Protein AF-A0A0N5ACR6-F1 (afdb_monomer)

Foldseek 3Di:
DQLVVLVVVLVVVVVVCVVVLLAPPPFQSLLCCADLQQVRLNDPRSSLVSLLVLLLVLLCCQQPPVNLVVVVVVVVCVVVVHDDSNVSNQVSVVVLQWDWDRDRQWIWIQHNVRDTDIDNDSVVSSVVSSVSSSVSSNVVSSVSQCPDPQSVVLVPPVQWNSNLLSLLSVLPLDDSNLVNVLSCLSRQVPQQLQRPPNPHPDQAGPFQRPDGGTSQCVLANPPRCVVPVQVVVFVVLLLLLVQVVCVVVVWDHDDPPDDDDQWTDDPFKIKGAQDFDDFPDDFQQRGARIWMQGNPQQEIEGEHEHEHAPVCQVVQQQLQCQCAPAGRDDDPDSNDPPDHGDDHNQVRVCVVSVGHYHYHYHYAYSSRIDGNDPPPDPDDDDDDDDDDDDPPDPPDPDVVSSSVSSVCVSVDDDDDD

Mean predicted aligned error: 9.69 Å

Structure (mmCIF, N/CA/C/O backbone):
data_AF-A0A0N5ACR6-F1
#
_entry.id   AF-A0A0N5ACR6-F1
#
loop_
_atom_site.group_PDB
_atom_site.id
_atom_site.type_symbol
_atom_site.label_atom_id
_atom_site.label_alt_id
_atom_site.label_comp_id
_atom_site.label_asym_id
_atom_site.label_entity_id
_atom_site.label_seq_id
_atom_site.pdbx_PDB_ins_code
_atom_site.Cartn_x
_atom_site.Cartn_y
_atom_site.Cartn_z
_atom_site.occupancy
_atom_site.B_iso_or_equiv
_atom_site.auth_seq_id
_atom_site.auth_comp_id
_atom_site.auth_asym_id
_atom_site.auth_atom_id
_atom_site.pdbx_PDB_model_num
ATOM 1 N N . MET A 1 1 ? 15.125 0.139 -34.726 1.00 64.25 1 MET A N 1
ATOM 2 C CA . MET A 1 1 ? 14.893 -1.314 -34.896 1.00 64.25 1 MET A CA 1
ATOM 3 C C . MET A 1 1 ? 14.795 -2.032 -33.551 1.00 64.25 1 MET A C 1
ATOM 5 O O . MET A 1 1 ? 13.696 -2.422 -33.202 1.00 64.25 1 MET A O 1
ATOM 9 N N . MET A 1 2 ? 15.864 -2.113 -32.744 1.00 79.88 2 MET A N 1
ATOM 10 C CA . MET A 1 2 ? 15.833 -2.797 -31.432 1.00 79.88 2 MET A CA 1
ATOM 11 C C . MET A 1 2 ? 14.773 -2.248 -30.455 1.00 79.88 2 MET A C 1
ATOM 13 O O . MET A 1 2 ? 13.998 -3.025 -29.914 1.00 79.88 2 MET A O 1
ATOM 17 N N . MET A 1 3 ? 14.671 -0.921 -30.287 1.00 85.81 3 MET A N 1
ATOM 18 C CA . MET A 1 3 ? 13.656 -0.322 -29.397 1.00 85.81 3 MET A CA 1
ATOM 19 C C . MET A 1 3 ? 12.215 -0.540 -29.883 1.00 85.81 3 MET A C 1
ATOM 21 O O . MET A 1 3 ? 11.311 -0.693 -29.071 1.00 85.81 3 MET A O 1
ATOM 25 N N . HIS A 1 4 ? 12.008 -0.588 -31.203 1.00 88.50 4 HIS A N 1
ATOM 26 C CA . HIS A 1 4 ? 10.696 -0.852 -31.798 1.00 88.50 4 HIS A CA 1
ATOM 27 C C . HIS A 1 4 ? 10.251 -2.287 -31.513 1.00 88.50 4 HIS A C 1
ATOM 29 O O . HIS A 1 4 ? 9.166 -2.507 -30.991 1.00 88.50 4 HIS A O 1
ATOM 35 N N . PHE A 1 5 ? 11.135 -3.253 -31.766 1.00 92.19 5 PHE A N 1
ATOM 36 C CA . PHE A 1 5 ? 10.878 -4.658 -31.464 1.00 92.19 5 PHE A CA 1
ATOM 37 C C . PHE A 1 5 ? 10.637 -4.895 -29.964 1.00 92.19 5 PHE A C 1
ATOM 39 O O . PHE A 1 5 ? 9.724 -5.618 -29.577 1.00 92.19 5 PHE A O 1
ATOM 46 N N . ALA A 1 6 ? 11.399 -4.223 -29.094 1.00 93.44 6 ALA A N 1
ATOM 47 C CA . ALA A 1 6 ? 11.169 -4.274 -27.652 1.00 93.44 6 ALA A CA 1
ATOM 48 C C . ALA A 1 6 ? 9.770 -3.755 -27.258 1.00 93.44 6 ALA A C 1
ATOM 50 O O . ALA A 1 6 ? 9.123 -4.342 -26.391 1.00 93.44 6 ALA A O 1
ATOM 51 N N . ALA A 1 7 ? 9.282 -2.696 -27.914 1.00 94.19 7 ALA A N 1
ATOM 52 C CA . ALA A 1 7 ? 7.940 -2.164 -27.684 1.00 94.19 7 ALA A CA 1
ATOM 53 C C . ALA A 1 7 ? 6.840 -3.138 -28.144 1.00 94.19 7 ALA A C 1
ATOM 55 O O . ALA A 1 7 ? 5.856 -3.321 -27.426 1.00 94.19 7 ALA A O 1
ATOM 56 N N . GLU A 1 8 ? 7.034 -3.815 -29.281 1.00 96.38 8 GLU A N 1
ATOM 57 C CA . GLU A 1 8 ? 6.122 -4.858 -29.775 1.00 96.38 8 GLU A CA 1
ATOM 58 C C . GLU A 1 8 ? 6.018 -6.038 -28.801 1.00 96.38 8 GLU A C 1
ATOM 60 O O . GLU A 1 8 ? 4.918 -6.531 -28.537 1.00 96.38 8 GLU A O 1
ATOM 65 N N . ILE A 1 9 ? 7.142 -6.464 -28.212 1.00 95.69 9 ILE A N 1
ATOM 66 C CA . ILE A 1 9 ? 7.141 -7.506 -27.174 1.00 95.69 9 ILE A CA 1
ATOM 67 C C . ILE A 1 9 ? 6.382 -7.020 -25.939 1.00 95.69 9 ILE A C 1
ATOM 69 O O . ILE A 1 9 ? 5.543 -7.748 -25.409 1.00 95.69 9 ILE A O 1
ATOM 73 N N . ASP A 1 10 ? 6.644 -5.794 -25.484 1.00 96.12 10 ASP A N 1
ATOM 74 C CA . ASP A 1 10 ? 5.924 -5.195 -24.360 1.00 96.12 10 ASP A CA 1
ATOM 75 C C . ASP A 1 10 ? 4.399 -5.173 -24.624 1.00 96.12 10 ASP A C 1
ATOM 77 O O . ASP A 1 10 ? 3.610 -5.503 -23.735 1.00 96.12 10 ASP A O 1
ATOM 81 N N . ASP A 1 11 ? 3.958 -4.863 -25.846 1.00 95.81 11 ASP A N 1
ATOM 82 C CA . ASP A 1 11 ? 2.548 -4.942 -26.252 1.00 95.81 11 ASP A CA 1
ATOM 83 C C . ASP A 1 11 ? 1.987 -6.367 -26.238 1.00 95.81 11 ASP A C 1
ATOM 85 O O . ASP A 1 11 ? 0.893 -6.597 -25.706 1.00 95.81 11 ASP A O 1
ATOM 89 N N . ALA A 1 12 ? 2.722 -7.329 -26.795 1.00 96.50 12 ALA A N 1
ATOM 90 C CA . ALA A 1 12 ? 2.324 -8.733 -26.811 1.00 96.50 12 ALA A CA 1
ATOM 91 C C . ALA A 1 12 ? 2.191 -9.298 -25.386 1.00 96.50 12 ALA A C 1
ATOM 93 O O . ALA A 1 12 ? 1.183 -9.928 -25.059 1.00 96.50 12 ALA A O 1
ATOM 94 N N . LEU A 1 13 ? 3.148 -8.992 -24.504 1.00 95.62 13 LEU A N 1
ATOM 95 C CA . LEU A 1 13 ? 3.114 -9.387 -23.095 1.00 95.62 13 LEU A CA 1
ATOM 96 C C . LEU A 1 13 ? 1.887 -8.813 -22.385 1.00 95.62 13 LEU A C 1
ATOM 98 O O . LEU A 1 13 ? 1.190 -9.533 -21.668 1.00 95.62 13 LEU A O 1
ATOM 102 N N . ARG A 1 14 ? 1.564 -7.534 -22.608 1.00 95.75 14 ARG A N 1
ATOM 103 C CA . ARG A 1 14 ? 0.371 -6.914 -22.011 1.00 95.75 14 ARG A CA 1
ATOM 104 C C . ARG A 1 14 ? -0.925 -7.574 -22.484 1.00 95.75 14 ARG A C 1
ATOM 106 O O . ARG A 1 14 ? -1.822 -7.753 -21.659 1.00 95.75 14 ARG A O 1
ATOM 113 N N . LYS A 1 15 ? -1.030 -7.951 -23.763 1.00 96.19 15 LYS A N 1
ATOM 114 C CA . LYS A 1 15 ? -2.188 -8.698 -24.293 1.00 96.19 15 LYS A CA 1
ATOM 115 C C . LYS A 1 15 ? -2.319 -10.062 -23.612 1.00 96.19 15 LYS A C 1
ATOM 117 O O . LYS A 1 15 ? -3.379 -10.357 -23.059 1.00 96.19 15 LYS A O 1
ATOM 122 N N . LEU A 1 16 ? -1.218 -10.806 -23.510 1.00 95.94 16 LEU A N 1
ATOM 123 C CA . LEU A 1 16 ? -1.180 -12.096 -22.818 1.00 95.94 16 LEU A CA 1
ATOM 124 C C . LEU A 1 16 ? -1.587 -11.977 -21.339 1.00 95.94 16 LEU A C 1
ATOM 126 O O . LEU A 1 16 ? -2.333 -12.803 -20.819 1.00 95.94 16 LEU A O 1
ATOM 130 N N . MET A 1 17 ? -1.163 -10.917 -20.642 1.00 93.81 17 MET A N 1
ATOM 131 C CA . MET A 1 17 ? -1.575 -10.662 -19.253 1.00 93.81 17 MET A CA 1
ATOM 132 C C . MET A 1 17 ? -3.092 -10.454 -19.103 1.00 93.81 17 MET A C 1
ATOM 134 O O . MET A 1 17 ? -3.672 -10.811 -18.069 1.00 93.81 17 MET A O 1
ATOM 138 N N . VAL A 1 18 ? -3.743 -9.868 -20.111 1.00 93.06 18 VAL A N 1
ATOM 139 C CA . VAL A 1 18 ? -5.202 -9.704 -20.136 1.00 93.06 18 VAL A CA 1
ATOM 140 C C . VAL A 1 18 ? -5.887 -11.051 -20.372 1.00 93.06 18 VAL A C 1
ATOM 142 O O . VAL A 1 18 ? -6.800 -11.400 -19.621 1.00 93.06 18 VAL A O 1
ATOM 145 N N . GLU A 1 19 ? -5.407 -11.839 -21.334 1.00 94.69 19 GLU A N 1
ATOM 146 C CA . GLU A 1 19 ? -5.917 -13.185 -21.647 1.00 94.69 19 GLU A CA 1
ATOM 147 C C . GLU A 1 19 ? -5.799 -14.137 -20.449 1.00 94.69 19 GLU A C 1
ATOM 149 O O . GLU A 1 19 ? -6.770 -14.785 -20.051 1.00 94.69 19 GLU A O 1
ATOM 154 N N . CYS A 1 20 ? -4.647 -14.122 -19.776 1.00 93.25 20 CYS A N 1
ATOM 155 C CA . CYS A 1 20 ? -4.378 -14.885 -18.556 1.00 93.25 20 CYS A CA 1
ATOM 156 C C . CYS A 1 20 ? -5.116 -14.352 -17.318 1.00 93.25 20 CYS A C 1
ATOM 158 O O . CYS A 1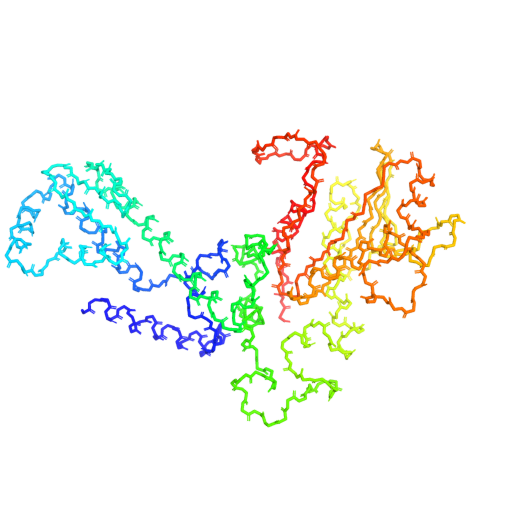 20 ? -4.944 -14.880 -16.215 1.00 93.25 20 CYS A O 1
ATOM 160 N N . LYS A 1 21 ? -5.945 -13.309 -17.461 1.00 90.56 21 LYS A N 1
ATOM 161 C CA . LYS A 1 21 ? -6.746 -12.730 -16.376 1.00 90.56 21 LYS A CA 1
ATOM 162 C C . LYS A 1 21 ? -5.887 -12.252 -15.198 1.00 90.56 21 LYS A C 1
ATOM 164 O O . LYS A 1 21 ? -6.369 -12.280 -14.067 1.00 90.56 21 LYS A O 1
ATOM 169 N N . VAL A 1 22 ? -4.666 -11.772 -15.439 1.00 90.75 22 VAL A N 1
ATOM 170 C CA . VAL A 1 22 ? -3.788 -11.165 -14.414 1.00 90.75 22 VAL A CA 1
ATOM 171 C C . VAL A 1 22 ? -3.757 -9.637 -14.489 1.00 90.75 22 VAL A C 1
ATOM 173 O O . VAL A 1 22 ? -3.297 -8.986 -13.557 1.00 90.75 22 VAL A O 1
ATOM 176 N N . ARG A 1 23 ? -4.322 -9.049 -15.550 1.00 91.38 23 ARG A N 1
ATOM 177 C CA . ARG A 1 23 ? -4.469 -7.600 -15.734 1.00 91.38 23 ARG A CA 1
ATOM 178 C C . ARG A 1 23 ? -5.789 -7.272 -16.442 1.00 91.38 23 ARG A C 1
ATOM 180 O O . ARG A 1 23 ? -6.259 -8.056 -17.256 1.00 91.38 23 ARG A O 1
ATOM 187 N N . TYR A 1 24 ? -6.384 -6.114 -16.151 1.00 90.38 24 TYR A N 1
ATOM 188 C CA . TYR A 1 24 ? -7.492 -5.580 -16.954 1.00 90.38 24 TYR A CA 1
ATOM 189 C C . TYR A 1 24 ? -6.965 -4.706 -18.092 1.00 90.38 24 TYR A C 1
ATOM 191 O O . TYR A 1 24 ? -6.012 -3.952 -17.903 1.00 90.38 24 TYR A O 1
ATOM 199 N N . LYS A 1 25 ? -7.625 -4.750 -19.256 1.00 89.50 25 LYS A N 1
ATOM 200 C CA . LYS A 1 25 ? -7.247 -3.952 -20.436 1.00 89.50 25 LYS A CA 1
ATOM 201 C C . LYS A 1 25 ? -7.194 -2.446 -20.145 1.00 89.50 25 LYS A C 1
ATOM 203 O O . LYS A 1 25 ? -6.304 -1.769 -20.637 1.00 89.50 25 LYS A O 1
ATOM 208 N N . ALA A 1 26 ? -8.120 -1.949 -19.325 1.00 88.00 26 ALA A N 1
ATOM 209 C CA . ALA A 1 26 ? -8.216 -0.536 -18.957 1.00 88.00 26 ALA A CA 1
ATOM 210 C C . ALA A 1 26 ? -7.224 -0.094 -17.861 1.00 88.00 26 ALA A C 1
ATOM 212 O O . ALA A 1 26 ? -7.177 1.090 -17.547 1.00 88.00 26 ALA A O 1
ATOM 213 N N . ALA A 1 27 ? -6.462 -1.022 -17.267 1.00 91.00 27 ALA A N 1
ATOM 214 C CA . ALA A 1 27 ? -5.524 -0.702 -16.193 1.00 91.00 27 ALA A CA 1
ATOM 215 C C . ALA A 1 27 ? -4.340 0.133 -16.700 1.00 91.00 27 ALA A C 1
ATOM 217 O O . ALA A 1 27 ? -3.857 -0.082 -17.821 1.00 91.00 27 ALA A O 1
ATOM 218 N N . ALA A 1 28 ? -3.826 1.021 -15.853 1.00 93.50 28 ALA A N 1
ATOM 219 C CA . ALA A 1 28 ? -2.742 1.940 -16.174 1.00 93.50 28 ALA A CA 1
ATOM 220 C C . ALA A 1 28 ? -1.482 1.186 -16.635 1.00 93.50 28 ALA A C 1
ATOM 222 O O . ALA A 1 28 ? -0.925 0.350 -15.922 1.00 93.50 28 ALA A O 1
ATOM 223 N N . VAL A 1 29 ? -1.006 1.486 -17.850 1.00 94.38 29 VAL A N 1
ATOM 224 C CA . VAL A 1 29 ? 0.188 0.834 -18.417 1.00 94.38 29 VAL A CA 1
ATOM 225 C C . VAL A 1 29 ? 1.436 1.185 -17.618 1.00 94.38 29 VAL A C 1
ATOM 227 O O . VAL A 1 29 ? 2.202 0.288 -17.287 1.00 94.38 29 VAL A O 1
ATOM 230 N N . LYS A 1 30 ? 1.631 2.458 -17.268 1.00 94.62 30 LYS A N 1
ATOM 231 C CA . LYS A 1 30 ? 2.850 2.905 -16.581 1.00 94.62 30 LYS A CA 1
ATOM 232 C C . LYS A 1 30 ? 2.979 2.352 -15.168 1.00 94.62 30 LYS A C 1
ATOM 234 O O . LYS A 1 30 ? 4.071 1.972 -14.762 1.00 94.62 30 LYS A O 1
ATOM 239 N N . ARG A 1 31 ? 1.859 2.149 -14.470 1.00 94.06 31 ARG A N 1
ATOM 240 C CA . ARG A 1 31 ? 1.855 1.517 -13.147 1.00 94.06 31 ARG A CA 1
ATOM 241 C C . ARG A 1 31 ? 2.353 0.065 -13.162 1.00 94.06 31 ARG A C 1
ATOM 243 O O . ARG A 1 31 ? 2.941 -0.387 -12.181 1.00 94.06 31 ARG A O 1
ATOM 250 N N . LEU A 1 32 ? 2.159 -0.668 -14.264 1.00 95.12 32 LEU A N 1
ATOM 251 C CA . LEU A 1 32 ? 2.711 -2.021 -14.412 1.00 95.12 32 LEU A CA 1
ATOM 252 C C . LEU A 1 32 ? 4.242 -2.014 -14.263 1.00 95.12 32 LEU A C 1
ATOM 254 O O . LEU A 1 32 ? 4.796 -2.891 -13.602 1.00 95.12 32 LEU A O 1
ATOM 258 N N . TYR A 1 33 ? 4.893 -1.014 -14.855 1.00 95.81 33 TYR A N 1
ATOM 259 C CA . TYR A 1 33 ? 6.349 -0.900 -14.920 1.00 95.81 33 TYR A CA 1
ATOM 260 C C . TYR A 1 33 ? 6.963 -0.118 -13.756 1.00 95.81 33 TYR A C 1
ATOM 262 O O . TYR A 1 33 ? 8.125 -0.326 -13.421 1.00 95.81 33 TYR A O 1
ATOM 270 N N . LEU A 1 34 ? 6.178 0.758 -13.129 1.00 94.94 34 LEU A N 1
ATOM 271 C CA . LEU A 1 34 ? 6.581 1.544 -11.967 1.00 94.94 34 LEU A CA 1
ATOM 272 C C . LEU A 1 34 ? 7.054 0.646 -10.810 1.00 94.94 34 LEU A C 1
ATOM 274 O O . LEU A 1 34 ? 6.508 -0.437 -10.577 1.00 94.94 34 LEU A O 1
ATOM 278 N N . ASP A 1 35 ? 8.053 1.112 -10.062 1.00 92.12 35 ASP A N 1
ATOM 279 C CA . ASP A 1 35 ? 8.584 0.397 -8.899 1.00 92.12 35 ASP A CA 1
ATOM 280 C C . ASP A 1 35 ? 7.524 0.201 -7.797 1.00 92.12 35 ASP A C 1
ATOM 282 O O . ASP A 1 35 ? 6.636 1.031 -7.576 1.00 92.12 35 ASP A O 1
ATOM 286 N N . ARG A 1 36 ? 7.634 -0.910 -7.062 1.00 89.50 36 ARG A N 1
ATOM 287 C CA . ARG A 1 36 ? 6.702 -1.264 -5.983 1.00 89.50 36 ARG A CA 1
ATOM 288 C C . ARG A 1 36 ? 6.791 -0.317 -4.788 1.00 89.50 36 ARG A C 1
ATOM 290 O O . ARG A 1 36 ? 5.827 -0.235 -4.032 1.00 89.50 36 ARG A O 1
ATOM 297 N N . SER A 1 37 ? 7.909 0.385 -4.585 1.00 82.69 37 SER A N 1
ATOM 298 C CA . SER A 1 37 ? 7.994 1.454 -3.572 1.00 82.69 37 SER A CA 1
ATOM 299 C C . SER A 1 37 ? 7.131 2.667 -3.901 1.00 82.69 37 SER A C 1
ATOM 301 O O . SER A 1 37 ? 6.687 3.358 -2.994 1.00 82.69 37 SER A O 1
ATOM 303 N N . MET A 1 38 ? 6.831 2.883 -5.181 1.00 88.31 38 MET A N 1
ATOM 304 C CA . MET A 1 38 ? 6.035 4.013 -5.665 1.00 88.31 38 MET A CA 1
ATOM 305 C C . MET A 1 38 ? 4.596 3.596 -6.010 1.00 88.31 38 MET A C 1
ATOM 307 O O . MET A 1 38 ? 3.882 4.314 -6.703 1.00 88.31 38 MET A O 1
ATOM 311 N N . GLY A 1 39 ? 4.154 2.421 -5.547 1.00 87.94 39 GLY A N 1
ATOM 312 C CA . GLY A 1 39 ? 2.808 1.895 -5.799 1.00 87.94 39 GLY A CA 1
ATOM 313 C C . GLY A 1 39 ? 2.599 1.218 -7.146 1.00 87.94 39 GLY A C 1
ATOM 314 O O . GLY A 1 39 ? 1.457 0.880 -7.481 1.00 87.94 39 GLY A O 1
ATOM 315 N N . GLY A 1 40 ? 3.679 0.977 -7.888 1.00 92.31 40 GLY A N 1
ATOM 316 C CA . GLY A 1 40 ? 3.679 0.171 -9.099 1.00 92.31 40 GLY A CA 1
ATOM 317 C C . GLY A 1 40 ? 3.754 -1.338 -8.855 1.00 92.31 40 GLY A C 1
ATOM 318 O O . GLY A 1 40 ? 3.788 -1.814 -7.718 1.00 92.31 40 GLY A O 1
ATOM 319 N N . LEU A 1 41 ? 3.772 -2.118 -9.938 1.00 92.12 41 LEU A N 1
ATOM 320 C CA . LEU A 1 41 ? 3.870 -3.586 -9.881 1.00 92.12 41 LEU A CA 1
ATOM 321 C C . LEU A 1 41 ? 5.309 -4.101 -10.047 1.00 92.12 41 LEU A C 1
ATOM 323 O O . LEU A 1 41 ? 5.600 -5.251 -9.694 1.00 92.12 41 LEU A O 1
ATOM 327 N N . GLY A 1 42 ? 6.219 -3.247 -10.520 1.00 91.75 42 GLY A N 1
ATOM 328 C CA . GLY A 1 42 ? 7.633 -3.553 -10.722 1.00 91.75 42 GLY A CA 1
ATOM 329 C C . GLY A 1 42 ? 7.883 -4.601 -11.803 1.00 91.75 42 GLY A C 1
ATOM 330 O O . GLY A 1 42 ? 8.840 -5.365 -11.692 1.00 91.75 42 GLY A O 1
ATOM 331 N N . PHE A 1 43 ? 7.005 -4.705 -12.803 1.00 92.38 43 PHE A N 1
ATOM 332 C CA . PHE A 1 43 ? 7.257 -5.568 -13.953 1.00 92.38 43 PHE A CA 1
ATOM 333 C C . PHE A 1 43 ? 8.338 -4.918 -14.831 1.00 92.38 43 PHE A C 1
ATOM 335 O O . PHE A 1 43 ? 8.251 -3.719 -15.085 1.00 92.38 43 PHE A O 1
ATOM 342 N N . PRO A 1 44 ? 9.363 -5.645 -15.297 1.00 91.06 44 PRO A N 1
ATOM 343 C CA . PRO A 1 44 ? 10.381 -5.055 -16.157 1.00 91.06 44 PRO A CA 1
ATOM 344 C C . PRO A 1 44 ? 9.807 -4.793 -17.556 1.00 91.06 44 PRO A C 1
ATOM 346 O O . PRO A 1 44 ? 9.259 -5.695 -18.186 1.00 91.06 44 PRO A O 1
ATOM 349 N N . SER A 1 45 ? 9.935 -3.561 -18.052 1.00 94.94 45 SER A N 1
ATOM 350 C CA . SER A 1 45 ? 9.658 -3.257 -19.462 1.00 94.94 45 SER A CA 1
ATOM 351 C C . SER A 1 45 ? 10.813 -3.749 -20.323 1.00 94.94 45 SER A C 1
ATOM 353 O O . SER A 1 45 ? 11.976 -3.469 -20.025 1.00 94.94 45 SER A O 1
ATOM 355 N N . VAL A 1 46 ? 10.493 -4.430 -21.421 1.00 95.50 46 VAL A N 1
ATOM 356 C CA . VAL A 1 46 ? 11.501 -4.912 -22.376 1.00 95.50 46 VAL A CA 1
ATOM 357 C C . VAL A 1 46 ? 12.234 -3.737 -23.022 1.00 95.50 46 VAL A C 1
ATOM 359 O O . VAL A 1 46 ? 13.450 -3.796 -23.194 1.00 95.50 46 VAL A O 1
ATOM 362 N N . VAL A 1 47 ? 11.532 -2.631 -23.295 1.00 94.44 47 VAL A N 1
ATOM 363 C CA . VAL A 1 47 ? 12.154 -1.382 -23.769 1.00 94.44 47 VAL A CA 1
ATOM 364 C C . VAL A 1 47 ? 13.161 -0.848 -22.752 1.00 94.44 47 VAL A C 1
ATOM 366 O O . VAL A 1 47 ? 14.277 -0.490 -23.120 1.00 94.44 47 VAL A O 1
ATOM 369 N N . SER A 1 48 ? 12.792 -0.830 -21.469 1.00 92.88 48 SER A N 1
ATOM 370 C CA . SER A 1 48 ? 13.677 -0.346 -20.401 1.00 92.88 48 SER A CA 1
ATOM 371 C C . SER A 1 48 ? 14.938 -1.199 -20.280 1.00 92.88 48 SER A C 1
ATOM 373 O O . SER A 1 48 ? 16.038 -0.654 -20.219 1.00 92.88 48 SER A O 1
ATOM 375 N N . VAL A 1 49 ? 14.786 -2.525 -20.320 1.00 93.94 49 VAL A N 1
ATOM 376 C CA . VAL A 1 49 ? 15.912 -3.469 -20.286 1.00 93.94 49 VAL A CA 1
ATOM 377 C C . VAL A 1 49 ? 16.811 -3.284 -21.510 1.00 93.94 49 VAL A C 1
ATOM 379 O O . VAL A 1 49 ? 18.025 -3.210 -21.363 1.00 93.94 49 VAL A O 1
ATOM 382 N N . ALA A 1 50 ? 16.241 -3.121 -22.708 1.00 94.56 50 ALA A N 1
ATOM 383 C CA . ALA A 1 50 ? 17.019 -2.884 -23.924 1.00 94.56 50 ALA A CA 1
ATOM 384 C C . ALA A 1 50 ? 17.828 -1.576 -23.858 1.00 94.56 50 ALA A C 1
ATOM 386 O O . ALA A 1 50 ? 18.986 -1.546 -24.274 1.00 94.56 50 ALA A O 1
ATOM 387 N N . GLN A 1 51 ? 17.249 -0.497 -23.317 1.00 93.94 51 GLN A N 1
ATOM 388 C CA . GLN A 1 51 ? 17.962 0.766 -23.089 1.00 93.94 51 GLN A CA 1
ATOM 389 C C . GLN A 1 51 ? 19.132 0.586 -22.117 1.00 93.94 51 GLN A C 1
ATOM 391 O O . GLN A 1 51 ? 20.230 1.074 -22.380 1.00 93.94 51 GLN A O 1
ATOM 396 N N . GLU A 1 52 ? 18.912 -0.135 -21.017 1.00 93.50 52 GLU A N 1
ATOM 397 C CA . GLU A 1 52 ? 19.950 -0.420 -20.023 1.00 93.50 52 GLU A CA 1
ATOM 398 C C . GLU A 1 52 ? 21.083 -1.265 -20.620 1.00 93.50 52 GLU A C 1
ATOM 400 O O . GLU A 1 52 ? 22.250 -0.942 -20.407 1.00 93.50 52 GLU A O 1
ATOM 405 N N . SER A 1 53 ? 20.768 -2.263 -21.453 1.00 94.00 53 SER A N 1
ATOM 406 C CA . SER A 1 53 ? 21.775 -3.065 -22.161 1.00 94.00 53 SER A CA 1
ATOM 407 C C . SER A 1 53 ? 22.610 -2.246 -23.153 1.00 94.00 53 SER A C 1
ATOM 409 O O . SER A 1 53 ? 23.816 -2.466 -23.259 1.00 94.00 53 SER A O 1
ATOM 411 N N . VAL A 1 54 ? 22.009 -1.281 -23.862 1.00 93.56 54 VAL A N 1
ATOM 412 C CA . VAL A 1 54 ? 22.753 -0.364 -24.752 1.00 93.56 54 VAL A CA 1
ATOM 413 C C . VAL A 1 54 ? 23.750 0.470 -23.951 1.00 93.56 54 VAL A C 1
ATOM 415 O O . VAL A 1 54 ? 24.911 0.592 -24.343 1.00 93.56 54 VAL A O 1
ATOM 418 N N . VAL A 1 55 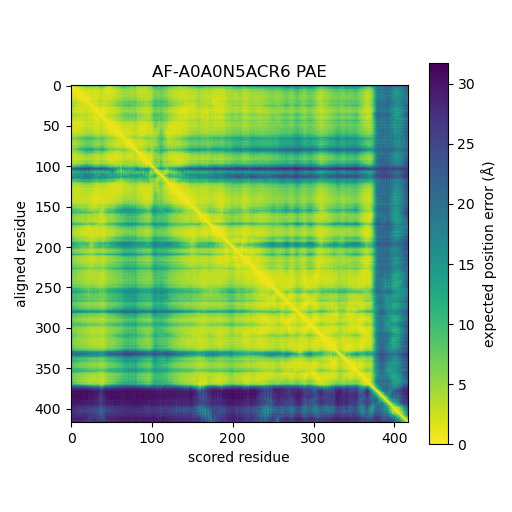? 23.312 1.014 -22.816 1.00 92.69 55 VAL A N 1
ATOM 419 C CA . VAL A 1 55 ? 24.152 1.837 -21.940 1.00 92.69 55 VAL A CA 1
ATOM 420 C C . VAL A 1 55 ? 25.273 1.015 -21.303 1.00 92.69 55 VAL A C 1
ATOM 422 O O . VAL A 1 55 ? 26.413 1.471 -21.252 1.00 92.69 55 VAL A O 1
ATOM 425 N N . GLU A 1 56 ? 24.987 -0.211 -20.865 1.00 92.88 56 GLU A N 1
ATOM 426 C CA . GLU A 1 56 ? 25.992 -1.147 -20.349 1.00 92.88 56 GLU A CA 1
ATOM 427 C C . GLU A 1 56 ? 27.065 -1.473 -21.390 1.00 92.88 56 GLU A C 1
ATOM 429 O O . GLU A 1 56 ? 28.259 -1.366 -21.099 1.00 92.88 56 GLU A O 1
ATOM 434 N N . ALA A 1 57 ? 26.651 -1.818 -22.611 1.00 93.12 57 ALA A N 1
ATOM 435 C CA . ALA A 1 57 ? 27.570 -2.115 -23.704 1.00 93.12 57 ALA A CA 1
ATOM 436 C C . ALA A 1 57 ? 28.424 -0.893 -24.077 1.00 93.12 57 ALA A C 1
ATOM 438 O O . ALA A 1 57 ? 29.633 -1.019 -24.271 1.00 93.12 57 ALA A O 1
ATOM 439 N N . ALA A 1 58 ? 27.825 0.300 -24.124 1.00 91.44 58 ALA A N 1
ATOM 440 C CA . ALA A 1 58 ? 28.551 1.535 -24.397 1.00 91.44 58 ALA A CA 1
ATOM 441 C C . ALA A 1 58 ? 29.557 1.874 -23.287 1.00 91.44 58 ALA A C 1
ATOM 443 O O . ALA A 1 58 ? 30.708 2.176 -23.591 1.00 91.44 58 ALA A O 1
ATOM 444 N N . ALA A 1 59 ? 29.170 1.770 -22.011 1.00 91.25 59 ALA A N 1
ATOM 445 C CA . ALA A 1 59 ? 30.073 1.993 -20.879 1.00 91.25 59 ALA A CA 1
ATOM 446 C C . ALA A 1 59 ? 31.268 1.026 -20.901 1.00 91.25 59 ALA A C 1
ATOM 448 O O . ALA A 1 59 ? 32.401 1.429 -20.633 1.00 91.25 59 ALA A O 1
ATOM 449 N N . TYR A 1 60 ? 31.027 -0.235 -21.272 1.00 92.44 60 TYR A N 1
ATOM 450 C CA . TYR A 1 60 ? 32.079 -1.232 -21.442 1.00 92.44 60 TYR A CA 1
ATOM 451 C C . TYR A 1 60 ? 33.040 -0.860 -22.580 1.00 92.44 60 TYR A C 1
ATOM 453 O O . TYR A 1 60 ? 34.249 -0.829 -22.370 1.00 92.44 60 TYR A O 1
ATOM 461 N N . VAL A 1 61 ? 32.527 -0.495 -23.760 1.00 90.75 61 VAL A N 1
ATOM 462 C CA . VAL A 1 61 ? 33.363 -0.044 -24.890 1.00 90.75 61 VAL A CA 1
ATOM 463 C C . VAL A 1 61 ? 34.161 1.219 -24.547 1.00 90.75 61 VAL A C 1
ATOM 465 O O . VAL A 1 61 ? 35.308 1.346 -24.967 1.00 90.75 61 VAL A O 1
ATOM 468 N N . LEU A 1 62 ? 33.584 2.150 -23.784 1.00 87.38 62 LEU A N 1
ATOM 469 C CA . LEU A 1 62 ? 34.219 3.428 -23.454 1.00 87.38 62 LEU A CA 1
ATOM 470 C C . LEU A 1 62 ? 35.347 3.312 -22.421 1.00 87.38 62 LEU A C 1
ATOM 472 O O . LEU A 1 62 ? 36.333 4.039 -22.533 1.00 87.38 62 LEU A O 1
ATOM 476 N N . LEU A 1 63 ? 35.222 2.436 -21.422 1.00 87.38 63 LEU A N 1
ATOM 477 C CA . LEU A 1 63 ? 36.130 2.421 -20.265 1.00 87.38 63 LEU A CA 1
ATOM 478 C C . LEU A 1 63 ? 36.899 1.107 -20.071 1.00 87.38 63 LEU A C 1
ATOM 480 O O . LEU A 1 63 ? 37.835 1.073 -19.276 1.00 87.38 63 LEU A O 1
ATOM 484 N N . HIS A 1 64 ? 36.559 0.019 -20.771 1.00 88.81 64 HIS A N 1
ATOM 485 C CA . HIS A 1 64 ? 37.288 -1.237 -20.598 1.00 88.81 64 HIS A CA 1
ATOM 486 C C . HIS A 1 64 ? 38.692 -1.165 -21.237 1.00 88.81 64 HIS A C 1
ATOM 488 O O . HIS A 1 64 ? 38.789 -0.875 -22.433 1.00 88.81 64 HIS A O 1
ATOM 494 N N . PRO A 1 65 ? 39.781 -1.509 -20.514 1.00 85.38 65 PRO A N 1
ATOM 495 C CA . PRO A 1 65 ? 41.152 -1.341 -21.013 1.00 85.38 65 PRO A CA 1
ATOM 496 C C . PRO A 1 65 ? 41.433 -2.064 -22.337 1.00 85.38 65 PRO A C 1
ATOM 498 O O . PRO A 1 65 ? 42.093 -1.530 -23.221 1.00 85.38 65 PRO A O 1
ATOM 501 N N . GLN A 1 66 ? 40.877 -3.266 -22.515 1.00 89.19 66 GLN A N 1
ATOM 502 C CA . GLN A 1 66 ? 41.073 -4.067 -23.734 1.00 89.19 66 GLN A CA 1
ATOM 503 C C . GLN A 1 66 ? 40.269 -3.562 -24.946 1.00 89.19 66 GLN A C 1
ATOM 505 O O . GLN A 1 66 ? 40.447 -4.066 -26.051 1.00 89.19 66 GLN A O 1
ATOM 510 N N . MET A 1 67 ? 39.374 -2.587 -24.759 1.00 89.06 67 MET A N 1
ATOM 511 C CA . MET A 1 67 ? 38.493 -2.074 -25.813 1.00 89.06 67 MET A CA 1
ATOM 512 C C . MET A 1 67 ? 39.011 -0.780 -26.452 1.00 89.06 67 MET A C 1
ATOM 514 O O . MET A 1 67 ? 38.287 -0.154 -27.219 1.00 89.06 67 MET A O 1
ATOM 518 N N . GLU A 1 68 ? 40.262 -0.377 -26.210 1.00 86.06 68 GLU A N 1
ATOM 519 C CA . GLU A 1 68 ? 40.813 0.891 -26.711 1.00 86.06 68 GLU A CA 1
ATOM 520 C C . GLU A 1 68 ? 40.695 1.052 -28.240 1.00 86.06 68 GLU A C 1
ATOM 522 O O . GLU A 1 68 ? 40.249 2.096 -28.725 1.00 86.06 68 GLU A O 1
ATOM 527 N N . ALA A 1 69 ? 41.052 0.019 -29.010 1.00 87.69 69 ALA A N 1
ATOM 528 C CA . ALA A 1 69 ? 40.948 0.051 -30.471 1.00 87.69 69 ALA A CA 1
ATOM 529 C C . ALA A 1 69 ? 39.486 0.193 -30.934 1.00 87.69 69 ALA A C 1
ATOM 531 O O . ALA A 1 69 ? 39.175 1.001 -31.812 1.00 87.69 69 ALA A O 1
ATOM 532 N N . VAL A 1 70 ? 38.579 -0.544 -30.286 1.00 89.69 70 VAL A N 1
ATOM 533 C CA . VAL A 1 70 ? 37.133 -0.526 -30.553 1.00 89.69 70 VAL A CA 1
ATOM 534 C C . VAL A 1 70 ? 36.535 0.841 -30.199 1.00 89.69 70 VAL A C 1
ATOM 536 O O . VAL A 1 70 ? 35.758 1.403 -30.970 1.00 89.69 70 VAL A O 1
ATOM 539 N N . ARG A 1 71 ? 36.965 1.439 -29.084 1.00 87.75 71 ARG A N 1
ATOM 540 C CA . ARG A 1 71 ? 36.601 2.794 -28.658 1.00 87.75 71 ARG A CA 1
ATOM 541 C C . ARG A 1 71 ? 37.036 3.849 -29.668 1.00 87.75 71 ARG A C 1
ATOM 543 O O . ARG A 1 71 ? 36.216 4.671 -30.074 1.00 87.75 71 ARG A O 1
ATOM 550 N N . LYS A 1 72 ? 38.302 3.818 -30.105 1.00 86.69 72 LYS A N 1
ATOM 551 C CA . LYS A 1 72 ? 38.840 4.735 -31.128 1.00 86.69 72 LYS A CA 1
ATOM 552 C C . LYS A 1 72 ? 38.047 4.629 -32.432 1.00 86.69 72 LYS A C 1
ATOM 554 O O . LYS A 1 72 ? 37.652 5.657 -32.985 1.00 86.69 72 LYS A O 1
ATOM 559 N N . PHE A 1 73 ? 37.739 3.406 -32.870 1.00 89.50 73 PHE A N 1
ATOM 560 C CA . PHE A 1 73 ? 36.889 3.159 -34.034 1.00 89.50 73 PHE A CA 1
ATOM 561 C C . PHE A 1 73 ? 35.493 3.773 -33.865 1.00 89.50 73 PHE A C 1
ATOM 563 O O . PHE A 1 73 ? 35.075 4.581 -34.694 1.00 89.50 73 PHE A O 1
ATOM 570 N N . HIS A 1 74 ? 34.781 3.467 -32.777 1.00 87.88 74 HIS A N 1
ATOM 571 C CA . HIS A 1 74 ? 33.434 4.000 -32.559 1.00 87.88 74 HIS A CA 1
ATOM 572 C C . HIS A 1 74 ? 33.406 5.527 -32.406 1.00 87.88 74 HIS A C 1
ATOM 574 O O . HIS A 1 74 ? 32.486 6.160 -32.922 1.00 87.88 74 HIS A O 1
ATOM 580 N N . ASN A 1 75 ? 34.424 6.138 -31.794 1.00 84.88 75 ASN A N 1
ATOM 581 C CA . ASN A 1 75 ? 34.559 7.596 -31.726 1.00 84.88 75 ASN A CA 1
ATOM 582 C C . ASN A 1 75 ? 34.779 8.228 -33.111 1.00 84.88 75 ASN A C 1
ATOM 584 O O . ASN A 1 75 ? 34.190 9.267 -33.411 1.00 84.88 75 ASN A O 1
ATOM 588 N N . ALA A 1 76 ? 35.572 7.600 -33.985 1.00 85.88 76 ALA A N 1
ATOM 589 C CA . ALA A 1 76 ? 35.739 8.059 -35.365 1.00 85.88 76 ALA A CA 1
ATOM 590 C C . ALA A 1 76 ? 34.429 7.936 -36.167 1.00 85.88 76 ALA A C 1
ATOM 592 O O . ALA A 1 76 ? 34.023 8.877 -36.853 1.00 85.88 76 ALA A O 1
ATOM 593 N N . VAL A 1 77 ? 33.714 6.816 -36.018 1.00 87.56 77 VAL A N 1
ATOM 594 C CA . VAL A 1 77 ? 32.404 6.601 -36.654 1.00 87.56 77 VAL A CA 1
ATOM 595 C C . VAL A 1 77 ? 31.372 7.619 -36.147 1.00 87.56 77 VAL A C 1
ATOM 597 O O . VAL A 1 77 ? 30.625 8.175 -36.955 1.00 87.56 77 VAL A O 1
ATOM 600 N N . ARG A 1 78 ? 31.379 7.944 -34.847 1.00 83.69 78 ARG A N 1
ATOM 601 C CA . ARG A 1 78 ? 30.528 8.982 -34.234 1.00 83.69 78 ARG A CA 1
ATOM 602 C C . ARG A 1 78 ? 30.767 10.356 -34.866 1.00 83.69 78 ARG A C 1
ATOM 604 O O . ARG A 1 78 ? 29.799 11.011 -35.236 1.00 83.69 78 ARG A O 1
ATOM 611 N N . LYS A 1 79 ? 32.029 10.755 -35.082 1.00 83.75 79 LYS A N 1
ATOM 612 C CA . LYS A 1 79 ? 32.382 12.014 -35.778 1.00 83.75 79 LYS A CA 1
ATOM 613 C C . LYS A 1 79 ? 31.893 12.051 -37.228 1.00 83.75 79 LYS A C 1
ATOM 615 O O . LYS A 1 79 ? 31.543 13.114 -37.723 1.00 83.75 79 LYS A O 1
ATOM 620 N N . SER A 1 80 ? 31.826 10.897 -37.893 1.00 85.00 80 SER A N 1
ATOM 621 C CA . SER A 1 80 ? 31.295 10.784 -39.260 1.00 85.00 80 SER A CA 1
ATOM 622 C C . SER A 1 80 ? 29.758 10.804 -39.348 1.00 85.00 80 SER A C 1
ATOM 624 O O . SER A 1 80 ? 29.212 10.657 -40.439 1.00 85.00 80 SER A O 1
ATOM 626 N N . GLY A 1 81 ? 29.049 10.929 -38.217 1.00 82.50 81 GLY A N 1
ATOM 627 C CA . GLY A 1 81 ? 27.581 10.952 -38.160 1.00 82.50 81 GLY A CA 1
ATOM 628 C C . GLY A 1 81 ? 26.909 9.597 -38.411 1.00 82.50 81 GLY A C 1
ATOM 629 O O . GLY A 1 81 ? 25.688 9.520 -38.530 1.00 82.50 81 GLY A O 1
ATOM 630 N N . LYS A 1 82 ? 27.685 8.509 -38.494 1.00 86.69 82 LYS A N 1
ATOM 631 C CA . LYS A 1 82 ? 27.169 7.155 -38.720 1.00 86.69 82 LYS A CA 1
ATOM 632 C C . LYS A 1 82 ? 26.761 6.489 -37.408 1.00 86.69 82 LYS A C 1
ATOM 634 O O . LYS A 1 82 ? 27.438 6.605 -36.383 1.00 86.69 82 LYS A O 1
ATOM 639 N N . ARG A 1 83 ? 25.672 5.723 -37.474 1.00 87.19 83 ARG A N 1
ATOM 640 C CA . ARG A 1 83 ? 25.109 4.996 -36.334 1.00 87.19 83 ARG A CA 1
ATOM 641 C C . ARG A 1 83 ? 26.081 3.940 -35.798 1.00 87.19 83 ARG A C 1
ATOM 643 O O . ARG A 1 83 ? 26.616 3.136 -36.555 1.00 87.19 83 ARG A O 1
ATOM 650 N N . ASN A 1 84 ? 26.274 3.933 -34.486 1.00 89.56 84 ASN A N 1
ATOM 651 C CA . ASN A 1 84 ? 27.106 3.000 -33.738 1.00 89.56 84 ASN A CA 1
ATOM 652 C C . ASN A 1 84 ? 26.630 2.884 -32.272 1.00 89.56 84 ASN A C 1
ATOM 654 O O . ASN A 1 84 ? 25.661 3.530 -31.879 1.00 89.56 84 ASN A O 1
ATOM 658 N N . ILE A 1 85 ? 27.313 2.077 -31.452 1.00 88.62 85 ILE A N 1
ATOM 659 C CA . ILE A 1 85 ? 26.918 1.835 -30.053 1.00 88.62 85 ILE A CA 1
ATOM 660 C C . ILE A 1 85 ? 26.959 3.094 -29.170 1.00 88.62 85 ILE A C 1
ATOM 662 O O . ILE A 1 85 ? 26.083 3.276 -28.329 1.00 88.62 85 ILE A O 1
ATOM 666 N N . ILE A 1 86 ? 27.928 3.991 -29.383 1.00 87.75 86 ILE A N 1
ATOM 667 C CA . ILE A 1 86 ? 28.055 5.241 -28.619 1.00 87.75 86 ILE A CA 1
ATOM 668 C C . ILE A 1 86 ? 26.954 6.216 -29.041 1.00 87.75 86 ILE A C 1
ATOM 670 O O . ILE A 1 86 ? 26.301 6.792 -28.181 1.00 87.75 86 ILE A O 1
ATOM 674 N N . SER A 1 87 ? 26.674 6.347 -30.343 1.00 88.62 87 SER A N 1
ATOM 675 C CA . SER A 1 87 ? 25.575 7.207 -30.808 1.00 88.62 87 SER A CA 1
ATOM 676 C C . SER A 1 87 ? 24.198 6.688 -30.379 1.00 88.62 87 SER A C 1
ATOM 678 O O . SER A 1 87 ? 23.302 7.479 -30.101 1.00 88.62 87 SER A O 1
ATOM 680 N N . ASP A 1 88 ? 24.018 5.362 -30.326 1.00 89.88 88 ASP A N 1
ATOM 681 C CA . ASP A 1 88 ? 22.791 4.750 -29.805 1.00 89.88 88 ASP A CA 1
ATOM 682 C C . ASP A 1 88 ? 22.650 5.026 -28.295 1.00 89.88 88 ASP A C 1
ATOM 684 O O . ASP A 1 88 ? 21.554 5.344 -27.834 1.00 89.88 88 ASP A O 1
ATOM 688 N N . CYS A 1 89 ? 23.751 4.977 -27.535 1.00 91.06 89 CYS A N 1
ATOM 689 C CA . CYS A 1 89 ? 23.786 5.368 -26.124 1.00 91.06 89 CYS A CA 1
ATOM 690 C C . CYS A 1 89 ? 23.450 6.853 -25.929 1.00 91.06 89 CYS A C 1
ATOM 692 O O . CYS A 1 89 ? 22.578 7.172 -25.124 1.00 91.06 89 CYS A O 1
ATOM 694 N N . ASP A 1 90 ? 24.056 7.751 -26.711 1.00 88.75 90 ASP A N 1
ATOM 695 C CA . ASP A 1 90 ? 23.762 9.190 -26.679 1.00 88.75 90 ASP A CA 1
ATOM 696 C C . ASP A 1 90 ? 22.274 9.461 -26.939 1.00 88.75 90 ASP A C 1
ATOM 698 O O . ASP A 1 90 ? 21.647 10.256 -26.241 1.00 88.75 90 ASP A O 1
ATOM 702 N N . ALA A 1 91 ? 21.683 8.774 -27.923 1.00 90.06 91 ALA A N 1
ATOM 703 C CA . ALA A 1 91 ? 20.265 8.908 -28.241 1.00 90.06 91 ALA A CA 1
ATOM 704 C C . ALA A 1 91 ? 19.361 8.444 -27.087 1.00 90.06 91 ALA A C 1
ATOM 706 O O . ALA A 1 91 ? 18.342 9.083 -26.820 1.00 90.06 91 ALA A O 1
ATOM 707 N N . VAL A 1 92 ? 19.731 7.361 -26.392 1.00 91.25 92 VAL A N 1
ATOM 708 C CA . VAL A 1 92 ? 19.020 6.892 -25.192 1.00 91.25 92 VAL A CA 1
ATOM 709 C C . VAL A 1 92 ? 19.155 7.910 -24.060 1.00 91.25 92 VAL A C 1
ATOM 711 O O . VAL A 1 92 ? 18.142 8.336 -23.511 1.00 91.25 92 VAL A O 1
ATOM 714 N N . LEU A 1 93 ? 20.378 8.327 -23.729 1.00 90.62 93 LEU A N 1
ATOM 715 C CA . LEU A 1 93 ? 20.673 9.209 -22.596 1.00 90.62 93 LEU A CA 1
ATOM 716 C C . LEU A 1 93 ? 20.121 10.625 -22.773 1.00 90.62 93 LEU A C 1
ATOM 718 O O . LEU A 1 93 ? 19.661 11.218 -21.797 1.00 90.62 93 LEU A O 1
ATOM 722 N N . LYS A 1 94 ? 20.041 11.119 -24.014 1.00 89.00 94 LYS A N 1
ATOM 723 C CA . LYS A 1 94 ? 19.369 12.382 -24.340 1.00 89.00 94 LYS A CA 1
ATOM 724 C C . LYS A 1 94 ? 17.912 12.400 -23.869 1.00 89.00 94 LYS A C 1
ATOM 726 O O . LYS A 1 94 ? 17.446 13.435 -23.407 1.00 89.00 94 LYS A O 1
ATOM 731 N N . GLY A 1 95 ? 17.212 11.264 -23.943 1.00 85.38 95 GLY A N 1
ATOM 732 C CA . GLY A 1 95 ? 15.842 11.127 -23.435 1.00 85.38 95 GLY A CA 1
ATOM 733 C C . GLY A 1 95 ? 15.728 11.272 -21.915 1.00 85.38 95 GLY A C 1
ATOM 734 O O . GLY A 1 95 ? 14.663 11.614 -21.423 1.00 85.38 95 GLY A O 1
ATOM 735 N N . PHE A 1 96 ? 16.826 11.071 -21.185 1.00 87.25 96 PHE A N 1
ATOM 736 C CA . PHE A 1 96 ? 16.903 11.217 -19.730 1.00 87.25 96 PHE A CA 1
ATOM 737 C C . PHE A 1 96 ? 17.608 12.512 -19.297 1.00 87.25 96 PHE A C 1
ATOM 739 O O . PHE A 1 96 ? 17.876 12.682 -18.112 1.00 87.25 96 PHE A O 1
ATOM 746 N N . GLY A 1 97 ? 17.942 13.408 -20.237 1.00 83.88 97 GLY A N 1
ATOM 747 C CA . GLY A 1 97 ? 18.676 14.644 -19.945 1.00 83.88 97 GLY A CA 1
ATOM 748 C C . GLY A 1 97 ? 20.141 14.433 -19.543 1.00 83.88 97 GLY A C 1
ATOM 749 O O . GLY A 1 97 ? 20.719 15.301 -18.898 1.00 83.88 97 GLY A O 1
ATOM 750 N N . ILE A 1 98 ? 20.740 13.292 -19.904 1.00 85.44 98 ILE A N 1
ATOM 751 C CA . ILE A 1 98 ? 22.120 12.933 -19.553 1.00 85.44 98 ILE A CA 1
ATOM 752 C C . ILE A 1 98 ? 23.011 13.061 -20.791 1.00 85.44 98 ILE A C 1
ATOM 754 O O . ILE A 1 98 ? 22.662 12.564 -21.866 1.00 85.4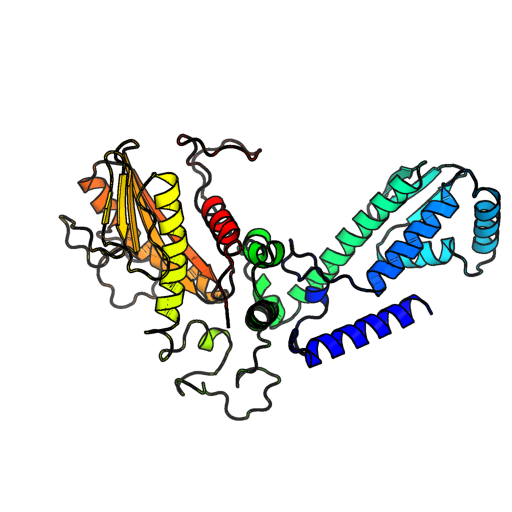4 98 ILE A O 1
ATOM 758 N N . GLN A 1 99 ? 24.191 13.664 -20.634 1.00 84.12 99 GLN A N 1
ATOM 759 C CA . GLN A 1 99 ? 25.198 13.749 -21.694 1.00 84.12 99 GLN A CA 1
ATOM 760 C C . GLN A 1 99 ? 26.509 13.072 -21.280 1.00 84.12 99 GLN A C 1
ATOM 762 O O . GLN A 1 99 ? 26.997 13.259 -20.163 1.00 84.12 99 GLN A O 1
ATOM 767 N N . LEU A 1 100 ? 27.084 12.297 -22.207 1.00 80.69 100 LEU A N 1
ATOM 768 C CA . LEU A 1 100 ? 28.414 11.709 -22.071 1.00 80.69 100 LEU A CA 1
ATOM 769 C C . LEU A 1 100 ? 29.437 12.523 -22.859 1.00 80.69 100 LEU A C 1
ATOM 771 O O . LEU A 1 100 ? 29.300 12.698 -24.075 1.00 80.69 100 LEU A O 1
ATOM 775 N N . ASP A 1 101 ? 30.494 12.935 -22.170 1.00 77.56 101 ASP A N 1
ATOM 776 C CA . ASP A 1 101 ? 31.685 13.519 -22.773 1.00 77.56 101 ASP A CA 1
ATOM 777 C C . ASP A 1 101 ? 32.899 12.614 -22.493 1.00 77.56 101 ASP A C 1
ATOM 779 O O . ASP A 1 101 ? 33.500 12.676 -21.412 1.00 77.56 101 ASP A O 1
ATOM 783 N N . PRO A 1 102 ? 33.188 11.660 -23.399 1.00 67.94 102 PRO A N 1
ATOM 784 C CA . PRO A 1 102 ? 34.295 10.733 -23.228 1.00 67.94 102 PRO A CA 1
ATOM 785 C C . PRO A 1 102 ? 35.637 11.418 -23.530 1.00 67.94 102 PRO A C 1
ATOM 787 O O . PRO A 1 102 ? 35.940 11.717 -24.685 1.00 67.94 102 PRO A O 1
ATOM 790 N N . GLU A 1 103 ? 36.463 11.580 -22.499 1.00 64.12 103 GLU A N 1
ATOM 791 C CA . GLU A 1 103 ? 37.898 11.875 -22.588 1.00 64.12 103 GLU A CA 1
ATOM 792 C C . GLU A 1 103 ? 38.684 10.552 -22.444 1.00 64.12 103 GLU A C 1
ATOM 794 O O . GLU A 1 103 ? 38.180 9.587 -21.875 1.00 64.12 103 GLU A O 1
ATOM 799 N N . ASP A 1 104 ? 39.903 10.458 -22.987 1.00 59.19 104 ASP A N 1
ATOM 800 C CA . ASP A 1 104 ? 40.619 9.195 -23.276 1.00 59.19 104 ASP A CA 1
ATOM 801 C C . ASP A 1 104 ? 40.414 8.016 -22.300 1.00 59.19 104 ASP A C 1
ATOM 803 O O . ASP A 1 104 ? 40.131 6.903 -22.743 1.00 59.19 104 ASP A O 1
ATOM 807 N N . VAL A 1 105 ? 40.551 8.220 -20.986 1.00 57.34 105 VAL A N 1
ATOM 808 C CA . VAL A 1 105 ? 40.388 7.172 -19.948 1.00 57.34 105 VAL A CA 1
ATOM 809 C C . VAL A 1 105 ? 39.300 7.543 -18.927 1.00 57.34 105 VAL A C 1
ATOM 811 O O . VAL A 1 105 ? 39.124 6.868 -17.916 1.00 57.34 105 VAL A O 1
ATOM 814 N N . ILE A 1 106 ? 38.575 8.636 -19.168 1.00 60.03 106 ILE A N 1
ATOM 815 C CA . ILE A 1 106 ? 37.609 9.206 -18.233 1.00 60.03 106 ILE A CA 1
ATOM 816 C C . ILE A 1 106 ? 36.347 9.593 -18.994 1.00 60.03 106 ILE A C 1
ATOM 818 O O . ILE A 1 106 ? 36.367 10.433 -19.887 1.00 60.03 106 ILE A O 1
ATOM 822 N N . VAL A 1 107 ? 35.210 9.035 -18.598 1.00 68.19 107 VAL A N 1
ATOM 823 C CA . VAL A 1 107 ? 33.915 9.500 -19.099 1.00 68.19 107 VAL A CA 1
ATOM 824 C C . VAL A 1 107 ? 33.367 10.531 -18.131 1.00 68.19 107 VAL A C 1
ATOM 826 O O . VAL A 1 107 ? 33.095 10.220 -16.970 1.00 68.19 107 VAL A O 1
ATOM 829 N N . ASN A 1 108 ? 33.193 11.757 -18.617 1.00 73.62 108 ASN A N 1
ATOM 830 C CA . ASN A 1 108 ? 32.507 12.806 -17.884 1.00 73.62 108 ASN A CA 1
ATOM 831 C C . ASN A 1 108 ? 31.009 12.703 -18.155 1.00 73.62 108 ASN A C 1
ATOM 833 O O . ASN A 1 108 ? 30.566 12.712 -19.304 1.00 73.62 108 ASN A O 1
ATOM 837 N N . VAL A 1 109 ? 30.232 12.603 -17.087 1.00 69.94 109 VAL A N 1
ATOM 838 C CA . VAL A 1 109 ? 28.776 12.647 -17.143 1.00 69.94 109 VAL A CA 1
ATOM 839 C C . VAL A 1 109 ? 28.339 14.015 -16.665 1.00 69.94 109 VAL A C 1
ATOM 841 O O . VAL A 1 109 ? 28.682 14.416 -15.550 1.00 69.94 109 VAL A O 1
ATOM 844 N N . VAL A 1 110 ? 27.593 14.714 -17.514 1.00 73.31 110 VAL A N 1
ATOM 845 C CA . VAL A 1 110 ? 26.961 15.989 -17.178 1.00 73.31 110 VAL A CA 1
ATOM 846 C C . VAL A 1 110 ? 25.473 15.731 -16.981 1.00 73.31 110 VAL A C 1
ATOM 848 O O . VAL A 1 110 ? 24.799 15.235 -17.888 1.00 73.31 110 VAL A O 1
ATOM 851 N N . ASP A 1 111 ? 24.985 16.012 -15.775 1.00 68.44 111 ASP A N 1
ATOM 852 C CA . ASP A 1 111 ? 23.555 15.987 -15.459 1.00 68.44 111 ASP A CA 1
ATOM 853 C C . ASP A 1 111 ? 22.868 17.266 -15.973 1.00 68.44 111 ASP A C 1
ATOM 855 O O . ASP A 1 111 ? 23.519 18.297 -16.160 1.00 68.44 111 ASP A O 1
ATOM 859 N N . GLY A 1 112 ? 21.544 17.241 -16.134 1.00 62.06 112 GLY A N 1
ATOM 860 C CA . GLY A 1 112 ? 20.741 18.381 -16.594 1.00 62.06 112 GLY A CA 1
ATOM 861 C C . GLY A 1 112 ? 20.854 19.636 -15.714 1.00 62.06 112 GLY A C 1
ATOM 862 O O . GLY A 1 112 ? 20.567 20.735 -16.176 1.00 62.06 112 GLY A O 1
ATOM 863 N N . ASN A 1 113 ? 21.337 19.490 -14.474 1.00 64.50 113 ASN A N 1
ATOM 864 C CA . ASN A 1 113 ? 21.615 20.584 -13.535 1.00 64.50 113 ASN A CA 1
ATOM 865 C C . ASN A 1 113 ? 23.058 21.132 -13.618 1.00 64.50 113 ASN A C 1
ATOM 867 O O . ASN A 1 113 ? 23.455 21.941 -12.780 1.00 64.50 113 ASN A O 1
ATOM 871 N N . GLY A 1 114 ? 23.872 20.673 -14.575 1.00 65.69 114 GLY A N 1
ATOM 872 C CA . GLY A 1 114 ? 25.257 21.124 -14.773 1.00 65.69 114 GLY A CA 1
ATOM 873 C C . GLY A 1 114 ? 26.303 20.463 -13.863 1.00 65.69 114 GLY A C 1
ATOM 874 O O . GLY A 1 114 ? 27.473 20.838 -13.903 1.00 65.69 114 GLY A O 1
ATOM 875 N N . GLY A 1 115 ? 25.920 19.471 -13.052 1.00 71.94 115 GLY A N 1
ATOM 876 C CA . GLY A 1 115 ? 26.860 18.686 -12.248 1.00 71.94 115 GLY A CA 1
ATOM 877 C C . GLY A 1 115 ? 27.706 17.758 -13.124 1.00 71.94 115 GLY A C 1
ATOM 878 O O . GLY A 1 115 ? 27.151 16.989 -13.907 1.00 71.94 115 GLY A O 1
ATOM 879 N N . ARG A 1 116 ? 29.039 17.813 -12.983 1.00 77.81 116 ARG A N 1
ATOM 880 C CA . ARG A 1 116 ? 29.998 16.974 -13.724 1.00 77.81 116 ARG A CA 1
ATOM 881 C C . ARG A 1 116 ? 30.592 15.910 -12.803 1.00 77.81 116 ARG A C 1
ATOM 883 O O . ARG A 1 116 ? 31.170 16.246 -11.772 1.00 77.81 116 ARG A O 1
ATOM 890 N N . VAL A 1 117 ? 30.468 14.639 -13.181 1.00 81.69 117 VAL A N 1
ATOM 891 C CA . VAL A 1 117 ? 31.087 13.506 -12.471 1.00 81.69 117 VAL A CA 1
ATOM 892 C C . VAL A 1 117 ? 31.912 12.680 -13.450 1.00 81.69 117 VAL A C 1
ATOM 894 O O . VAL A 1 117 ? 31.442 12.343 -14.535 1.00 81.69 117 VAL A O 1
ATOM 897 N N . SER A 1 118 ? 33.141 12.360 -13.061 1.00 84.12 118 SER A N 1
ATOM 898 C CA . SER A 1 118 ? 34.117 11.650 -13.887 1.00 84.12 118 SER A CA 1
ATOM 899 C C . SER A 1 118 ? 34.216 10.183 -13.473 1.00 84.12 118 SER A C 1
ATOM 901 O O . SER A 1 118 ? 34.300 9.883 -12.283 1.00 84.12 118 SER A O 1
ATOM 903 N N . PHE A 1 119 ? 34.238 9.274 -14.447 1.00 83.88 119 PHE A N 1
ATOM 904 C CA . PHE A 1 119 ? 34.334 7.831 -14.211 1.00 83.88 119 PHE A CA 1
ATOM 905 C C . PHE A 1 119 ? 35.491 7.223 -14.996 1.00 83.88 119 PHE A C 1
ATOM 907 O O . PHE A 1 119 ? 35.605 7.458 -16.197 1.00 83.88 119 PHE A O 1
ATOM 914 N N . SER A 1 120 ? 36.296 6.396 -14.330 1.00 81.25 120 SER A N 1
ATOM 915 C CA . SER A 1 120 ? 37.359 5.585 -14.940 1.00 81.25 120 SER A CA 1
ATOM 916 C C . SER A 1 120 ? 37.022 4.088 -14.985 1.00 81.25 120 SER A C 1
ATOM 918 O O . SER A 1 120 ? 37.637 3.347 -15.746 1.00 81.25 120 SER A O 1
ATOM 920 N N . ASP A 1 121 ? 36.017 3.638 -14.221 1.00 87.50 121 ASP A N 1
ATOM 921 C CA . ASP A 1 121 ? 35.547 2.251 -14.212 1.00 87.50 121 ASP A CA 1
ATOM 922 C C . ASP A 1 121 ? 34.210 2.082 -14.958 1.00 87.50 121 ASP A C 1
ATOM 924 O O . ASP A 1 121 ? 33.219 2.781 -14.715 1.00 87.50 121 ASP A O 1
ATOM 928 N N . CYS A 1 122 ? 34.166 1.103 -15.867 1.00 86.88 122 CYS A N 1
ATOM 929 C CA . CYS A 1 122 ? 32.985 0.825 -16.687 1.00 86.88 122 CYS A CA 1
ATOM 930 C C . CYS A 1 122 ? 31.766 0.354 -15.872 1.00 86.88 122 CYS A C 1
ATOM 932 O O . CYS A 1 122 ? 30.624 0.649 -16.245 1.00 86.88 122 CYS A O 1
ATOM 934 N N . ARG A 1 123 ? 31.974 -0.362 -14.756 1.00 89.88 123 ARG A N 1
ATOM 935 C CA . ARG A 1 123 ? 30.890 -0.886 -13.911 1.00 89.88 123 ARG A CA 1
ATOM 936 C C . ARG A 1 123 ? 30.285 0.231 -13.077 1.00 89.88 123 ARG A C 1
ATOM 938 O O . ARG A 1 123 ? 29.062 0.276 -12.938 1.00 89.88 123 ARG A O 1
ATOM 945 N N . GLU A 1 124 ? 31.111 1.130 -12.553 1.00 89.31 124 GLU A N 1
ATOM 946 C CA . GLU A 1 124 ? 30.664 2.318 -11.825 1.00 89.31 124 GLU A CA 1
ATOM 947 C C . GLU A 1 124 ? 29.842 3.248 -12.719 1.00 89.31 124 GLU A C 1
ATOM 949 O O . GLU A 1 124 ? 28.722 3.610 -12.341 1.00 89.31 124 GLU A O 1
ATOM 954 N N . LEU A 1 125 ? 30.329 3.534 -13.933 1.00 88.38 125 LEU A N 1
ATOM 955 C CA . LEU A 1 125 ? 29.594 4.320 -14.926 1.00 88.38 125 LEU A CA 1
ATOM 956 C C . LEU A 1 125 ? 28.236 3.677 -15.248 1.00 88.38 125 LEU A C 1
ATOM 958 O O . LEU A 1 125 ? 27.194 4.320 -15.119 1.00 88.38 125 LEU A O 1
ATOM 962 N N . SER A 1 126 ? 28.227 2.388 -15.603 1.00 91.44 126 SER A N 1
ATOM 963 C CA . SER A 1 126 ? 26.995 1.644 -15.902 1.00 91.44 126 SER A CA 1
ATOM 964 C C . SER A 1 126 ? 26.008 1.655 -14.730 1.00 91.44 126 SER A C 1
ATOM 966 O O . SER A 1 126 ? 24.806 1.865 -14.914 1.00 91.44 126 SER A O 1
ATOM 968 N N . LYS A 1 127 ? 26.487 1.421 -13.502 1.00 92.25 127 LYS A N 1
ATOM 969 C CA . LYS A 1 127 ? 25.645 1.406 -12.299 1.00 92.25 127 LYS A CA 1
ATOM 970 C C . LYS A 1 127 ? 25.011 2.772 -12.051 1.00 92.25 127 LYS A C 1
ATOM 972 O O . LYS A 1 127 ? 23.829 2.833 -11.710 1.00 92.25 127 LYS A O 1
ATOM 977 N N . MET A 1 128 ? 25.775 3.848 -12.213 1.00 90.94 128 MET A N 1
ATOM 978 C CA . MET A 1 128 ? 25.275 5.207 -12.041 1.00 90.94 128 MET A CA 1
ATOM 979 C C . MET A 1 128 ? 24.242 5.555 -13.121 1.00 90.94 128 MET A C 1
ATOM 981 O O . MET A 1 128 ? 23.131 5.951 -12.765 1.00 90.94 128 MET A O 1
ATOM 985 N N . LEU A 1 129 ? 24.547 5.322 -14.404 1.00 90.62 129 LEU A N 1
ATOM 986 C CA . LEU A 1 129 ? 23.632 5.635 -15.509 1.00 90.62 129 LEU A CA 1
ATOM 987 C C . LEU A 1 129 ? 22.303 4.883 -15.374 1.00 90.62 129 LEU A C 1
ATOM 989 O O . LEU A 1 129 ? 21.242 5.502 -15.416 1.00 90.62 129 LEU A O 1
ATOM 993 N N . ARG A 1 130 ? 22.339 3.571 -15.098 1.00 92.88 130 ARG A N 1
ATOM 994 C CA . ARG A 1 130 ? 21.120 2.777 -14.860 1.00 92.88 130 ARG A CA 1
ATOM 995 C C . ARG A 1 130 ? 20.310 3.297 -13.678 1.00 92.88 130 ARG A C 1
ATOM 997 O O . ARG A 1 130 ? 19.084 3.358 -13.749 1.00 92.88 130 ARG A O 1
ATOM 1004 N N . LYS A 1 131 ? 20.980 3.693 -12.590 1.00 91.62 131 LYS A N 1
ATOM 1005 C CA . LYS A 1 131 ? 20.311 4.274 -11.420 1.00 91.62 131 LYS A CA 1
ATOM 1006 C C . LYS A 1 131 ? 19.598 5.577 -11.784 1.00 91.62 131 LYS A C 1
ATOM 1008 O O . LYS A 1 131 ? 18.441 5.730 -11.403 1.00 91.62 131 LYS A O 1
ATOM 1013 N N . GLN A 1 132 ? 20.249 6.477 -12.521 1.00 89.12 132 GLN A N 1
ATOM 1014 C CA . GLN A 1 132 ? 19.642 7.747 -12.931 1.00 89.12 132 GLN A CA 1
ATOM 1015 C C . GLN A 1 132 ? 18.479 7.541 -13.901 1.00 89.12 132 GLN A C 1
ATOM 1017 O O . GLN A 1 132 ? 17.382 8.038 -13.651 1.00 89.12 132 GLN A O 1
ATOM 1022 N N . MET A 1 133 ? 18.666 6.711 -14.931 1.00 92.62 133 MET A N 1
ATOM 1023 C CA . MET A 1 133 ? 17.593 6.344 -15.861 1.00 92.62 133 MET A CA 1
ATOM 1024 C C . MET A 1 133 ? 16.386 5.763 -15.119 1.00 92.62 133 MET A C 1
ATOM 1026 O O . MET A 1 133 ? 15.249 6.130 -15.404 1.00 92.62 133 MET A O 1
ATOM 1030 N N . LYS A 1 134 ? 16.616 4.891 -14.127 1.00 92.88 134 LYS A N 1
ATOM 1031 C CA . LYS A 1 134 ? 15.544 4.325 -13.300 1.00 92.88 134 LYS A CA 1
ATOM 1032 C C . LYS A 1 134 ? 14.799 5.399 -12.500 1.00 92.88 134 LYS A C 1
ATOM 1034 O O . LYS A 1 134 ? 13.579 5.308 -12.396 1.00 92.88 134 LYS A O 1
ATOM 1039 N N . ILE A 1 135 ? 15.500 6.380 -11.927 1.00 91.56 135 ILE A N 1
ATOM 1040 C CA . ILE A 1 135 ? 14.885 7.474 -11.156 1.00 91.56 135 ILE A CA 1
ATOM 1041 C C . ILE A 1 135 ? 13.982 8.317 -12.059 1.00 91.56 135 ILE A C 1
ATOM 1043 O O . ILE A 1 135 ? 12.793 8.436 -11.768 1.00 91.56 135 ILE A O 1
ATOM 1047 N N . VAL A 1 136 ? 14.523 8.829 -13.169 1.00 92.00 136 VAL A N 1
ATOM 1048 C CA . VAL A 1 136 ? 13.785 9.682 -14.115 1.00 92.00 136 VAL A CA 1
ATOM 1049 C C . VAL A 1 136 ? 12.564 8.942 -14.663 1.00 92.00 136 VAL A C 1
ATOM 1051 O O . VAL A 1 136 ? 11.443 9.432 -14.568 1.00 92.00 136 VAL A O 1
ATOM 1054 N N . ARG A 1 137 ? 12.747 7.700 -15.120 1.00 94.00 137 ARG A N 1
ATOM 1055 C CA . ARG A 1 137 ? 11.667 6.870 -15.670 1.00 94.00 137 ARG A CA 1
ATOM 1056 C C . ARG A 1 137 ? 10.558 6.580 -14.659 1.00 94.00 137 ARG A C 1
ATOM 1058 O O . ARG A 1 137 ? 9.381 6.625 -14.999 1.00 94.00 137 ARG A O 1
ATOM 1065 N N . ASN A 1 138 ? 10.913 6.248 -13.417 1.00 94.56 138 ASN A N 1
ATOM 1066 C CA . ASN A 1 138 ? 9.912 6.015 -12.376 1.00 94.56 138 ASN A CA 1
ATOM 1067 C C . ASN A 1 138 ? 9.123 7.287 -12.059 1.00 94.56 138 ASN A C 1
ATOM 1069 O O . ASN A 1 138 ? 7.927 7.195 -11.790 1.00 94.56 138 ASN A O 1
ATOM 1073 N N . GLN A 1 139 ? 9.772 8.452 -12.105 1.00 93.81 139 GLN A N 1
ATOM 1074 C CA . GLN A 1 139 ? 9.095 9.727 -11.920 1.00 93.81 139 GLN A CA 1
ATOM 1075 C C . GLN A 1 139 ? 8.107 9.997 -13.065 1.00 93.81 139 GLN A C 1
ATOM 1077 O O . GLN A 1 139 ? 6.931 10.219 -12.796 1.00 93.81 139 GLN A O 1
ATOM 1082 N N . GLU A 1 140 ? 8.528 9.833 -14.323 1.00 94.12 140 GLU A N 1
ATOM 1083 C CA . GLU A 1 140 ? 7.641 9.932 -15.495 1.00 94.12 140 GLU A CA 1
ATOM 1084 C C . GLU A 1 140 ? 6.438 8.984 -15.390 1.00 94.12 140 GLU A C 1
ATOM 1086 O O . GLU A 1 140 ? 5.291 9.375 -15.604 1.00 94.12 140 GLU A O 1
ATOM 1091 N N . TYR A 1 141 ? 6.675 7.725 -15.012 1.00 95.31 141 TYR A N 1
ATOM 1092 C CA . TYR A 1 141 ? 5.613 6.730 -14.863 1.00 95.31 141 TYR A CA 1
ATOM 1093 C C . TYR A 1 141 ? 4.631 7.081 -13.747 1.00 95.31 141 TYR A C 1
ATOM 1095 O O . TYR A 1 141 ? 3.430 6.822 -13.889 1.00 95.31 141 TYR A O 1
ATOM 1103 N N . LEU A 1 142 ? 5.127 7.643 -12.643 1.00 93.56 142 LEU A N 1
ATOM 1104 C CA . LEU A 1 142 ? 4.293 8.122 -11.550 1.00 93.56 142 LEU A CA 1
ATOM 1105 C C . LEU A 1 142 ? 3.449 9.319 -11.996 1.00 93.56 142 LEU A C 1
ATOM 1107 O O . LEU A 1 142 ? 2.250 9.331 -11.723 1.00 93.56 142 LEU A O 1
ATOM 1111 N N . ASP A 1 143 ? 4.039 10.279 -12.704 1.00 93.38 143 ASP A N 1
ATOM 1112 C CA . ASP A 1 143 ? 3.349 11.485 -13.167 1.00 93.38 143 ASP A CA 1
ATOM 1113 C C . ASP A 1 143 ? 2.268 11.155 -14.202 1.00 93.38 143 ASP A C 1
ATOM 1115 O O . ASP A 1 143 ? 1.131 11.618 -14.079 1.00 93.38 143 ASP A O 1
ATOM 1119 N N . GLU A 1 144 ? 2.561 10.263 -15.152 1.00 94.00 144 GLU A N 1
ATOM 1120 C CA . GLU A 1 144 ? 1.568 9.755 -16.104 1.00 94.00 144 GLU A CA 1
ATOM 1121 C C . GLU A 1 144 ? 0.420 9.027 -15.398 1.00 94.00 144 GLU A C 1
ATOM 1123 O O . GLU A 1 144 ? -0.745 9.214 -15.752 1.00 94.00 144 GLU A O 1
ATOM 1128 N N . TRP A 1 145 ? 0.717 8.201 -14.389 1.00 93.06 145 TRP A N 1
ATOM 1129 C CA . TRP A 1 145 ? -0.323 7.520 -13.618 1.00 93.06 145 TRP A CA 1
ATOM 1130 C C . TRP A 1 145 ? -1.157 8.513 -12.796 1.00 93.06 145 TRP A C 1
ATOM 1132 O O . TRP A 1 145 ? -2.388 8.420 -12.784 1.00 93.06 145 TRP A O 1
ATOM 1142 N N . LYS A 1 146 ? -0.514 9.498 -12.165 1.00 91.56 146 LYS A N 1
ATOM 1143 C CA . LYS A 1 146 ? -1.158 10.555 -11.375 1.00 91.56 146 LYS A CA 1
ATOM 1144 C C . LYS A 1 146 ? -2.066 11.443 -12.225 1.00 91.56 146 LYS A C 1
ATOM 1146 O O . LYS A 1 146 ? -3.133 11.833 -11.753 1.00 91.56 146 LYS A O 1
ATOM 1151 N N . ALA A 1 147 ? -1.688 11.713 -13.472 1.00 92.38 147 ALA A N 1
ATOM 1152 C CA . ALA A 1 147 ? -2.476 12.505 -14.414 1.00 92.38 147 ALA A CA 1
ATOM 1153 C C . ALA A 1 147 ? -3.763 11.799 -14.891 1.00 92.38 147 ALA A C 1
ATOM 1155 O O . ALA A 1 147 ? -4.661 12.451 -15.426 1.00 92.38 147 ALA A O 1
ATOM 1156 N N . MET A 1 148 ? -3.897 10.479 -14.700 1.00 90.44 148 MET A N 1
ATOM 1157 C CA . MET A 1 148 ? -5.090 9.750 -15.138 1.00 90.44 148 MET A CA 1
ATOM 1158 C C . MET A 1 148 ? -6.327 10.126 -14.296 1.00 90.44 148 MET A C 1
ATOM 1160 O O . MET A 1 148 ? -6.315 9.922 -13.082 1.00 90.44 148 MET A O 1
ATOM 1164 N N . PRO A 1 149 ? -7.458 10.547 -14.900 1.00 86.44 149 PRO A N 1
ATOM 1165 C CA . PRO A 1 149 ? -8.617 11.050 -14.149 1.00 86.44 149 PRO A CA 1
ATOM 1166 C C . PRO A 1 149 ? -9.268 10.051 -13.186 1.00 86.44 149 PRO A C 1
ATOM 1168 O O . PRO A 1 149 ? -9.845 10.446 -12.174 1.00 86.44 149 PRO A O 1
ATOM 1171 N N . LEU A 1 150 ? -9.225 8.755 -13.517 1.00 85.00 150 LEU A N 1
ATOM 1172 C CA . LEU A 1 150 ? -9.790 7.688 -12.689 1.00 85.00 150 LEU A CA 1
ATOM 1173 C C . LEU A 1 150 ? -8.694 6.962 -11.909 1.00 85.00 150 LEU A C 1
ATOM 1175 O O . LEU A 1 150 ? -8.762 6.898 -10.684 1.00 85.00 150 LEU A O 1
ATOM 1179 N N . ALA A 1 151 ? -7.664 6.481 -12.610 1.00 87.44 151 ALA A N 1
ATOM 1180 C CA . ALA A 1 151 ? -6.583 5.713 -12.002 1.00 87.44 151 ALA A CA 1
ATOM 1181 C C . ALA A 1 151 ? -5.698 6.539 -11.058 1.00 87.44 151 ALA A C 1
ATOM 1183 O O . ALA A 1 151 ? -5.234 6.019 -10.044 1.00 87.44 151 ALA A O 1
ATOM 1184 N N . GLY A 1 152 ? -5.521 7.827 -11.355 1.00 86.50 152 GLY A N 1
ATOM 1185 C CA . GLY A 1 152 ? -4.766 8.770 -10.539 1.00 86.50 152 GLY A CA 1
ATOM 1186 C C . GLY A 1 152 ? -5.499 9.215 -9.274 1.00 86.50 152 GLY A C 1
ATOM 1187 O O . GLY A 1 152 ? -4.852 9.740 -8.374 1.00 86.50 152 GLY A O 1
ATOM 1188 N N . LYS A 1 153 ? -6.811 8.942 -9.119 1.00 82.12 153 LYS A N 1
ATOM 1189 C CA . LYS A 1 153 ? -7.551 9.237 -7.868 1.00 82.12 153 LYS A CA 1
ATOM 1190 C C . LYS A 1 153 ? -6.938 8.562 -6.649 1.00 82.12 153 LYS A C 1
ATOM 1192 O O . LYS A 1 153 ? -7.028 9.090 -5.547 1.00 82.12 153 LYS A O 1
ATOM 1197 N N . PHE A 1 154 ? -6.286 7.419 -6.856 1.00 80.12 154 PHE A N 1
ATOM 1198 C CA . PHE A 1 154 ? -5.511 6.736 -5.827 1.00 80.12 154 PHE A CA 1
ATOM 1199 C C . PHE A 1 154 ? -4.414 7.628 -5.211 1.00 80.12 154 PHE A C 1
ATOM 1201 O O . PHE A 1 154 ? -4.125 7.491 -4.027 1.00 80.12 154 PHE A O 1
ATOM 1208 N N . LEU A 1 155 ? -3.846 8.548 -5.998 1.00 83.56 155 LEU A N 1
ATOM 1209 C CA . LEU A 1 155 ? -2.726 9.430 -5.651 1.00 83.56 155 LEU A CA 1
ATOM 1210 C C . LEU A 1 155 ? -3.147 10.878 -5.342 1.00 83.56 155 LEU A C 1
ATOM 1212 O O . LEU A 1 155 ? -2.286 11.733 -5.146 1.00 83.56 155 LEU A O 1
ATOM 1216 N N . GLN A 1 156 ? -4.448 11.185 -5.357 1.00 78.75 156 GLN A N 1
ATOM 1217 C CA . GLN A 1 156 ? -4.934 12.560 -5.184 1.00 78.75 156 GLN A CA 1
ATOM 1218 C C . GLN A 1 156 ? -4.878 13.048 -3.734 1.00 78.75 156 GLN A C 1
ATOM 1220 O O . GLN A 1 156 ? -4.764 14.250 -3.520 1.00 78.75 156 GLN A O 1
ATOM 1225 N N . ASP A 1 157 ? -4.954 12.149 -2.748 1.00 78.75 157 ASP A N 1
ATOM 1226 C CA . ASP A 1 157 ? -4.777 12.516 -1.340 1.00 78.75 157 ASP A CA 1
ATOM 1227 C C . ASP A 1 157 ? -3.273 12.548 -1.010 1.00 78.75 157 ASP A C 1
ATOM 1229 O O . ASP A 1 157 ? -2.648 11.485 -0.937 1.00 78.75 157 ASP A O 1
ATOM 1233 N N . PRO A 1 158 ? -2.675 13.738 -0.796 1.00 78.19 158 PRO A N 1
ATOM 1234 C CA . PRO A 1 158 ? -1.239 13.876 -0.549 1.00 78.19 158 PRO A CA 1
ATOM 1235 C C . PRO A 1 158 ? -0.811 13.268 0.790 1.00 78.19 158 PRO A C 1
ATOM 1237 O O . PRO A 1 158 ? 0.378 13.077 1.025 1.00 78.19 158 PRO A O 1
ATOM 1240 N N . MET A 1 159 ? -1.765 12.967 1.674 1.00 81.44 159 MET A N 1
ATOM 1241 C CA . MET A 1 159 ? -1.494 12.299 2.939 1.00 81.44 159 MET A CA 1
ATOM 1242 C C . MET A 1 159 ? -1.442 10.783 2.798 1.00 81.44 159 MET A C 1
ATOM 1244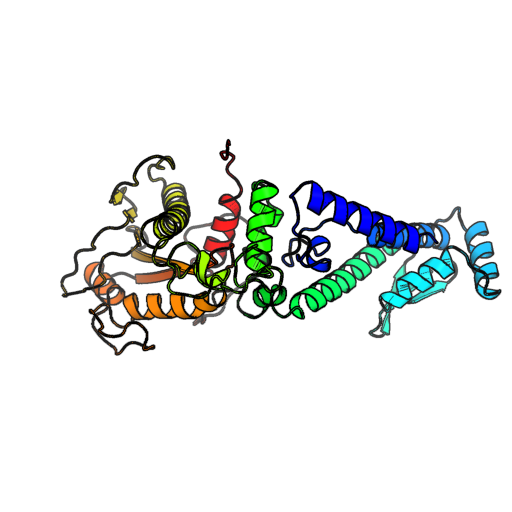 O O . MET A 1 159 ? -1.213 10.126 3.799 1.00 81.44 159 MET A O 1
ATOM 1248 N N . VAL A 1 160 ? -1.656 10.183 1.625 1.00 82.56 160 VAL A N 1
ATOM 1249 C CA . VAL A 1 160 ? -1.479 8.732 1.464 1.00 82.56 160 VAL A CA 1
ATOM 1250 C C . VAL A 1 160 ? 0.010 8.386 1.469 1.00 82.56 160 VAL A C 1
ATOM 1252 O O . VAL A 1 160 ? 0.771 8.840 0.619 1.00 82.56 160 VAL A O 1
ATOM 1255 N N . ASP A 1 161 ? 0.421 7.533 2.407 1.00 84.75 161 ASP A N 1
ATOM 1256 C CA . ASP A 1 161 ? 1.766 6.965 2.442 1.00 84.75 161 ASP A CA 1
ATOM 1257 C C . ASP A 1 161 ? 1.854 5.858 1.389 1.00 84.75 161 ASP A C 1
ATOM 1259 O O . ASP A 1 161 ? 1.340 4.751 1.584 1.00 84.75 161 ASP A O 1
ATOM 1263 N N . LEU A 1 162 ? 2.476 6.154 0.248 1.00 83.00 162 LEU A N 1
ATOM 1264 C CA . LEU A 1 162 ? 2.599 5.190 -0.843 1.00 83.00 162 LEU A CA 1
ATOM 1265 C C . LEU A 1 162 ? 3.458 3.988 -0.476 1.00 83.00 162 LEU A C 1
ATOM 1267 O O . LEU A 1 162 ? 3.145 2.883 -0.921 1.00 83.00 162 LEU A O 1
ATOM 1271 N N . ASP A 1 163 ? 4.492 4.162 0.342 1.00 82.00 163 ASP A N 1
ATOM 1272 C CA . ASP A 1 163 ? 5.383 3.063 0.696 1.00 82.00 163 ASP A CA 1
ATOM 1273 C C . ASP A 1 163 ? 4.650 2.053 1.585 1.00 82.00 163 ASP A C 1
ATOM 1275 O O . ASP A 1 163 ? 4.624 0.851 1.285 1.00 82.00 163 ASP A O 1
ATOM 1279 N N . ALA A 1 164 ? 3.956 2.554 2.613 1.00 82.62 164 ALA A N 1
ATOM 1280 C CA . ALA A 1 164 ? 3.126 1.744 3.500 1.00 82.62 164 ALA A CA 1
ATOM 1281 C C . ALA A 1 164 ? 1.925 1.129 2.762 1.00 82.62 164 ALA A C 1
ATOM 1283 O O . ALA A 1 164 ? 1.639 -0.062 2.926 1.00 82.62 164 ALA A O 1
ATOM 1284 N N . SER A 1 165 ? 1.264 1.903 1.893 1.00 85.00 165 SER A N 1
ATOM 1285 C CA . SER A 1 165 ? 0.109 1.448 1.099 1.00 85.00 165 SER A CA 1
ATOM 1286 C C . SER A 1 165 ? 0.471 0.386 0.057 1.00 85.00 165 SER A C 1
ATOM 1288 O O . SER A 1 165 ? -0.395 -0.366 -0.394 1.00 85.00 165 SER A O 1
ATOM 1290 N N . SER A 1 166 ? 1.745 0.303 -0.332 1.00 84.38 166 SER A N 1
ATOM 1291 C CA . SER A 1 166 ? 2.245 -0.618 -1.368 1.00 84.38 166 SER A CA 1
ATOM 1292 C C . SER A 1 166 ? 3.037 -1.785 -0.794 1.00 84.38 166 SER A C 1
ATOM 1294 O O . SER A 1 166 ? 3.525 -2.651 -1.523 1.00 84.38 166 SER A O 1
ATOM 1296 N N . LEU A 1 167 ? 3.149 -1.865 0.528 1.00 83.44 167 LEU A N 1
ATOM 1297 C CA . LEU A 1 167 ? 3.937 -2.892 1.188 1.00 83.44 167 LEU A CA 1
ATOM 1298 C C . LEU A 1 167 ? 3.451 -4.315 0.874 1.00 83.44 167 LEU A C 1
ATOM 1300 O O . LEU A 1 167 ? 4.255 -5.245 0.757 1.00 83.44 167 LEU A O 1
ATOM 1304 N N . TRP A 1 168 ? 2.146 -4.482 0.668 1.00 83.19 168 TRP A N 1
ATOM 1305 C CA . TRP A 1 168 ? 1.563 -5.759 0.273 1.00 83.19 168 TRP A CA 1
ATOM 1306 C C . TRP A 1 168 ? 2.011 -6.218 -1.126 1.00 83.19 168 TRP A C 1
ATOM 1308 O O . TRP A 1 168 ? 2.194 -7.417 -1.346 1.00 83.19 168 TRP A O 1
ATOM 1318 N N . LEU A 1 169 ? 2.290 -5.281 -2.041 1.00 85.44 169 LEU A N 1
ATOM 1319 C CA . LEU A 1 169 ? 2.869 -5.568 -3.360 1.00 85.44 169 LEU A CA 1
ATOM 1320 C C . LEU A 1 169 ? 4.336 -5.995 -3.245 1.00 85.44 169 LEU A C 1
ATOM 1322 O O . LEU A 1 169 ? 4.776 -6.912 -3.941 1.00 85.44 169 LEU A O 1
ATOM 1326 N N . LYS A 1 170 ? 5.102 -5.363 -2.348 1.00 83.62 170 LYS A N 1
ATOM 1327 C CA . LYS A 1 170 ? 6.514 -5.711 -2.117 1.00 83.62 170 LYS A CA 1
ATOM 1328 C C . LYS A 1 170 ? 6.672 -7.123 -1.560 1.00 83.62 170 LYS A C 1
ATOM 1330 O O . LYS A 1 170 ? 7.549 -7.853 -2.009 1.00 83.62 170 LYS A O 1
ATOM 1335 N N . LYS A 1 171 ? 5.820 -7.505 -0.605 1.00 81.69 171 LYS A N 1
ATOM 1336 C CA . LYS A 1 171 ? 5.916 -8.796 0.096 1.00 81.69 171 LYS A CA 1
ATOM 1337 C C . LYS A 1 171 ? 5.421 -9.989 -0.711 1.00 81.69 171 LYS A C 1
ATOM 1339 O O . LYS A 1 171 ? 5.925 -11.088 -0.517 1.00 81.69 171 LYS A O 1
ATOM 1344 N N . GLY A 1 172 ? 4.456 -9.792 -1.609 1.00 78.25 172 GLY A N 1
ATOM 1345 C CA . GLY A 1 172 ? 4.087 -10.809 -2.596 1.00 78.25 172 GLY A CA 1
ATOM 1346 C C . GLY A 1 172 ? 3.351 -12.049 -2.067 1.00 78.25 172 GLY A C 1
ATOM 1347 O O . GLY A 1 172 ? 3.215 -13.011 -2.810 1.00 78.25 172 GLY A O 1
ATOM 1348 N N . ALA A 1 173 ? 2.815 -12.057 -0.841 1.00 79.81 173 ALA A N 1
ATOM 1349 C CA . ALA A 1 173 ? 2.006 -13.184 -0.339 1.00 79.81 173 ALA A CA 1
ATOM 1350 C C . ALA A 1 173 ? 0.524 -13.128 -0.744 1.00 79.81 173 ALA A C 1
ATOM 1352 O O . ALA A 1 173 ? -0.323 -13.779 -0.138 1.00 79.81 173 ALA A O 1
ATOM 1353 N N . THR A 1 174 ? 0.194 -12.332 -1.758 1.00 84.00 174 THR A N 1
ATOM 1354 C CA . THR A 1 174 ? -1.158 -12.238 -2.312 1.00 84.00 174 THR A CA 1
ATOM 1355 C C . THR A 1 174 ? -1.174 -12.887 -3.690 1.00 84.00 174 THR A C 1
ATOM 1357 O O . THR A 1 174 ? -0.255 -12.684 -4.481 1.00 84.00 174 THR A O 1
ATOM 1360 N N . SER A 1 175 ? -2.214 -13.666 -4.001 1.00 88.75 175 SER A N 1
ATOM 1361 C CA . SER A 1 175 ? -2.301 -14.326 -5.306 1.00 88.75 175 SER A CA 1
ATOM 1362 C C . SER A 1 175 ? -2.410 -13.299 -6.446 1.00 88.75 175 SER A C 1
ATOM 1364 O O . SER A 1 175 ? -3.032 -12.246 -6.262 1.00 88.75 175 SER A O 1
ATOM 1366 N N . PRO A 1 176 ? -1.899 -13.597 -7.656 1.00 86.62 176 PRO A N 1
ATOM 1367 C CA . PRO A 1 176 ? -1.958 -12.664 -8.786 1.00 86.62 176 PRO A CA 1
ATOM 1368 C C . PRO A 1 176 ? -3.377 -12.174 -9.117 1.00 86.62 176 PRO A C 1
ATOM 1370 O O . PRO A 1 176 ? -3.572 -11.016 -9.479 1.00 86.62 176 PRO A O 1
ATOM 1373 N N . ARG A 1 177 ? -4.397 -13.028 -8.938 1.00 88.50 177 ARG A N 1
ATOM 1374 C CA . ARG A 1 177 ? -5.808 -12.663 -9.160 1.00 88.50 177 ARG A CA 1
ATOM 1375 C C . ARG A 1 177 ? -6.313 -11.641 -8.144 1.00 88.50 177 ARG A C 1
ATOM 1377 O O . ARG A 1 177 ? -7.049 -10.727 -8.516 1.00 88.50 177 ARG A O 1
ATOM 1384 N N . VAL A 1 178 ? -5.925 -11.789 -6.877 1.00 89.31 178 VAL A N 1
ATOM 1385 C CA . VAL A 1 178 ? -6.294 -10.841 -5.820 1.00 89.31 178 VAL A CA 1
ATOM 1386 C C . VAL A 1 178 ? -5.553 -9.520 -6.029 1.00 89.31 178 VAL A C 1
ATOM 1388 O O . VAL A 1 178 ? -6.203 -8.477 -6.015 1.00 89.31 178 VAL A O 1
ATOM 1391 N N . VAL A 1 179 ? -4.251 -9.558 -6.350 1.00 90.31 179 VAL A N 1
ATOM 1392 C CA . VAL A 1 179 ? -3.468 -8.360 -6.716 1.00 90.31 179 VAL A CA 1
ATOM 1393 C C . VAL A 1 179 ? -4.155 -7.595 -7.843 1.00 90.31 179 VAL A C 1
ATOM 1395 O O . VAL A 1 179 ? -4.450 -6.411 -7.692 1.00 90.31 179 VAL A O 1
ATOM 1398 N N . ARG A 1 180 ? -4.498 -8.283 -8.938 1.00 91.19 180 ARG A N 1
ATOM 1399 C CA . ARG A 1 180 ? -5.222 -7.693 -10.068 1.00 91.19 180 ARG A CA 1
ATOM 1400 C C . ARG A 1 180 ? -6.513 -7.007 -9.634 1.00 91.19 180 ARG A C 1
ATOM 1402 O O . ARG A 1 180 ? -6.793 -5.906 -10.093 1.00 91.19 180 ARG A O 1
ATOM 1409 N N . ASN A 1 181 ? -7.325 -7.659 -8.803 1.00 91.38 181 ASN A N 1
ATOM 1410 C CA . ASN A 1 181 ? -8.616 -7.111 -8.383 1.00 91.38 181 ASN A CA 1
ATOM 1411 C C . ASN A 1 181 ? -8.452 -5.871 -7.496 1.00 91.38 181 ASN A C 1
ATOM 1413 O O . ASN A 1 181 ? -9.196 -4.910 -7.675 1.00 91.38 181 ASN A O 1
ATOM 1417 N N . ILE A 1 182 ? -7.477 -5.870 -6.583 1.00 91.06 182 ILE A N 1
ATOM 1418 C CA . ILE A 1 182 ? -7.180 -4.713 -5.727 1.00 91.06 182 ILE A CA 1
ATOM 1419 C C . ILE A 1 182 ? -6.665 -3.545 -6.575 1.00 91.06 182 ILE A C 1
ATOM 1421 O O . ILE A 1 182 ? -7.173 -2.435 -6.453 1.00 91.06 182 ILE A O 1
ATOM 1425 N N . VAL A 1 183 ? -5.719 -3.794 -7.484 1.00 91.75 183 VAL A N 1
ATOM 1426 C CA . VAL A 1 183 ? -5.177 -2.776 -8.403 1.00 91.75 183 VAL A CA 1
ATOM 1427 C C . VAL A 1 183 ? -6.283 -2.205 -9.289 1.00 91.75 183 VAL A C 1
ATOM 1429 O O . VAL A 1 183 ? -6.419 -0.992 -9.405 1.00 91.75 183 VAL A O 1
ATOM 1432 N N . ALA A 1 184 ? -7.145 -3.060 -9.841 1.00 91.50 184 ALA A N 1
ATOM 1433 C CA . ALA A 1 184 ? -8.285 -2.625 -10.640 1.00 91.50 184 ALA A CA 1
ATOM 1434 C C . ALA A 1 184 ? -9.304 -1.821 -9.831 1.00 91.50 184 ALA A C 1
ATOM 1436 O O . ALA A 1 184 ? -9.914 -0.899 -10.361 1.00 91.50 184 ALA A O 1
ATOM 1437 N N . ALA A 1 185 ? -9.502 -2.152 -8.556 1.00 91.88 185 ALA A N 1
ATOM 1438 C CA . ALA A 1 185 ? -10.344 -1.364 -7.673 1.00 91.88 185 ALA A CA 1
ATOM 1439 C C . ALA A 1 185 ? -9.748 0.026 -7.414 1.00 91.88 185 ALA A C 1
ATOM 1441 O O . ALA A 1 185 ? -10.456 1.024 -7.524 1.00 91.88 185 ALA A O 1
ATOM 1442 N N . GLN A 1 186 ? -8.447 0.098 -7.129 1.00 90.56 186 GLN A N 1
ATOM 1443 C CA . GLN A 1 186 ? -7.732 1.365 -6.952 1.00 90.56 186 GLN A CA 1
ATOM 1444 C C . GLN A 1 186 ? -7.813 2.238 -8.207 1.00 90.56 186 GLN A C 1
ATOM 1446 O O . GLN A 1 186 ? -7.968 3.450 -8.097 1.00 90.56 186 GLN A O 1
ATOM 1451 N N . GLU A 1 187 ? -7.760 1.620 -9.388 1.00 90.12 187 GLU A N 1
ATOM 1452 C CA . GLU A 1 187 ? -7.779 2.331 -10.667 1.00 90.12 187 GLU A CA 1
ATOM 1453 C C . GLU A 1 187 ? -9.178 2.581 -11.239 1.00 90.12 187 GLU A C 1
ATOM 1455 O O . GLU A 1 187 ? -9.321 3.199 -12.292 1.00 90.12 187 GLU A O 1
ATOM 1460 N N . GLY A 1 188 ? -10.224 2.084 -10.574 1.00 88.50 188 GLY A N 1
ATOM 1461 C CA . GLY A 1 188 ? -11.593 2.152 -11.085 1.00 88.50 188 GLY A CA 1
ATOM 1462 C C . GLY A 1 188 ? -11.847 1.283 -12.326 1.00 88.50 188 GLY A C 1
ATOM 1463 O O . GLY A 1 188 ? -12.836 1.486 -13.022 1.00 88.50 188 GLY A O 1
ATOM 1464 N N . CYS A 1 189 ? -10.987 0.303 -12.605 1.00 87.88 189 CYS A N 1
ATOM 1465 C CA . CYS A 1 189 ? -11.069 -0.597 -13.760 1.00 87.88 189 CYS A CA 1
ATOM 1466 C C . CYS A 1 189 ? -11.919 -1.852 -13.522 1.00 87.88 189 CYS A C 1
ATOM 1468 O O . CYS A 1 189 ? -11.990 -2.718 -14.397 1.00 87.88 189 CYS A O 1
ATOM 1470 N N . LEU A 1 190 ? -12.539 -1.999 -12.347 1.00 88.44 190 LEU A N 1
ATOM 1471 C CA . LEU A 1 190 ? -13.509 -3.072 -12.140 1.00 88.44 190 LEU A CA 1
ATOM 1472 C C . LEU A 1 190 ? -14.694 -2.904 -13.099 1.00 88.44 190 LEU A C 1
ATOM 1474 O O . LEU A 1 190 ? -15.118 -1.790 -13.405 1.00 88.44 190 LEU A O 1
ATOM 1478 N N . LEU A 1 191 ? -15.255 -4.031 -13.536 1.00 86.25 191 LEU A N 1
ATOM 1479 C CA . LEU A 1 191 ? -16.420 -4.089 -14.421 1.00 86.25 191 LEU A CA 1
ATOM 1480 C C . LEU A 1 191 ? -17.711 -3.783 -13.651 1.00 86.25 191 LEU A C 1
ATOM 1482 O O . LEU A 1 191 ? -18.601 -4.625 -13.529 1.00 86.25 191 LEU A O 1
ATOM 1486 N N . THR A 1 192 ? -17.786 -2.590 -13.067 1.00 90.75 192 THR A N 1
ATOM 1487 C CA . THR A 1 192 ? -19.019 -2.075 -12.480 1.00 90.75 192 THR A CA 1
ATOM 1488 C C . THR A 1 192 ? -19.880 -1.429 -13.561 1.00 90.75 192 THR A C 1
ATOM 1490 O O . THR A 1 192 ? -19.361 -0.958 -14.577 1.00 90.75 192 THR A O 1
ATOM 1493 N N . ARG A 1 193 ? -21.200 -1.362 -13.366 1.00 91.75 193 ARG A N 1
ATOM 1494 C CA . ARG A 1 193 ? -22.093 -0.739 -14.365 1.00 91.75 193 ARG A CA 1
ATOM 1495 C C . ARG A 1 193 ? -21.790 0.734 -14.625 1.00 91.75 193 ARG A C 1
ATOM 1497 O O . ARG A 1 193 ? -21.980 1.206 -15.742 1.00 91.75 193 ARG A O 1
ATOM 1504 N N . ALA A 1 194 ? -21.292 1.461 -13.627 1.00 88.88 194 ALA A N 1
ATOM 1505 C CA . ALA A 1 194 ? -20.898 2.860 -13.785 1.00 88.88 194 ALA A CA 1
ATOM 1506 C C . ALA A 1 194 ? -19.494 3.055 -14.371 1.00 88.88 194 ALA A C 1
ATOM 1508 O O . ALA A 1 194 ? -19.097 4.190 -14.620 1.00 88.88 194 ALA A O 1
ATOM 1509 N N . CYS A 1 195 ? -18.734 1.982 -14.609 1.00 85.12 195 CYS A N 1
ATOM 1510 C CA . CYS A 1 195 ? -17.433 2.090 -15.259 1.00 85.12 195 CYS A CA 1
ATOM 1511 C C . CYS A 1 195 ? -17.604 2.620 -16.699 1.00 85.12 195 CYS A C 1
ATOM 1513 O O . CYS A 1 195 ? -18.500 2.137 -17.407 1.00 85.12 195 CYS A O 1
ATOM 1515 N N . PRO A 1 196 ? -16.761 3.565 -17.169 1.00 76.12 196 PRO A N 1
ATOM 1516 C CA . PRO A 1 196 ? -16.850 4.113 -18.526 1.00 76.12 196 PRO A CA 1
ATOM 1517 C C . PRO A 1 196 ? -16.837 3.043 -19.627 1.00 76.12 196 PRO A C 1
ATOM 1519 O O . PRO A 1 196 ? -17.552 3.163 -20.614 1.00 76.12 196 PRO A O 1
ATOM 1522 N N . GLY A 1 197 ? -16.091 1.951 -19.428 1.00 74.81 197 GLY A N 1
ATOM 1523 C CA . GLY A 1 197 ? -15.992 0.846 -20.389 1.00 74.81 197 GLY A CA 1
ATOM 1524 C C . GLY A 1 197 ? -17.132 -0.178 -20.342 1.00 74.81 197 GLY A C 1
ATOM 1525 O O . GLY A 1 197 ? -17.054 -1.183 -21.038 1.00 74.81 197 GLY A O 1
ATOM 1526 N N . SER A 1 198 ? -18.158 0.016 -19.507 1.00 81.38 198 SER A N 1
ATOM 1527 C CA . SER A 1 198 ? -19.228 -0.979 -19.311 1.00 81.38 198 SER A CA 1
ATOM 1528 C C . SER A 1 198 ? -20.243 -1.058 -20.453 1.00 81.38 198 SER A C 1
ATOM 1530 O O . SER A 1 198 ? -20.906 -2.080 -20.583 1.00 81.38 198 SER A O 1
ATOM 1532 N N . GLY A 1 199 ? -20.444 0.025 -21.215 1.00 80.25 199 GLY A N 1
ATOM 1533 C CA . GLY A 1 199 ? -21.499 0.119 -22.237 1.00 80.25 199 GLY A CA 1
ATOM 1534 C C . GLY A 1 199 ? -22.945 0.021 -21.713 1.00 80.25 199 GLY A C 1
ATOM 1535 O O . GLY A 1 199 ? -23.881 0.119 -22.495 1.00 80.25 199 GLY A O 1
ATOM 1536 N N . SER A 1 200 ? -23.152 -0.155 -20.401 1.00 85.75 200 SER A N 1
ATOM 1537 C CA . SER A 1 200 ? -24.479 -0.321 -19.792 1.00 85.75 200 SER A CA 1
ATOM 1538 C C . SER A 1 200 ? -25.232 1.010 -19.752 1.00 85.75 200 SER A C 1
ATOM 1540 O O . SER A 1 200 ? -24.685 1.986 -19.236 1.00 85.75 200 SER A O 1
ATOM 1542 N N . SER A 1 201 ? -26.475 1.053 -20.237 1.00 87.75 201 SER A N 1
ATOM 1543 C CA . SER A 1 201 ? -27.376 2.206 -20.070 1.00 87.75 201 SER A CA 1
ATOM 1544 C C . SER A 1 201 ? -27.829 2.351 -18.614 1.00 87.75 201 SER A C 1
ATOM 1546 O O . SER A 1 201 ? -27.822 3.447 -18.062 1.00 87.75 201 SER A O 1
ATOM 1548 N N . ASP A 1 202 ? -28.128 1.227 -17.962 1.00 92.94 202 ASP A N 1
ATOM 1549 C CA . ASP A 1 202 ? -28.431 1.169 -16.537 1.00 92.94 202 ASP A CA 1
ATOM 1550 C C . ASP A 1 202 ? -27.140 1.263 -15.711 1.00 92.94 202 ASP A C 1
ATOM 1552 O O . ASP A 1 202 ? -26.238 0.425 -15.836 1.00 92.94 202 ASP A O 1
ATOM 1556 N N . LYS A 1 203 ? -27.053 2.293 -14.867 1.00 93.62 203 LYS A N 1
ATOM 1557 C CA . LYS A 1 203 ? -25.922 2.540 -13.965 1.00 93.62 203 LYS A CA 1
ATOM 1558 C C . LYS A 1 203 ? -26.209 2.147 -12.517 1.00 93.62 203 LYS A C 1
ATOM 1560 O O . LYS A 1 203 ? -25.311 2.293 -11.686 1.00 93.62 203 LYS A O 1
ATOM 1565 N N . ALA A 1 204 ? -27.402 1.648 -12.203 1.00 95.62 204 ALA A N 1
ATOM 1566 C CA . ALA A 1 204 ? -27.780 1.256 -10.855 1.00 95.62 204 ALA A CA 1
ATOM 1567 C C . ALA A 1 204 ? -26.992 0.031 -10.371 1.00 95.62 204 ALA A C 1
ATOM 1569 O O . ALA A 1 204 ? -26.620 -0.867 -11.136 1.00 95.62 204 ALA A O 1
ATOM 1570 N N . CYS A 1 205 ? -26.736 -0.003 -9.066 1.00 95.69 205 CYS A N 1
ATOM 1571 C CA . CYS A 1 205 ? -26.072 -1.112 -8.401 1.00 95.69 205 CYS A CA 1
ATOM 1572 C C . CYS A 1 205 ? -26.872 -2.407 -8.537 1.00 95.69 205 CYS A C 1
ATOM 1574 O O . CYS A 1 205 ? -27.988 -2.504 -8.036 1.00 95.69 205 CYS A O 1
ATOM 1576 N N . ARG A 1 206 ? -26.250 -3.451 -9.099 1.00 94.69 206 ARG A N 1
ATOM 1577 C CA . ARG A 1 206 ? -26.824 -4.809 -9.226 1.00 94.69 206 ARG A CA 1
ATOM 1578 C C . ARG A 1 206 ? -27.238 -5.457 -7.903 1.00 94.69 206 ARG A C 1
ATOM 1580 O O . ARG A 1 206 ? -27.844 -6.523 -7.921 1.00 94.69 206 ARG A O 1
ATOM 1587 N N . LYS A 1 207 ? -26.818 -4.898 -6.766 1.00 94.31 207 LYS A N 1
ATOM 1588 C CA . LYS A 1 207 ? -27.077 -5.458 -5.437 1.00 94.31 207 LYS A CA 1
ATOM 1589 C C . LYS A 1 207 ? -28.122 -4.673 -4.667 1.00 94.31 207 LYS A C 1
ATOM 1591 O O . LYS A 1 207 ? -29.089 -5.277 -4.232 1.00 94.31 207 LYS A O 1
ATOM 1596 N N . CYS A 1 208 ? -27.949 -3.361 -4.508 1.00 94.38 208 CYS A N 1
ATOM 1597 C CA . CYS A 1 208 ? -28.909 -2.558 -3.748 1.00 94.38 208 CYS A CA 1
ATOM 1598 C C . CYS A 1 208 ? -29.952 -1.833 -4.606 1.00 94.38 208 CYS A C 1
ATOM 1600 O O . CYS A 1 208 ? -30.916 -1.331 -4.045 1.00 94.38 208 CYS A O 1
ATOM 1602 N N . GLY A 1 209 ? -29.745 -1.686 -5.920 1.00 93.88 209 GLY A N 1
ATOM 1603 C CA . GLY A 1 209 ? -30.629 -0.931 -6.820 1.00 93.88 209 GLY A CA 1
ATOM 1604 C C . GLY A 1 209 ? -30.686 0.589 -6.594 1.00 93.88 209 GLY A C 1
ATOM 1605 O O . GLY A 1 209 ? -31.082 1.310 -7.497 1.00 93.88 209 GLY A O 1
ATOM 1606 N N . ALA A 1 210 ? -30.262 1.094 -5.431 1.00 90.44 210 ALA A N 1
ATOM 1607 C CA . ALA A 1 210 ? -30.508 2.477 -5.017 1.00 90.44 210 ALA A CA 1
ATOM 1608 C C . ALA A 1 210 ? -29.483 3.503 -5.527 1.00 90.44 210 ALA A C 1
ATOM 1610 O O . ALA A 1 210 ? -29.831 4.646 -5.801 1.00 90.44 210 ALA A O 1
ATOM 1611 N N . ALA A 1 211 ? -28.207 3.123 -5.629 1.00 93.12 211 ALA A N 1
ATOM 1612 C CA . ALA A 1 211 ? -27.125 4.043 -5.982 1.00 93.12 211 ALA A CA 1
ATOM 1613 C C . ALA A 1 211 ? -26.400 3.612 -7.258 1.00 93.12 211 ALA A C 1
ATOM 1615 O O . ALA A 1 211 ? -26.440 2.446 -7.658 1.00 93.12 211 ALA A O 1
ATOM 1616 N N . MET A 1 212 ? -25.680 4.554 -7.869 1.00 93.69 212 MET A N 1
ATOM 1617 C CA . MET A 1 212 ? -24.825 4.284 -9.020 1.00 93.69 212 MET A CA 1
ATOM 1618 C C . MET A 1 212 ? -23.723 3.271 -8.666 1.00 93.69 212 MET A C 1
ATOM 1620 O O . MET A 1 212 ? -22.998 3.428 -7.679 1.00 93.69 212 MET A O 1
ATOM 1624 N N . GLU A 1 213 ? -23.555 2.243 -9.498 1.00 95.12 213 GLU A N 1
ATOM 1625 C CA . GLU A 1 213 ? -22.602 1.158 -9.278 1.00 95.12 213 GLU A CA 1
ATOM 1626 C C . GLU A 1 213 ? -21.161 1.573 -9.589 1.00 95.12 213 GLU A C 1
ATOM 1628 O O . GLU A 1 213 ? -20.566 1.186 -10.598 1.00 95.12 213 GLU A O 1
ATOM 1633 N N . THR A 1 214 ? -20.579 2.379 -8.716 1.00 92.62 214 THR A N 1
ATOM 1634 C CA . THR A 1 214 ? -19.158 2.729 -8.756 1.00 92.62 214 THR A CA 1
ATOM 1635 C C . THR A 1 214 ? -18.339 1.765 -7.899 1.00 92.62 214 THR A C 1
ATOM 1637 O O . THR A 1 214 ? -18.870 1.074 -7.027 1.00 92.62 214 THR A O 1
ATOM 1640 N N . VAL A 1 215 ? -17.017 1.742 -8.093 1.00 91.88 215 VAL A N 1
ATOM 1641 C CA . VAL A 1 215 ? -16.115 0.976 -7.214 1.00 91.88 215 VAL A CA 1
ATOM 1642 C C . VAL A 1 215 ? -16.223 1.440 -5.759 1.00 91.88 215 VAL A C 1
ATOM 1644 O O . VAL A 1 215 ? -16.328 0.610 -4.860 1.00 91.88 215 VAL A O 1
ATOM 1647 N N . SER A 1 216 ? -16.272 2.756 -5.534 1.00 91.62 216 SER A N 1
ATOM 1648 C CA . SER A 1 216 ? -16.460 3.340 -4.200 1.00 91.62 216 SER A CA 1
ATOM 1649 C C . SER A 1 216 ? -17.762 2.863 -3.552 1.00 91.62 216 SER A C 1
ATOM 1651 O O . SER A 1 216 ? -17.777 2.492 -2.376 1.00 91.62 216 SER A O 1
ATOM 1653 N N . HIS A 1 217 ? -18.853 2.800 -4.323 1.00 93.19 217 HIS A N 1
ATOM 1654 C CA . HIS A 1 217 ? -20.120 2.284 -3.822 1.00 93.19 217 HIS A CA 1
ATOM 1655 C C . HIS A 1 217 ? -20.009 0.810 -3.415 1.00 93.19 217 HIS A C 1
ATOM 1657 O O . HIS A 1 217 ? -20.303 0.464 -2.273 1.00 93.19 217 HIS A O 1
ATOM 1663 N N . VAL A 1 218 ? -19.526 -0.052 -4.315 1.00 93.31 218 VAL A N 1
ATOM 1664 C CA . VAL A 1 218 ? -19.433 -1.502 -4.071 1.00 93.31 218 VAL A CA 1
ATOM 1665 C C . VAL A 1 218 ? -18.513 -1.831 -2.893 1.00 93.31 218 VAL A C 1
ATOM 1667 O O . VAL A 1 218 ? -18.797 -2.763 -2.140 1.00 93.31 218 VAL A O 1
ATOM 1670 N N . LEU A 1 219 ? -17.423 -1.085 -2.709 1.00 91.56 219 LEU A N 1
ATOM 1671 C CA . LEU A 1 219 ? -16.431 -1.386 -1.677 1.00 91.56 219 LEU A CA 1
ATOM 1672 C C . LEU A 1 219 ? -16.721 -0.784 -0.304 1.00 91.56 219 LEU A C 1
ATOM 1674 O O . LEU A 1 219 ? -16.170 -1.311 0.666 1.00 91.56 219 LEU A O 1
ATOM 1678 N N . SER A 1 220 ? -17.515 0.288 -0.217 1.00 90.56 220 SER A N 1
ATOM 1679 C CA . SER A 1 220 ? -17.652 1.045 1.037 1.00 90.56 220 SER A CA 1
ATOM 1680 C C . SER A 1 220 ? -19.035 1.624 1.337 1.00 90.56 220 SER A C 1
ATOM 1682 O O . SER A 1 220 ? -19.237 2.054 2.464 1.00 90.56 220 SER A O 1
ATOM 1684 N N . HIS A 1 221 ? -19.985 1.656 0.395 1.00 91.75 221 HIS A N 1
ATOM 1685 C CA . HIS A 1 221 ? -21.267 2.359 0.606 1.00 91.75 221 HIS A CA 1
ATOM 1686 C C . HIS A 1 221 ? -22.510 1.519 0.286 1.00 91.75 221 HIS A C 1
ATOM 1688 O O . HIS A 1 221 ? -23.632 2.003 0.416 1.00 91.75 221 HIS A O 1
ATOM 1694 N N . CYS A 1 222 ? -22.356 0.279 -0.176 1.00 94.50 222 CYS A N 1
ATOM 1695 C CA . CYS A 1 222 ? -23.501 -0.553 -0.515 1.00 94.50 222 CYS A CA 1
ATOM 1696 C C . CYS A 1 222 ? -24.150 -1.114 0.753 1.00 94.50 222 CYS A C 1
ATOM 1698 O O . CYS A 1 222 ? -23.560 -1.952 1.434 1.00 94.50 222 CYS A O 1
ATOM 1700 N N . ALA A 1 223 ? -25.390 -0.703 1.028 1.00 93.56 223 ALA A N 1
ATOM 1701 C CA . ALA A 1 223 ? -26.145 -1.132 2.208 1.00 93.56 223 ALA A CA 1
ATOM 1702 C C . ALA A 1 223 ? -26.308 -2.661 2.312 1.00 93.56 223 ALA A C 1
ATOM 1704 O O . ALA A 1 223 ? -26.311 -3.204 3.408 1.00 93.56 223 ALA A O 1
ATOM 1705 N N . VAL A 1 224 ? -26.361 -3.369 1.176 1.00 95.00 224 VAL A N 1
ATOM 1706 C CA . VAL A 1 224 ? -26.444 -4.842 1.136 1.00 95.00 224 VAL A CA 1
ATOM 1707 C C . VAL A 1 224 ? -25.177 -5.508 1.686 1.00 95.00 224 VAL A C 1
ATOM 1709 O O . VAL A 1 224 ? -25.245 -6.578 2.284 1.00 95.00 224 VAL A O 1
ATOM 1712 N N . TRP A 1 225 ? -24.009 -4.892 1.485 1.00 93.06 225 TRP A N 1
ATOM 1713 C CA . TRP A 1 225 ? -22.725 -5.448 1.922 1.00 93.06 225 TRP A CA 1
ATOM 1714 C C . TRP A 1 225 ? -22.317 -5.004 3.326 1.00 93.06 225 TRP A C 1
ATOM 1716 O O . TRP A 1 225 ? -21.497 -5.679 3.951 1.00 93.06 225 TRP A O 1
ATOM 1726 N N . LEU A 1 226 ? -22.903 -3.909 3.816 1.00 89.56 226 LEU A N 1
ATOM 1727 C CA . LEU A 1 226 ? -22.628 -3.330 5.126 1.00 89.56 226 LEU A CA 1
ATOM 1728 C C . LEU A 1 226 ? -22.738 -4.333 6.287 1.00 89.56 226 LEU A C 1
ATOM 1730 O O . LEU A 1 226 ? -21.742 -4.471 6.991 1.00 89.56 226 LEU A O 1
ATOM 1734 N N . PRO A 1 227 ? -23.845 -5.080 6.472 1.00 92.12 227 PRO A N 1
ATOM 1735 C CA . PRO A 1 227 ? -23.993 -5.961 7.634 1.00 92.12 227 PRO A CA 1
ATOM 1736 C C . PRO A 1 227 ? -23.104 -7.214 7.589 1.00 92.12 227 PRO A C 1
ATOM 1738 O O . PRO A 1 227 ? -22.972 -7.888 8.600 1.00 92.12 227 PRO A O 1
ATOM 1741 N N . ASN A 1 228 ? -22.501 -7.533 6.435 1.00 91.81 228 ASN A N 1
ATOM 1742 C CA . ASN A 1 228 ? -21.749 -8.773 6.229 1.00 91.81 228 ASN A CA 1
ATOM 1743 C C . ASN A 1 228 ? -20.282 -8.482 5.872 1.00 91.81 228 ASN A C 1
ATOM 1745 O O . ASN A 1 228 ? -19.418 -8.402 6.738 1.00 91.81 228 ASN A O 1
ATOM 1749 N N . LEU A 1 229 ? -19.988 -8.278 4.582 1.00 90.56 229 LEU A N 1
ATOM 1750 C CA . LEU A 1 229 ? -18.617 -8.164 4.072 1.00 90.56 229 LEU A CA 1
ATOM 1751 C C . LEU A 1 229 ? -17.843 -6.979 4.658 1.00 90.56 229 LEU A C 1
ATOM 1753 O O . LEU A 1 229 ? -16.613 -7.033 4.727 1.00 90.56 229 LEU A O 1
ATOM 1757 N N . TYR A 1 230 ? -18.522 -5.884 5.008 1.00 92.56 230 TYR A N 1
ATOM 1758 C CA . TYR A 1 230 ? -17.840 -4.709 5.552 1.00 92.56 230 TYR A CA 1
ATOM 1759 C C . TYR A 1 230 ? -17.463 -4.917 7.021 1.00 92.56 230 TYR A C 1
ATOM 1761 O O . TYR A 1 230 ? -16.323 -4.617 7.372 1.00 92.56 230 TYR A O 1
ATOM 1769 N N . VAL A 1 231 ? -18.353 -5.511 7.827 1.00 91.50 231 VAL A N 1
ATOM 1770 C CA . VAL A 1 231 ? -18.049 -5.939 9.206 1.00 91.50 231 VAL A CA 1
ATOM 1771 C C . VAL A 1 231 ? -16.927 -6.977 9.208 1.00 91.50 231 VAL A C 1
ATOM 1773 O O . VAL A 1 231 ? -15.916 -6.790 9.871 1.00 91.50 231 VAL A O 1
ATOM 1776 N N . GLU A 1 232 ? -17.004 -8.006 8.360 1.00 91.38 232 GLU A N 1
ATOM 1777 C CA . GLU A 1 232 ? -15.949 -9.026 8.282 1.00 91.38 232 GLU A CA 1
ATOM 1778 C C . GLU A 1 232 ? -14.581 -8.419 7.915 1.00 91.38 232 GLU A C 1
ATOM 1780 O O . GLU A 1 232 ? -13.538 -8.809 8.446 1.00 91.38 232 GLU A O 1
ATOM 1785 N N . ARG A 1 233 ? -14.558 -7.449 6.992 1.00 90.88 233 ARG A N 1
ATOM 1786 C CA . ARG A 1 233 ? -13.322 -6.755 6.611 1.00 90.88 233 ARG A CA 1
ATOM 1787 C C . ARG A 1 233 ? -12.773 -5.920 7.765 1.00 90.88 233 ARG A C 1
ATOM 1789 O O . ARG A 1 233 ? -11.564 -5.940 7.980 1.00 90.88 233 ARG A O 1
ATOM 1796 N N . HIS A 1 234 ? -13.642 -5.194 8.459 1.00 91.81 234 HIS A N 1
ATOM 1797 C CA . HIS A 1 234 ? -13.305 -4.408 9.639 1.00 91.81 234 HIS A CA 1
ATOM 1798 C C . HIS A 1 234 ? -12.673 -5.289 10.724 1.00 91.81 234 HIS A C 1
ATOM 1800 O O . HIS A 1 234 ? -11.531 -5.053 11.126 1.00 91.81 234 HIS A O 1
ATOM 1806 N N . ASP A 1 235 ? -13.341 -6.382 11.083 1.00 91.50 235 ASP A N 1
ATOM 1807 C CA . ASP A 1 235 ? -12.899 -7.283 12.146 1.00 91.50 235 ASP A CA 1
ATOM 1808 C C . ASP A 1 235 ? -11.582 -7.969 11.792 1.00 91.50 235 ASP A C 1
ATOM 1810 O O . ASP A 1 235 ? -10.718 -8.145 12.648 1.00 91.50 235 ASP A O 1
ATOM 1814 N N . LYS A 1 236 ? -11.365 -8.306 10.513 1.00 90.31 236 LYS A N 1
ATOM 1815 C CA . LYS A 1 236 ? -10.073 -8.833 10.047 1.00 90.31 236 LYS A CA 1
ATOM 1816 C C . LYS A 1 236 ? -8.929 -7.842 10.258 1.00 90.31 236 LYS A C 1
ATOM 1818 O O . LYS A 1 236 ? -7.829 -8.281 10.594 1.00 90.31 236 LYS A O 1
ATOM 1823 N N . VAL A 1 237 ? -9.158 -6.541 10.069 1.00 89.00 237 VAL A N 1
ATOM 1824 C CA . VAL A 1 237 ? -8.140 -5.505 10.319 1.00 89.00 237 VAL A CA 1
ATOM 1825 C C . VAL A 1 237 ? -7.871 -5.383 11.817 1.00 89.00 237 VAL A C 1
ATOM 1827 O O . VAL A 1 237 ? -6.716 -5.503 12.231 1.00 89.00 237 VAL A O 1
ATOM 1830 N N . ALA A 1 238 ? -8.921 -5.231 12.627 1.00 91.38 238 ALA A N 1
ATOM 1831 C CA . ALA A 1 238 ? -8.807 -5.138 14.082 1.00 91.38 238 ALA A CA 1
ATOM 1832 C C . ALA A 1 238 ? -8.101 -6.372 14.673 1.00 91.38 238 ALA A C 1
ATOM 1834 O O . ALA A 1 238 ? -7.179 -6.261 15.483 1.00 91.38 238 ALA A O 1
ATOM 1835 N N . ARG A 1 239 ? -8.429 -7.568 14.175 1.00 93.00 239 ARG A N 1
ATOM 1836 C CA . ARG A 1 239 ? -7.834 -8.840 14.604 1.00 93.00 239 ARG A CA 1
ATOM 1837 C C . ARG A 1 239 ? -6.336 -8.924 14.334 1.00 93.00 239 ARG A C 1
ATOM 1839 O O . ARG A 1 239 ? -5.611 -9.545 15.111 1.00 93.00 239 ARG A O 1
ATOM 1846 N N . CYS A 1 240 ? -5.849 -8.310 13.256 1.00 87.88 240 CYS A N 1
ATOM 1847 C CA . CYS A 1 240 ? -4.411 -8.221 13.011 1.00 87.88 240 CYS A CA 1
ATOM 1848 C C . CYS A 1 240 ? -3.703 -7.385 14.080 1.00 87.88 240 CYS A C 1
ATOM 1850 O O . CYS A 1 240 ? -2.598 -7.749 14.482 1.00 87.88 240 CYS A O 1
ATOM 1852 N N . VAL A 1 241 ? -4.333 -6.311 14.563 1.00 87.38 241 VAL A N 1
ATOM 1853 C CA . VAL A 1 241 ? -3.794 -5.488 15.658 1.00 87.38 241 VAL A CA 1
ATOM 1854 C C . VAL A 1 241 ? -3.847 -6.240 16.973 1.00 87.38 241 VAL A C 1
ATOM 1856 O O . VAL A 1 241 ? -2.820 -6.357 17.637 1.00 87.38 241 VAL A O 1
ATOM 1859 N N . TYR A 1 242 ? -4.990 -6.843 17.293 1.00 91.25 242 TYR A N 1
ATOM 1860 C CA . TYR A 1 242 ? -5.156 -7.664 18.489 1.00 91.25 242 TYR A CA 1
ATOM 1861 C C . TYR A 1 242 ? -4.099 -8.769 18.585 1.00 91.25 242 TYR A C 1
ATOM 1863 O O . TYR A 1 242 ? -3.452 -8.926 19.619 1.00 91.25 242 TYR A O 1
ATOM 1871 N N . TYR A 1 243 ? -3.857 -9.491 17.484 1.00 89.12 243 TYR A N 1
ATOM 1872 C CA . TYR A 1 243 ? -2.819 -10.521 17.422 1.00 89.12 243 TYR A CA 1
ATOM 1873 C C . TYR A 1 243 ? -1.443 -9.968 17.818 1.00 89.12 243 TYR A C 1
ATOM 1875 O O . TYR A 1 243 ? -0.697 -10.624 18.541 1.00 89.12 243 TYR A O 1
ATOM 1883 N N . ARG A 1 244 ? -1.092 -8.767 17.339 1.00 85.12 244 ARG A N 1
ATOM 1884 C CA . ARG A 1 244 ? 0.206 -8.144 17.627 1.00 85.12 244 ARG A CA 1
ATOM 1885 C C . ARG A 1 244 ? 0.319 -7.663 19.058 1.00 85.12 244 ARG A C 1
ATOM 1887 O O . ARG A 1 244 ? 1.363 -7.874 19.661 1.00 85.12 244 ARG A O 1
ATOM 1894 N N . LEU A 1 245 ? -0.749 -7.086 19.594 1.00 88.38 245 LEU A N 1
ATOM 1895 C CA . LEU A 1 245 ? -0.814 -6.721 21.003 1.00 88.38 245 LEU A CA 1
ATOM 1896 C C . LEU A 1 245 ? -0.610 -7.965 21.877 1.00 88.38 245 LEU A C 1
ATOM 1898 O O . LEU A 1 245 ? 0.229 -7.949 22.771 1.00 88.38 245 LEU A O 1
ATOM 1902 N N . CYS A 1 246 ? -1.273 -9.081 21.557 1.00 90.94 246 CYS A N 1
ATOM 1903 C CA . CYS A 1 246 ? -1.090 -10.326 22.302 1.00 90.94 246 CYS A CA 1
ATOM 1904 C C . CYS A 1 246 ? 0.343 -10.869 22.205 1.00 90.94 246 CYS A C 1
ATOM 1906 O O . CYS A 1 246 ? 0.922 -11.235 23.222 1.00 90.94 246 CYS A O 1
ATOM 1908 N N . GLU A 1 247 ? 0.936 -10.877 21.005 1.00 88.75 247 GLU A N 1
ATOM 1909 C CA . GLU A 1 247 ? 2.330 -11.300 20.788 1.00 88.75 247 GLU A CA 1
ATOM 1910 C C . GLU A 1 247 ? 3.317 -10.444 21.602 1.00 88.75 247 GLU A C 1
ATOM 1912 O O . GLU A 1 247 ? 4.237 -10.985 22.208 1.00 88.75 247 GLU A O 1
ATOM 1917 N N . GLN A 1 248 ? 3.116 -9.124 21.652 1.00 87.00 248 GLN A N 1
ATOM 1918 C CA . GLN A 1 248 ? 3.991 -8.193 22.373 1.00 87.00 248 GLN A CA 1
ATOM 1919 C C . GLN A 1 248 ? 3.868 -8.304 23.893 1.00 87.00 248 GLN A C 1
ATOM 1921 O O . GLN A 1 248 ? 4.875 -8.240 24.593 1.00 87.00 248 GLN A O 1
ATOM 1926 N N . TYR A 1 249 ? 2.649 -8.468 24.400 1.00 88.94 249 TYR A N 1
ATOM 1927 C CA . TYR A 1 249 ? 2.385 -8.541 25.835 1.00 88.94 249 TYR A CA 1
ATOM 1928 C C . TYR A 1 249 ? 2.451 -9.966 26.407 1.00 88.94 249 TYR A C 1
ATOM 1930 O O . TYR A 1 249 ? 2.165 -10.167 27.588 1.00 88.94 249 TYR A O 1
ATOM 1938 N N . GLY A 1 250 ? 2.809 -10.961 25.587 1.00 92.00 250 GLY A N 1
ATOM 1939 C CA . GLY A 1 250 ? 2.878 -12.362 26.006 1.00 92.00 250 GLY A CA 1
ATOM 1940 C C . GLY A 1 250 ? 1.514 -12.957 26.374 1.00 92.00 250 GLY A C 1
ATOM 1941 O O . GLY A 1 250 ? 1.437 -13.830 27.234 1.00 92.00 250 GLY A O 1
ATOM 1942 N N . LEU A 1 251 ? 0.431 -12.471 25.760 1.00 93.94 251 LEU A N 1
ATOM 1943 C CA . LEU A 1 251 ? -0.919 -12.996 25.964 1.00 93.94 251 LEU A CA 1
ATOM 1944 C C . LEU A 1 251 ? -1.204 -14.184 25.028 1.00 93.94 251 LEU A C 1
ATOM 1946 O O . LEU A 1 251 ? -0.612 -14.282 23.947 1.00 93.94 251 LEU A O 1
ATOM 1950 N N . PRO A 1 252 ? -2.154 -15.069 25.389 1.00 91.38 252 PRO A N 1
ATOM 1951 C CA . PRO A 1 252 ? -2.567 -16.172 24.532 1.00 91.38 252 PRO A CA 1
ATOM 1952 C C . PRO A 1 252 ? -3.028 -15.698 23.150 1.00 91.38 252 PRO A C 1
ATOM 1954 O O . PRO A 1 252 ? -3.938 -14.882 23.005 1.00 91.38 252 PRO A O 1
ATOM 1957 N N . ILE A 1 253 ? -2.411 -16.253 22.111 1.00 90.75 253 ILE A N 1
ATOM 1958 C CA . ILE A 1 253 ? -2.729 -15.921 20.725 1.00 90.75 253 ILE A CA 1
ATOM 1959 C C . ILE A 1 253 ? -3.890 -16.789 20.237 1.00 90.75 253 ILE A C 1
ATOM 1961 O O . ILE A 1 253 ? -3.786 -18.012 20.139 1.00 90.75 253 ILE A O 1
ATOM 1965 N N . VAL A 1 254 ? -4.983 -16.141 19.839 1.00 89.75 254 VAL A N 1
ATOM 1966 C CA . VAL A 1 254 ? -6.172 -16.817 19.310 1.00 89.75 254 VAL A CA 1
ATOM 1967 C C . VAL A 1 254 ? -6.013 -17.115 17.817 1.00 89.75 254 VAL A C 1
ATOM 1969 O O . VAL A 1 254 ? -5.743 -16.221 17.007 1.00 89.75 254 VAL A O 1
ATOM 1972 N N . HIS A 1 255 ? -6.231 -18.372 17.423 1.00 87.75 255 HIS A N 1
ATOM 1973 C CA . HIS A 1 255 ? -6.227 -18.778 16.015 1.00 87.75 255 HIS A CA 1
ATOM 1974 C C . HIS A 1 255 ? -7.307 -18.034 15.209 1.00 87.75 255 HIS A C 1
ATOM 1976 O O . HIS A 1 255 ? -8.387 -17.770 15.725 1.00 87.75 255 HIS A O 1
ATOM 1982 N N . TYR A 1 256 ? -7.045 -17.701 13.939 1.00 81.56 256 TYR A N 1
ATOM 1983 C CA . TYR A 1 256 ? -7.891 -16.788 13.148 1.00 81.56 256 TYR A CA 1
ATOM 1984 C C . TYR A 1 256 ? -9.329 -17.280 12.906 1.00 81.56 256 TYR A C 1
ATOM 1986 O O . TYR A 1 256 ? -10.204 -16.463 12.643 1.00 81.56 256 TYR A O 1
ATOM 1994 N N . SER A 1 257 ? -9.564 -18.591 12.985 1.00 84.00 257 SER A N 1
ATOM 1995 C CA . SER A 1 257 ? -10.885 -19.215 12.831 1.00 84.00 257 SER A CA 1
ATOM 1996 C C . SER A 1 257 ? -11.766 -19.110 14.074 1.00 84.00 257 SER A C 1
ATOM 1998 O O . SER A 1 257 ? -12.964 -19.349 13.987 1.00 84.00 257 SER A O 1
ATOM 2000 N N . ASN A 1 258 ? -11.183 -18.808 15.234 1.00 89.88 258 ASN A N 1
ATOM 2001 C CA . ASN A 1 258 ? -11.893 -18.864 16.510 1.00 89.88 258 ASN A CA 1
ATOM 2002 C C . ASN A 1 258 ? -12.456 -17.483 16.864 1.00 89.88 258 ASN A C 1
ATOM 2004 O O . ASN A 1 258 ? -11.978 -16.471 16.353 1.00 89.88 258 ASN A O 1
ATOM 2008 N N . GLN A 1 259 ? -13.440 -17.398 17.753 1.00 90.69 259 GLN A N 1
ATOM 2009 C CA . GLN A 1 259 ? -13.828 -16.104 18.320 1.00 90.69 259 GLN A CA 1
ATOM 2010 C C . GLN A 1 259 ? -12.742 -15.580 19.262 1.00 90.69 259 GLN A C 1
ATOM 2012 O O . GLN A 1 259 ? -12.078 -16.353 19.952 1.00 90.69 259 GLN A O 1
ATOM 2017 N N . ILE A 1 260 ? -12.540 -14.263 19.247 1.00 92.44 260 ILE A N 1
ATOM 2018 C CA . ILE A 1 260 ? -11.641 -13.582 20.180 1.00 92.44 260 ILE A CA 1
ATOM 2019 C C . ILE A 1 260 ? -12.385 -13.445 21.515 1.00 92.44 260 ILE A C 1
ATOM 2021 O O . ILE A 1 260 ? -13.557 -13.061 21.495 1.00 92.44 260 ILE A O 1
ATOM 2025 N N . PRO A 1 261 ? -11.763 -13.788 22.657 1.00 93.25 261 PRO A N 1
ATOM 2026 C CA . PRO A 1 261 ? -12.400 -13.612 23.950 1.00 93.25 261 PRO A CA 1
ATOM 2027 C C . PRO A 1 261 ? -12.621 -12.116 24.231 1.00 93.25 261 PRO A C 1
ATOM 2029 O O . PRO A 1 261 ? -11.766 -11.306 23.870 1.00 93.25 261 PRO A O 1
ATOM 2032 N N . PRO A 1 262 ? -13.715 -11.743 24.920 1.00 94.56 262 PRO A N 1
ATOM 2033 C CA . PRO A 1 262 ? -14.022 -10.345 25.238 1.00 94.56 262 PRO A CA 1
ATOM 2034 C C . PRO A 1 262 ? -12.913 -9.626 26.021 1.00 94.56 262 PRO A C 1
ATOM 2036 O O . PRO A 1 262 ? -12.759 -8.413 25.921 1.00 94.56 262 PRO A O 1
ATOM 2039 N N . CYS A 1 263 ? -12.136 -10.378 26.802 1.00 94.38 263 CYS A N 1
ATOM 2040 C CA . CYS A 1 263 ? -10.989 -9.879 27.541 1.00 94.38 263 CYS A CA 1
ATOM 2041 C C . CYS A 1 263 ? -9.884 -10.942 27.573 1.00 94.38 263 CYS A C 1
ATOM 2043 O O . CYS A 1 263 ? -10.153 -12.128 27.780 1.00 94.38 263 CYS A O 1
ATOM 2045 N N . ALA A 1 264 ? -8.642 -10.510 27.372 1.00 94.94 264 ALA A N 1
ATOM 2046 C CA . ALA A 1 264 ? -7.432 -11.283 27.613 1.00 94.94 264 ALA A CA 1
ATOM 2047 C C . ALA A 1 264 ? -6.510 -10.471 28.525 1.00 94.94 264 ALA A C 1
ATOM 2049 O O . ALA A 1 264 ? -6.209 -9.316 28.235 1.00 94.94 264 ALA A O 1
ATOM 2050 N N . SER A 1 265 ? -6.055 -11.057 29.628 1.00 96.00 265 SER A N 1
ATOM 2051 C CA . SER A 1 265 ? -5.270 -10.335 30.627 1.00 96.00 265 SER A CA 1
ATOM 2052 C C . SER A 1 265 ? -4.185 -11.202 31.254 1.00 96.00 265 SER A C 1
ATOM 2054 O O . SER A 1 265 ? -4.233 -12.431 31.220 1.00 96.00 265 SER A O 1
ATOM 2056 N N . ASN A 1 266 ? -3.183 -10.530 31.811 1.00 95.12 266 ASN A N 1
ATOM 2057 C CA . ASN A 1 266 ? -2.170 -11.098 32.690 1.00 95.12 266 ASN A CA 1
ATOM 2058 C C . ASN A 1 266 ? -1.866 -10.093 33.823 1.00 95.12 266 ASN A C 1
ATOM 2060 O O . ASN A 1 266 ? -2.607 -9.124 34.044 1.00 95.12 266 ASN A O 1
ATOM 2064 N N . GLU A 1 267 ? -0.782 -10.318 34.565 1.00 94.50 267 GLU A N 1
ATOM 2065 C CA . GLU A 1 267 ? -0.368 -9.442 35.668 1.00 94.50 267 GLU A CA 1
ATOM 2066 C C . GLU A 1 267 ? -0.021 -8.017 35.204 1.00 94.50 267 GLU A C 1
ATOM 2068 O O . GLU A 1 267 ? -0.236 -7.058 35.943 1.00 94.50 267 GLU A O 1
ATOM 2073 N N . SER A 1 268 ? 0.460 -7.857 33.969 1.00 93.56 268 SER A N 1
ATOM 2074 C CA . SER A 1 268 ? 0.979 -6.590 33.441 1.00 93.56 268 SER A CA 1
ATOM 2075 C C . SER A 1 268 ? -0.002 -5.834 32.546 1.00 93.56 268 SER A C 1
ATOM 2077 O O . SER A 1 268 ? 0.076 -4.610 32.471 1.00 93.56 268 SER A O 1
ATOM 2079 N N . VAL A 1 269 ? -0.922 -6.520 31.866 1.00 95.94 269 VAL A N 1
ATOM 2080 C CA . VAL A 1 269 ? -1.818 -5.907 30.877 1.00 95.94 269 VAL A CA 1
ATOM 2081 C C . VAL A 1 269 ? -3.219 -6.512 30.904 1.00 95.94 269 VAL A C 1
ATOM 2083 O O . VAL A 1 269 ? -3.423 -7.666 31.285 1.00 95.94 269 VAL A O 1
ATOM 2086 N N . GLU A 1 270 ? -4.191 -5.730 30.457 1.00 96.56 270 GLU A N 1
ATOM 2087 C CA . GLU A 1 270 ? -5.534 -6.178 30.106 1.00 96.56 270 GLU A CA 1
ATOM 2088 C C . GLU A 1 270 ? -5.893 -5.687 28.701 1.00 96.56 270 GLU A C 1
ATOM 2090 O O . GLU 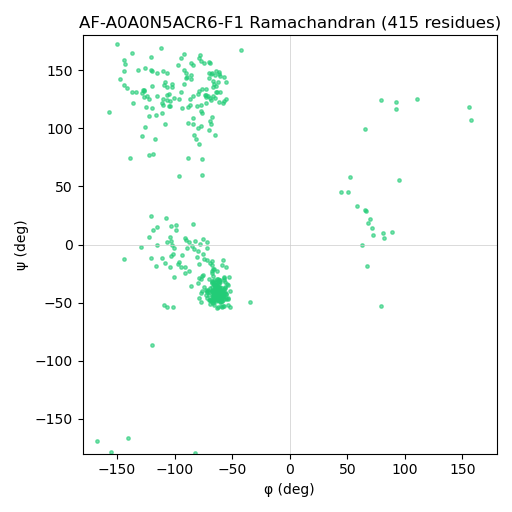A 1 270 ? -5.711 -4.513 28.391 1.00 96.56 270 GLU A O 1
ATOM 2095 N N . VAL A 1 271 ? -6.376 -6.581 27.840 1.00 96.44 271 VAL A N 1
ATOM 2096 C CA . VAL A 1 271 ? -6.797 -6.284 26.468 1.00 96.44 271 VAL A CA 1
ATOM 2097 C C . VAL A 1 271 ? -8.256 -6.688 26.302 1.00 96.44 271 VAL A C 1
ATOM 2099 O O . VAL A 1 271 ? -8.586 -7.872 26.278 1.00 96.44 271 VAL A O 1
ATOM 2102 N N . SER A 1 272 ? -9.115 -5.689 26.160 1.00 96.75 272 SER A N 1
ATOM 2103 C CA . SER A 1 272 ? -10.544 -5.817 25.882 1.00 96.75 272 SER A CA 1
ATOM 2104 C C . SER A 1 272 ? -10.811 -5.785 24.374 1.00 96.75 272 SER A C 1
ATOM 2106 O O . SER A 1 272 ? -10.195 -4.983 23.670 1.00 96.75 272 SER A O 1
ATOM 2108 N N . TRP A 1 273 ? -11.710 -6.640 23.880 1.00 96.25 273 TRP A N 1
ATOM 2109 C CA . TRP A 1 273 ? -12.101 -6.752 22.466 1.00 96.25 273 TRP A CA 1
ATOM 2110 C C . TRP A 1 273 ? -13.618 -6.606 22.310 1.00 96.25 273 TRP A C 1
ATOM 2112 O O . TRP A 1 273 ? -14.360 -7.449 22.813 1.00 96.25 273 TRP A O 1
ATOM 2122 N N . ASP A 1 274 ? -14.070 -5.586 21.573 1.00 94.69 274 ASP A N 1
ATOM 2123 C CA . ASP A 1 274 ? -15.488 -5.300 21.293 1.00 94.69 274 ASP A CA 1
ATOM 2124 C C . ASP A 1 274 ? -16.382 -5.414 22.550 1.00 94.69 274 ASP A C 1
ATOM 2126 O O . ASP A 1 274 ? -17.449 -6.037 22.564 1.00 94.69 274 ASP A O 1
ATOM 2130 N N . THR A 1 275 ? -15.926 -4.848 23.667 1.00 94.31 275 THR A N 1
ATOM 2131 C CA . THR A 1 275 ? -16.641 -4.868 24.950 1.00 94.31 275 THR A CA 1
ATOM 2132 C C . THR A 1 275 ? -17.052 -3.477 25.380 1.00 94.31 275 THR A C 1
ATOM 2134 O O . THR A 1 275 ? -16.389 -2.480 25.104 1.00 94.31 275 THR A O 1
ATOM 2137 N N . ILE A 1 276 ? -18.195 -3.412 26.065 1.00 95.06 276 ILE A N 1
ATOM 2138 C CA . ILE A 1 276 ? -18.627 -2.187 26.730 1.00 95.06 276 ILE A CA 1
ATOM 2139 C C . ILE A 1 276 ? -17.674 -1.938 27.893 1.00 95.06 276 ILE A C 1
ATOM 2141 O O . ILE A 1 276 ? -17.531 -2.798 28.765 1.00 95.06 276 ILE A O 1
ATOM 2145 N N . ILE A 1 277 ? -17.058 -0.761 27.915 1.00 93.94 277 ILE A N 1
ATOM 2146 C CA . ILE A 1 277 ? -16.238 -0.316 29.033 1.00 93.94 277 ILE A CA 1
ATOM 2147 C C . ILE A 1 277 ? -17.151 0.394 30.037 1.00 93.94 277 ILE A C 1
ATOM 2149 O O . ILE A 1 277 ? -17.779 1.397 29.681 1.00 93.94 277 ILE A O 1
ATOM 2153 N N . PRO A 1 278 ? -17.271 -0.114 31.277 1.00 90.94 278 PRO A N 1
ATOM 2154 C CA . PRO A 1 278 ? -18.077 0.535 32.299 1.00 90.94 278 PRO A CA 1
ATOM 2155 C C . PRO A 1 278 ? -17.480 1.895 32.654 1.00 90.94 278 PRO A C 1
ATOM 2157 O O . PRO A 1 278 ? -16.311 1.968 33.028 1.00 90.94 278 PRO A O 1
ATOM 2160 N N . THR A 1 279 ? -18.297 2.942 32.566 1.00 91.19 279 THR A N 1
ATOM 2161 C CA . THR A 1 279 ? -17.947 4.325 32.906 1.00 91.19 279 THR A CA 1
ATOM 2162 C C . THR A 1 279 ? -18.862 4.851 34.008 1.00 91.19 279 THR A C 1
ATOM 2164 O O . THR A 1 279 ? -20.023 4.442 34.082 1.00 91.19 279 THR A O 1
ATOM 2167 N N . ALA A 1 280 ? -18.379 5.768 34.852 1.00 87.19 280 ALA A N 1
ATOM 2168 C CA . ALA A 1 280 ? -19.218 6.390 35.882 1.00 87.19 280 ALA A CA 1
ATOM 2169 C C . ALA A 1 280 ? -20.211 7.386 35.258 1.00 87.19 280 ALA A C 1
ATOM 2171 O O . ALA A 1 280 ? -21.377 7.451 35.651 1.00 87.19 280 ALA A O 1
ATOM 2172 N N . GLY A 1 281 ? -19.762 8.132 34.247 1.00 84.12 281 GLY A N 1
ATOM 2173 C CA . GLY A 1 281 ? -20.605 8.975 33.407 1.00 84.12 281 GLY A CA 1
ATOM 2174 C C . GLY A 1 281 ? -21.457 8.184 32.407 1.00 84.12 281 GLY A C 1
ATOM 2175 O O . GLY A 1 281 ? -21.113 7.078 31.981 1.00 84.12 281 GLY A O 1
ATOM 2176 N N . ARG A 1 282 ? -22.569 8.790 31.967 1.00 87.94 282 ARG A N 1
ATOM 2177 C CA . ARG A 1 282 ? -23.428 8.245 30.904 1.00 87.94 282 ARG A CA 1
ATOM 2178 C C . ARG A 1 282 ? -22.804 8.511 29.531 1.00 87.94 282 ARG A C 1
ATOM 2180 O O . ARG A 1 282 ? -23.120 9.503 28.882 1.00 87.94 282 ARG A O 1
ATOM 2187 N N . ILE A 1 283 ? -21.926 7.612 29.099 1.00 93.25 283 ILE A N 1
ATOM 2188 C CA . ILE A 1 283 ? -21.298 7.639 27.775 1.00 93.25 283 ILE A CA 1
ATOM 2189 C C . ILE A 1 283 ? -22.075 6.726 26.820 1.00 93.25 283 ILE A C 1
ATOM 2191 O O . ILE A 1 283 ? -22.276 5.552 27.117 1.00 93.25 283 ILE A O 1
ATOM 2195 N N . TYR A 1 284 ? -22.521 7.258 25.677 1.00 93.38 284 TYR A N 1
ATOM 2196 C CA . TYR A 1 284 ? -23.239 6.466 24.670 1.00 93.38 284 TYR A CA 1
ATOM 2197 C C . TYR A 1 284 ? -22.272 5.622 23.830 1.00 93.38 284 TYR A C 1
ATOM 2199 O O . TYR A 1 284 ? -22.483 4.427 23.643 1.00 93.38 284 TYR A O 1
ATOM 2207 N N . HIS A 1 285 ? -21.178 6.223 23.362 1.00 93.06 285 HIS A N 1
ATOM 2208 C CA . HIS A 1 285 ? -20.115 5.531 22.634 1.00 93.06 285 HIS A CA 1
ATOM 2209 C C . HIS A 1 285 ? -19.056 4.979 23.601 1.00 93.06 285 HIS A C 1
ATOM 2211 O O . HIS A 1 285 ? -17.967 5.534 23.727 1.00 93.06 285 HIS A O 1
ATOM 2217 N N . ASN A 1 286 ? -19.392 3.899 24.312 1.00 95.06 286 ASN A N 1
ATOM 2218 C CA . ASN A 1 286 ? -18.542 3.266 25.333 1.00 95.06 286 ASN A CA 1
ATOM 2219 C C . ASN A 1 286 ? -18.087 1.839 24.980 1.00 95.06 286 ASN A C 1
ATOM 2221 O O . ASN A 1 286 ? -17.613 1.114 25.851 1.00 95.06 286 ASN A O 1
ATOM 2225 N N . ARG A 1 287 ? -18.218 1.432 23.714 1.00 95.69 287 ARG A N 1
ATOM 2226 C CA . ARG A 1 287 ? -17.800 0.116 23.215 1.00 95.69 287 ARG A CA 1
ATOM 2227 C C . ARG A 1 287 ? -16.729 0.267 22.131 1.00 95.69 287 ARG A C 1
ATOM 2229 O O . ARG A 1 287 ? -17.083 0.215 20.954 1.00 95.69 287 ARG A O 1
ATOM 2236 N N . PRO A 1 288 ? -15.462 0.530 22.496 1.00 95.50 288 PRO A N 1
ATOM 2237 C CA . PRO A 1 288 ? -14.394 0.583 21.518 1.00 95.50 288 PRO A CA 1
ATOM 2238 C C . PRO A 1 288 ? -14.056 -0.792 20.953 1.00 95.50 288 PRO A C 1
ATOM 2240 O O . PRO A 1 288 ? -14.258 -1.807 21.622 1.00 95.50 288 PRO A O 1
ATOM 2243 N N . ASP A 1 289 ? -13.455 -0.819 19.766 1.00 96.19 289 ASP A N 1
ATOM 2244 C CA . ASP A 1 289 ? -13.043 -2.079 19.141 1.00 96.19 289 ASP A CA 1
ATOM 2245 C C . ASP A 1 289 ? -11.977 -2.821 19.964 1.00 96.19 289 ASP A C 1
ATOM 2247 O O . ASP A 1 289 ? -12.079 -4.032 20.171 1.00 96.19 289 ASP A O 1
ATOM 2251 N N . ILE A 1 290 ? -10.942 -2.112 20.438 1.00 96.25 290 ILE A N 1
ATOM 2252 C CA . ILE A 1 290 ? -9.917 -2.674 21.333 1.00 96.25 290 ILE A CA 1
ATOM 2253 C C . ILE A 1 290 ? -9.520 -1.644 22.390 1.00 96.25 290 ILE A C 1
ATOM 2255 O O . ILE A 1 290 ? -9.202 -0.500 22.062 1.00 96.25 290 ILE A O 1
ATOM 2259 N N . VAL A 1 291 ? -9.434 -2.069 23.650 1.00 96.69 291 VAL A N 1
ATOM 2260 C CA . VAL A 1 291 ? -8.850 -1.265 24.735 1.00 96.69 291 VAL A CA 1
ATOM 2261 C C . VAL A 1 291 ? -7.720 -2.041 25.392 1.00 96.69 291 VAL A C 1
ATOM 2263 O O . VAL A 1 291 ? -7.908 -3.184 25.794 1.00 96.69 291 VAL A O 1
ATOM 2266 N N . VAL A 1 292 ? -6.545 -1.427 25.500 1.00 95.56 292 VAL A N 1
ATOM 2267 C CA . VAL A 1 292 ? -5.380 -1.989 26.193 1.00 95.56 292 VAL A CA 1
ATOM 2268 C C . VAL A 1 292 ? -5.127 -1.170 27.444 1.00 95.56 292 VAL A C 1
ATOM 2270 O O . VAL A 1 292 ? -4.878 0.026 27.339 1.00 95.56 292 VAL A O 1
ATOM 2273 N N . TYR A 1 293 ? -5.136 -1.803 28.608 1.00 96.38 293 TYR A N 1
ATOM 2274 C CA . TYR A 1 293 ? -4.695 -1.207 29.860 1.00 96.38 293 TYR A CA 1
ATOM 2275 C C . TYR A 1 293 ? -3.361 -1.824 30.283 1.00 96.38 293 TYR A C 1
ATOM 2277 O O . TYR A 1 293 ? -3.306 -2.953 30.771 1.00 96.38 293 TYR A O 1
ATOM 2285 N N . ASP A 1 294 ? -2.279 -1.074 30.083 1.00 93.19 294 ASP A N 1
ATOM 2286 C CA . ASP A 1 294 ? -0.933 -1.420 30.535 1.00 93.19 294 ASP A CA 1
ATOM 2287 C C . ASP A 1 294 ? -0.771 -0.985 32.001 1.00 93.19 294 ASP A C 1
ATOM 2289 O O . ASP A 1 294 ? -0.627 0.202 32.320 1.00 93.19 294 ASP A O 1
ATOM 2293 N N . LYS A 1 295 ? -0.834 -1.963 32.910 1.00 94.19 295 LYS A N 1
ATOM 2294 C CA . LYS A 1 295 ? -0.823 -1.759 34.368 1.00 94.19 295 LYS A CA 1
ATOM 2295 C C . LYS A 1 295 ? 0.542 -1.290 34.862 1.00 94.19 295 LYS A C 1
ATOM 2297 O O . LYS A 1 295 ? 0.605 -0.572 35.862 1.00 94.19 295 LYS A O 1
ATOM 2302 N N . VAL A 1 296 ? 1.606 -1.688 34.160 1.00 92.50 296 VAL A N 1
ATOM 2303 C CA . VAL A 1 296 ? 2.999 -1.363 34.492 1.00 92.50 296 VAL A CA 1
ATOM 2304 C C . VAL A 1 296 ? 3.307 0.070 34.085 1.00 92.50 296 VAL A C 1
ATOM 2306 O O . VAL A 1 296 ? 3.803 0.847 34.897 1.00 92.50 296 VAL A O 1
ATOM 2309 N N . LYS A 1 297 ? 2.965 0.448 32.850 1.00 90.50 297 LYS A N 1
ATOM 2310 C CA . LYS A 1 297 ? 3.215 1.802 32.336 1.00 90.50 297 LYS A CA 1
ATOM 2311 C C . LYS A 1 297 ? 2.184 2.829 32.781 1.00 90.50 297 LYS A C 1
ATOM 2313 O O . LYS A 1 297 ? 2.402 4.013 32.549 1.00 90.50 297 LYS A O 1
ATOM 2318 N N . LYS A 1 298 ? 1.069 2.391 33.379 1.00 93.38 298 LYS A N 1
ATOM 2319 C CA . LYS A 1 298 ? -0.086 3.246 33.691 1.00 93.38 298 LYS A CA 1
ATOM 2320 C C . LYS A 1 298 ? -0.535 4.004 32.437 1.00 93.38 298 LYS A C 1
ATOM 2322 O O . LYS A 1 298 ? -0.550 5.231 32.393 1.00 93.38 298 LYS A O 1
ATOM 2327 N N . LEU A 1 299 ? -0.873 3.236 31.404 1.00 92.25 299 LEU A N 1
ATOM 2328 C CA . LEU A 1 299 ? -1.283 3.750 30.101 1.00 92.25 299 LEU A CA 1
ATOM 2329 C C . LEU A 1 299 ? -2.484 2.961 29.585 1.00 92.25 299 LEU A C 1
ATOM 2331 O O . LEU A 1 299 ? -2.452 1.731 29.546 1.00 92.25 299 LEU A O 1
ATOM 2335 N N . VAL A 1 300 ? -3.518 3.670 29.144 1.00 93.56 300 VAL A N 1
ATOM 2336 C CA . VAL A 1 300 ? -4.648 3.095 28.411 1.00 93.56 300 VAL A CA 1
ATOM 2337 C C . VAL A 1 300 ? -4.553 3.496 26.943 1.00 93.56 300 VAL A C 1
ATOM 2339 O O . VAL A 1 300 ? -4.427 4.673 26.605 1.00 93.56 300 VAL A O 1
ATOM 2342 N N . LEU A 1 301 ? -4.635 2.514 26.052 1.00 94.00 301 LEU A N 1
ATOM 2343 C CA . LEU A 1 301 ? -4.738 2.715 24.612 1.00 94.00 301 LEU A CA 1
ATOM 2344 C C . LEU A 1 301 ? -6.141 2.321 24.161 1.00 94.00 301 LEU A C 1
ATOM 2346 O O . LEU A 1 301 ? -6.570 1.194 24.395 1.00 94.00 301 LEU A O 1
ATOM 2350 N N . VAL A 1 302 ? -6.836 3.232 23.491 1.00 93.81 302 VAL A N 1
ATOM 2351 C CA . VAL A 1 302 ? -8.166 2.997 22.921 1.00 93.81 302 VAL A CA 1
ATOM 2352 C C . VAL A 1 302 ? -8.030 2.985 21.408 1.00 93.81 302 VAL A C 1
ATOM 2354 O O . VAL A 1 302 ? -7.704 4.012 20.813 1.00 93.81 302 VAL A O 1
ATOM 2357 N N . PHE A 1 303 ? -8.257 1.831 20.790 1.00 94.62 303 PHE A N 1
ATOM 2358 C CA . PHE A 1 303 ? -8.194 1.663 19.344 1.00 94.62 303 PHE A CA 1
ATOM 2359 C C . PHE A 1 303 ? -9.589 1.616 18.745 1.00 94.62 303 PHE A C 1
ATOM 2361 O O . PHE A 1 303 ? -10.478 0.929 19.243 1.00 94.62 303 PHE A O 1
ATOM 2368 N N . GLU A 1 304 ? -9.724 2.298 17.618 1.00 94.50 304 GLU A N 1
ATOM 2369 C CA . GLU A 1 304 ? -10.932 2.315 16.808 1.00 94.50 304 GLU A CA 1
ATOM 2370 C C . GLU A 1 304 ? -10.570 2.117 15.352 1.00 94.50 304 GLU A C 1
ATOM 2372 O O . GLU A 1 304 ? -9.691 2.803 14.827 1.00 94.50 304 GLU A O 1
ATOM 2377 N N . PHE A 1 305 ? -11.266 1.212 14.684 1.00 93.19 305 PHE A N 1
ATOM 2378 C CA . PHE A 1 305 ? -10.997 0.844 13.313 1.00 93.19 305 PHE A CA 1
ATOM 2379 C C . PHE A 1 305 ? -12.058 1.421 12.380 1.00 93.19 305 PHE A C 1
ATOM 2381 O O . PHE A 1 305 ? -13.236 1.611 12.702 1.00 93.19 305 PHE A O 1
ATOM 2388 N N . ALA A 1 306 ? -11.620 1.736 11.168 1.00 91.94 306 ALA A N 1
ATOM 2389 C CA . ALA A 1 306 ? -12.523 2.016 10.068 1.00 91.94 306 ALA A CA 1
ATOM 2390 C C . ALA A 1 306 ? -11.899 1.559 8.755 1.00 91.94 306 ALA A C 1
ATOM 2392 O O . ALA A 1 306 ? -10.699 1.723 8.519 1.00 91.94 306 ALA A O 1
ATOM 2393 N N . VAL A 1 307 ? -12.740 1.024 7.872 1.00 91.19 307 VAL A N 1
ATOM 2394 C CA . VAL A 1 307 ? -12.343 0.687 6.507 1.00 91.19 307 VAL A CA 1
ATOM 2395 C C . VAL A 1 307 ? -13.187 1.483 5.529 1.00 91.19 307 VAL A C 1
ATOM 2397 O O . VAL A 1 307 ? -14.402 1.310 5.468 1.00 91.19 307 VAL A O 1
ATOM 2400 N N . ALA A 1 308 ? -12.550 2.343 4.741 1.00 90.50 308 ALA A N 1
ATOM 2401 C CA . ALA A 1 308 ? -13.254 3.252 3.841 1.00 90.50 308 ALA A CA 1
ATOM 2402 C C . ALA A 1 308 ? -12.594 3.341 2.468 1.00 90.50 308 ALA A C 1
ATOM 2404 O O . ALA A 1 308 ? -11.453 2.930 2.267 1.00 90.50 308 ALA A O 1
ATOM 2405 N N . PHE A 1 309 ? -13.311 3.883 1.490 1.00 89.94 309 PHE A N 1
ATOM 2406 C CA . PHE A 1 309 ? -12.702 4.235 0.213 1.00 89.94 309 PHE A CA 1
ATOM 2407 C C . PHE A 1 309 ? -11.743 5.423 0.397 1.00 89.94 309 PHE A C 1
ATOM 2409 O O . PHE A 1 309 ? -11.911 6.203 1.333 1.00 89.94 309 PHE A O 1
ATOM 2416 N N . VAL A 1 310 ? -10.759 5.582 -0.498 1.00 85.94 310 VAL A N 1
ATOM 2417 C CA . VAL A 1 310 ? -9.675 6.578 -0.349 1.00 85.94 310 VAL A CA 1
ATOM 2418 C C . VAL A 1 310 ? -10.192 7.998 -0.080 1.00 85.94 310 VAL A C 1
ATOM 2420 O O . VAL A 1 310 ? -9.697 8.672 0.815 1.00 85.94 310 VAL A O 1
ATOM 2423 N N . SER A 1 311 ? -11.271 8.410 -0.751 1.00 85.31 311 SER A N 1
ATOM 2424 C CA . SER A 1 311 ? -11.886 9.733 -0.576 1.00 85.31 311 SER A CA 1
ATOM 2425 C C . SER A 1 311 ? -12.540 9.954 0.795 1.00 85.31 311 SER A C 1
ATOM 2427 O O . SER A 1 311 ? -12.826 11.088 1.160 1.00 85.31 311 SER A O 1
ATOM 2429 N N . GLY A 1 312 ? -12.828 8.886 1.543 1.00 88.19 312 GLY A N 1
ATOM 2430 C CA . GLY A 1 312 ? -13.499 8.936 2.842 1.00 88.19 312 GLY A CA 1
ATOM 2431 C C . GLY A 1 312 ? -12.566 8.795 4.044 1.00 88.19 312 GLY A C 1
ATOM 2432 O O . GLY A 1 312 ? -13.024 8.981 5.169 1.00 88.19 312 GLY A O 1
ATOM 2433 N N . LEU A 1 313 ? -11.281 8.481 3.838 1.00 87.00 313 LEU A N 1
ATOM 2434 C CA . LEU A 1 313 ? -10.345 8.167 4.925 1.00 87.00 313 LEU A CA 1
ATOM 2435 C C . LEU A 1 313 ? -10.182 9.325 5.917 1.00 87.00 313 LEU A C 1
ATOM 2437 O O . LEU A 1 313 ? -10.252 9.118 7.126 1.00 87.00 313 LEU A O 1
ATOM 2441 N N . ALA A 1 314 ? -10.006 10.549 5.409 1.00 87.25 314 ALA A N 1
ATOM 2442 C CA . ALA A 1 314 ? -9.856 11.743 6.238 1.00 87.25 314 ALA A CA 1
ATOM 2443 C C . ALA A 1 314 ? -11.082 11.985 7.125 1.00 87.25 314 ALA A C 1
ATOM 2445 O O . ALA A 1 314 ? -10.951 12.171 8.335 1.00 87.25 314 ALA A O 1
ATOM 2446 N N . ARG A 1 315 ? -12.272 11.924 6.518 1.00 89.44 315 ARG A N 1
ATOM 2447 C CA . ARG A 1 315 ? -13.541 12.146 7.211 1.00 89.44 315 ARG A CA 1
ATOM 2448 C C . ARG A 1 315 ? -13.793 11.075 8.267 1.00 89.44 315 ARG A C 1
ATOM 2450 O O . ARG A 1 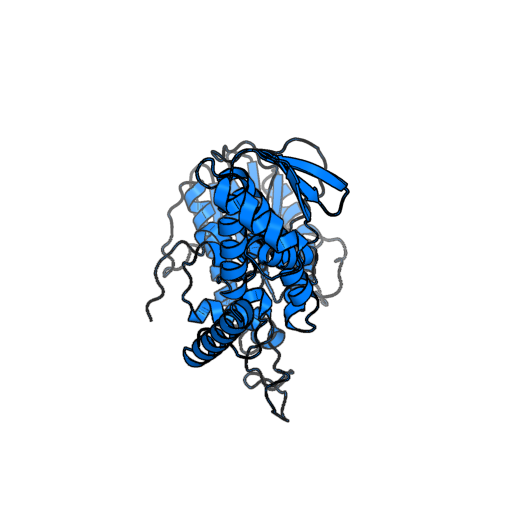315 ? -14.086 11.418 9.400 1.00 89.44 315 ARG A O 1
ATOM 2457 N N . GLN A 1 316 ? -13.606 9.799 7.927 1.00 90.69 316 GLN A N 1
ATOM 2458 C CA . GLN A 1 316 ? -13.793 8.690 8.871 1.00 90.69 316 GLN A CA 1
ATOM 2459 C C . GLN A 1 316 ? -12.865 8.800 10.080 1.00 90.69 316 GLN A C 1
ATOM 2461 O O . GLN A 1 316 ? -13.301 8.609 11.213 1.00 90.69 316 GLN A O 1
ATOM 2466 N N . ARG A 1 317 ? -11.604 9.191 9.861 1.00 90.19 317 ARG A N 1
ATOM 2467 C CA . ARG A 1 317 ? -10.669 9.444 10.961 1.00 90.19 317 ARG A CA 1
ATOM 2468 C C . ARG A 1 317 ? -11.161 10.573 11.863 1.00 90.19 317 ARG A C 1
ATOM 2470 O O . ARG A 1 317 ? -11.156 10.420 13.080 1.00 90.19 317 ARG A O 1
ATOM 2477 N N . LEU A 1 318 ? -11.594 11.689 11.276 1.00 90.50 318 LEU A N 1
ATOM 2478 C CA . LEU A 1 318 ? -12.077 12.840 12.036 1.00 90.50 318 LEU A CA 1
ATOM 2479 C C . LEU A 1 318 ? -13.354 12.515 12.824 1.00 90.50 318 LEU A C 1
ATOM 2481 O O . LEU A 1 318 ? -13.441 12.900 13.987 1.00 90.50 318 LEU A O 1
ATOM 2485 N N . MET A 1 319 ? -14.289 11.75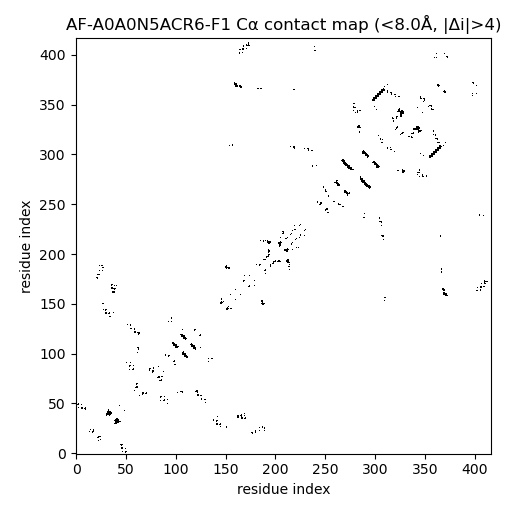9 12.241 1.00 92.00 319 MET A N 1
ATOM 2486 C CA . MET A 1 319 ? -15.498 11.282 12.927 1.00 92.00 319 MET A CA 1
ATOM 2487 C C . MET A 1 319 ? -15.151 10.442 14.157 1.00 92.00 319 MET A C 1
ATOM 2489 O O . MET A 1 319 ? -15.658 10.708 15.241 1.00 92.00 319 MET A O 1
ATOM 2493 N N . LYS A 1 320 ? -14.243 9.465 14.024 1.00 91.50 320 LYS A N 1
ATOM 2494 C CA . LYS A 1 320 ? -13.817 8.617 15.150 1.00 91.50 320 LYS A CA 1
ATOM 2495 C C . LYS A 1 320 ? -13.133 9.438 16.247 1.00 91.50 320 LYS A C 1
ATOM 2497 O O . LYS A 1 320 ? -13.444 9.255 17.416 1.00 91.50 320 LYS A O 1
ATOM 2502 N N . ILE A 1 321 ? -12.263 10.386 15.889 1.00 92.25 321 ILE A N 1
ATOM 2503 C CA . ILE A 1 321 ? -11.646 11.294 16.871 1.00 92.25 321 ILE A CA 1
ATOM 2504 C C . ILE A 1 321 ? -12.720 12.089 17.612 1.00 92.25 321 ILE A C 1
ATOM 2506 O O . ILE A 1 321 ? -12.779 12.035 18.833 1.00 92.25 321 ILE A O 1
ATOM 2510 N N . ASN A 1 322 ? -13.616 12.764 16.891 1.00 92.69 322 ASN A N 1
ATOM 2511 C CA . ASN A 1 322 ? -14.665 13.568 17.518 1.00 92.69 322 ASN A CA 1
ATOM 2512 C C . ASN A 1 322 ? -15.556 12.726 18.442 1.00 92.69 322 ASN A C 1
ATOM 2514 O O . ASN A 1 322 ? -15.767 13.098 19.597 1.00 92.69 322 ASN A O 1
ATOM 2518 N N . ARG A 1 323 ? -15.978 11.548 17.976 1.00 93.06 323 ARG A N 1
ATOM 2519 C CA . ARG A 1 323 ? -16.819 10.617 18.731 1.00 93.06 323 ARG A CA 1
ATOM 2520 C C . ARG A 1 323 ? -16.202 10.174 20.056 1.00 93.06 323 ARG A C 1
ATOM 2522 O O . ARG A 1 323 ? -16.927 10.034 21.032 1.00 93.06 323 ARG A O 1
ATOM 2529 N N . TYR A 1 324 ? -14.896 9.924 20.117 1.00 93.25 324 TYR A N 1
ATOM 2530 C CA . TYR A 1 324 ? -14.271 9.354 21.320 1.00 93.25 324 TYR A CA 1
ATOM 2531 C C . TYR A 1 324 ? -13.491 10.364 22.167 1.00 93.25 324 TYR A C 1
ATOM 2533 O O . TYR A 1 324 ? -13.277 10.105 23.352 1.00 93.25 324 TYR A O 1
ATOM 2541 N N . THR A 1 325 ? -13.093 11.511 21.605 1.00 93.56 325 THR A N 1
ATOM 2542 C CA . THR A 1 325 ? -12.268 12.514 22.304 1.00 93.56 325 THR A CA 1
ATOM 2543 C C . THR A 1 325 ? -12.957 13.857 22.522 1.00 93.56 325 THR A C 1
ATOM 2545 O O . THR A 1 325 ? -12.483 14.628 23.350 1.00 93.56 325 THR A O 1
ATOM 2548 N N . ILE A 1 326 ? -14.026 14.177 21.783 1.00 92.25 326 ILE A N 1
ATOM 2549 C CA . ILE A 1 326 ? -14.726 15.469 21.894 1.00 92.25 326 ILE A CA 1
ATOM 2550 C C . ILE A 1 326 ? -16.091 15.282 22.540 1.00 92.25 326 ILE A C 1
ATOM 2552 O O . ILE A 1 326 ? -16.395 15.949 23.527 1.00 92.25 326 ILE A O 1
ATOM 2556 N N . ASN A 1 327 ? -16.901 14.362 22.013 1.00 93.19 327 ASN A N 1
ATOM 2557 C CA . ASN A 1 327 ? -18.218 14.074 22.559 1.00 93.19 327 ASN A CA 1
ATOM 2558 C C . ASN A 1 327 ? -18.678 12.666 22.174 1.00 93.19 327 ASN A C 1
ATOM 2560 O O . ASN A 1 327 ? -18.923 12.369 21.007 1.00 93.19 327 ASN A O 1
ATOM 2564 N N . SER A 1 328 ? -18.809 11.816 23.188 1.00 93.62 328 SER A N 1
ATOM 2565 C CA . SER A 1 328 ? -19.240 10.420 23.087 1.00 93.62 328 SER A CA 1
ATOM 2566 C C . SER A 1 328 ? -20.723 10.235 23.417 1.00 93.62 328 SER A C 1
ATOM 2568 O O . SER A 1 328 ? -21.158 9.116 23.699 1.00 93.62 328 SER A O 1
ATOM 2570 N N . SER A 1 329 ? -21.503 11.316 23.404 1.00 91.88 329 SER A N 1
ATOM 2571 C CA . SER A 1 329 ? -22.965 11.275 23.495 1.00 91.88 329 SER A CA 1
ATOM 2572 C C . SER A 1 329 ? -23.586 10.884 22.155 1.00 91.88 329 SER A C 1
ATOM 2574 O O . SER A 1 329 ? -22.947 10.970 21.110 1.00 91.88 329 SER A O 1
ATOM 2576 N N . ARG A 1 330 ? -24.856 10.472 22.182 1.00 87.75 330 ARG A N 1
ATOM 2577 C CA . ARG A 1 330 ? -25.632 10.253 20.959 1.00 87.75 330 ARG A CA 1
ATOM 2578 C C . ARG A 1 330 ? -25.849 11.594 20.252 1.00 87.75 330 ARG A C 1
ATOM 2580 O O . ARG A 1 330 ? -26.336 12.525 20.889 1.00 87.75 330 ARG A O 1
ATOM 2587 N N . MET A 1 331 ? -25.516 11.665 18.967 1.00 82.56 331 MET A N 1
ATOM 2588 C CA . MET A 1 331 ? -25.789 12.819 18.107 1.00 82.56 331 MET A CA 1
ATOM 2589 C C . MET A 1 331 ? -26.861 12.475 17.075 1.00 82.56 331 MET A C 1
ATOM 2591 O O . MET A 1 331 ? -26.981 11.315 16.672 1.00 82.56 331 MET A O 1
ATOM 2595 N N . ASP A 1 332 ? -27.649 13.474 16.680 1.00 75.00 332 ASP A N 1
ATOM 2596 C CA . ASP A 1 332 ? -28.684 13.314 15.653 1.00 75.00 332 ASP A CA 1
ATOM 2597 C C . ASP A 1 332 ? -28.089 13.357 14.236 1.00 75.00 332 ASP A C 1
ATOM 2599 O O . ASP A 1 332 ? -28.547 12.619 13.364 1.00 75.00 332 ASP A O 1
ATOM 2603 N N . ASP A 1 333 ? -27.027 14.148 14.029 1.00 75.56 333 ASP A N 1
ATOM 2604 C CA . ASP A 1 333 ? -26.253 14.181 12.786 1.00 75.56 333 ASP A CA 1
ATOM 2605 C C . ASP A 1 333 ? -24.755 13.948 13.049 1.00 75.56 333 ASP A C 1
ATOM 2607 O O . ASP A 1 333 ? -24.013 14.837 13.459 1.00 75.56 333 ASP A O 1
ATOM 2611 N N . ASP A 1 334 ? -24.303 12.719 12.796 1.00 71.56 334 ASP A N 1
ATOM 2612 C CA . ASP A 1 334 ? -22.897 12.306 12.917 1.00 71.56 334 ASP A CA 1
ATOM 2613 C C . ASP A 1 334 ? -21.995 12.893 11.804 1.00 71.56 334 ASP A C 1
ATOM 2615 O O . ASP A 1 334 ? -20.785 12.637 11.770 1.00 71.56 334 ASP A O 1
ATOM 2619 N N . MET A 1 335 ? -22.562 13.638 10.848 1.00 74.31 335 MET A N 1
ATOM 2620 C CA . MET A 1 335 ? -21.838 14.178 9.695 1.00 74.31 335 MET A CA 1
ATOM 2621 C C . MET A 1 335 ? -21.337 15.609 9.907 1.00 74.31 335 MET A C 1
ATOM 2623 O O . MET A 1 335 ? -20.399 16.012 9.208 1.00 74.31 335 MET A O 1
ATOM 2627 N N . ASP A 1 336 ? -21.900 16.339 10.871 1.00 83.19 336 ASP A N 1
ATOM 2628 C CA . ASP A 1 336 ? -21.498 17.704 11.211 1.00 83.19 336 ASP A CA 1
ATOM 2629 C C . ASP A 1 336 ? -20.232 17.691 12.077 1.00 83.19 336 ASP A C 1
ATOM 2631 O O . ASP A 1 336 ? -20.244 17.427 13.278 1.00 83.19 336 ASP A O 1
ATOM 2635 N N . LEU A 1 337 ? -19.091 17.951 11.433 1.00 85.06 337 LEU A N 1
ATOM 2636 C CA . LEU A 1 337 ? -17.777 18.011 12.073 1.00 85.06 337 LEU A CA 1
ATOM 2637 C C . LEU A 1 337 ? -17.282 19.466 12.145 1.00 85.06 337 LEU A C 1
ATOM 2639 O O . LEU A 1 337 ? -17.376 20.177 11.142 1.00 85.06 337 LEU A O 1
ATOM 2643 N N . PRO A 1 338 ? -16.644 19.890 13.254 1.00 89.25 338 PRO A N 1
ATOM 2644 C CA . PRO A 1 338 ? -16.370 19.121 14.473 1.00 89.25 338 PRO A CA 1
ATOM 2645 C C . PRO A 1 338 ? -17.602 18.980 15.381 1.00 89.25 338 PRO A C 1
ATOM 2647 O O . PRO A 1 338 ? -18.517 19.796 15.330 1.00 89.25 338 PRO A O 1
ATOM 2650 N N . TYR A 1 339 ? -17.596 17.967 16.249 1.00 89.19 339 TYR A N 1
ATOM 2651 C CA . TYR A 1 339 ? -18.677 17.748 17.212 1.00 89.19 339 TYR A CA 1
ATOM 2652 C C . TYR A 1 339 ? -18.665 18.840 18.298 1.00 89.19 339 TYR A C 1
ATOM 2654 O O . TYR A 1 339 ? -17.585 19.291 18.696 1.00 89.19 339 TYR A O 1
ATOM 2662 N N . PRO A 1 340 ? -19.831 19.244 18.839 1.00 90.38 340 PRO A N 1
ATOM 2663 C CA . PRO A 1 340 ? -19.881 20.124 20.001 1.00 90.38 340 PRO A CA 1
ATOM 2664 C C . PRO A 1 340 ? -19.231 19.441 21.217 1.00 90.38 340 PRO A C 1
ATOM 2666 O O . PRO A 1 340 ? -19.462 18.244 21.419 1.00 90.38 340 PRO A O 1
ATOM 2669 N N . PRO A 1 341 ? -18.457 20.162 22.052 1.00 92.19 341 PRO A N 1
ATOM 2670 C CA . PRO A 1 341 ? -17.830 19.592 23.243 1.00 92.19 341 PRO A CA 1
ATOM 2671 C C . PRO A 1 341 ? -18.848 18.934 24.177 1.00 92.19 341 PRO A C 1
ATOM 2673 O O . PRO A 1 341 ? -19.936 19.463 24.402 1.00 92.19 341 PRO A O 1
ATOM 2676 N N . GLY A 1 342 ? -18.486 17.792 24.754 1.00 91.94 342 GLY A N 1
ATOM 2677 C CA . GLY A 1 342 ? -19.343 17.085 25.697 1.00 91.94 342 GLY A CA 1
ATOM 2678 C C . GLY A 1 342 ? -18.602 15.985 26.455 1.00 91.94 342 GLY A C 1
ATOM 2679 O O . GLY A 1 342 ? -17.370 15.908 26.402 1.00 91.94 342 GLY A O 1
ATOM 2680 N N . PRO A 1 343 ? -19.331 15.126 27.187 1.00 93.69 343 PRO A N 1
ATOM 2681 C CA . PRO A 1 343 ? -18.713 13.997 27.863 1.00 93.69 343 PRO A CA 1
ATOM 2682 C C . PRO A 1 343 ? -18.129 13.046 26.813 1.00 93.69 343 PRO A C 1
ATOM 2684 O O . PRO A 1 343 ? -18.798 12.702 25.838 1.00 93.69 343 PRO A O 1
ATOM 2687 N N . ASN A 1 344 ? -16.875 12.637 26.989 1.00 94.75 344 ASN A N 1
ATOM 2688 C CA . ASN A 1 344 ? -16.184 11.753 26.057 1.00 94.75 344 ASN A CA 1
ATOM 2689 C C . ASN A 1 344 ? -15.495 10.597 26.783 1.00 94.75 344 ASN A C 1
ATOM 2691 O O . ASN A 1 344 ? -15.082 10.730 27.935 1.00 94.75 344 ASN A O 1
ATOM 2695 N N . LEU A 1 345 ? -15.382 9.462 26.092 1.00 94.75 345 LEU A N 1
ATOM 2696 C CA . LEU A 1 345 ? -14.856 8.226 26.662 1.00 94.75 345 LEU A CA 1
ATOM 2697 C C . LEU A 1 345 ? -13.410 8.381 27.145 1.00 94.75 345 LEU A C 1
ATOM 2699 O O . LEU A 1 345 ? -13.064 7.876 28.205 1.00 94.75 345 LEU A O 1
ATOM 2703 N N . VAL A 1 346 ? -12.559 9.077 26.389 1.00 94.44 346 VAL A N 1
ATOM 2704 C CA . VAL A 1 346 ? -11.132 9.209 26.728 1.00 94.44 346 VAL A CA 1
ATOM 2705 C C . VAL A 1 346 ? -10.926 9.930 28.058 1.00 94.44 346 VAL A C 1
ATOM 2707 O O . VAL A 1 346 ? -10.126 9.481 28.878 1.00 94.44 346 VAL A O 1
ATOM 2710 N N . GLU A 1 347 ? -11.645 11.027 28.287 1.00 94.19 347 GLU A N 1
ATOM 2711 C CA . GLU A 1 347 ? -11.579 11.773 29.546 1.00 94.19 347 GLU A CA 1
ATOM 2712 C C . GLU A 1 347 ? -12.155 10.970 30.720 1.00 94.19 347 GLU A C 1
ATOM 2714 O O . GLU A 1 347 ? -11.612 10.996 31.823 1.00 94.19 347 GLU A O 1
ATOM 2719 N N . GLU A 1 348 ? -13.209 10.197 30.476 1.00 94.56 348 GLU A N 1
ATOM 2720 C CA . GLU A 1 348 ? -13.815 9.336 31.489 1.00 94.56 348 GLU A CA 1
ATOM 2721 C C . GLU A 1 348 ? -12.869 8.203 31.917 1.00 94.56 348 GLU A C 1
ATOM 2723 O O . GLU A 1 348 ? -12.654 7.985 33.110 1.00 94.56 348 GLU A O 1
ATOM 2728 N N . LEU A 1 349 ? -12.200 7.554 30.958 1.00 94.38 349 LEU A N 1
ATOM 2729 C CA . LEU A 1 349 ? -11.165 6.556 31.244 1.00 94.38 349 LEU A CA 1
ATOM 2730 C C . LEU A 1 349 ? -9.964 7.176 31.964 1.00 94.38 349 LEU A C 1
ATOM 2732 O O . LEU A 1 349 ? -9.402 6.554 32.865 1.00 94.38 349 LEU A O 1
ATOM 2736 N N . ARG A 1 350 ? -9.587 8.413 31.617 1.00 94.69 350 ARG A N 1
ATOM 2737 C CA . ARG A 1 350 ? -8.492 9.131 32.284 1.00 94.69 350 ARG A CA 1
ATOM 2738 C C . ARG A 1 350 ? -8.791 9.333 33.766 1.00 94.69 350 ARG A C 1
ATOM 2740 O O . ARG A 1 350 ? -7.907 9.125 34.594 1.00 94.69 350 ARG A O 1
ATOM 2747 N N . ARG A 1 351 ? -10.036 9.676 34.105 1.00 93.31 351 ARG A N 1
ATOM 2748 C CA . ARG A 1 351 ? -10.496 9.808 35.496 1.00 93.31 351 ARG A CA 1
ATOM 2749 C C . ARG A 1 351 ? -10.558 8.457 36.201 1.00 93.31 351 ARG A C 1
ATOM 2751 O O . ARG A 1 351 ? -10.018 8.319 37.294 1.00 93.31 351 ARG A O 1
ATOM 2758 N N . GLN A 1 352 ? -11.160 7.457 35.561 1.00 93.31 352 GLN A N 1
ATOM 2759 C CA . GLN A 1 352 ? -11.374 6.129 36.139 1.00 93.31 352 GLN A CA 1
ATOM 2760 C C . GL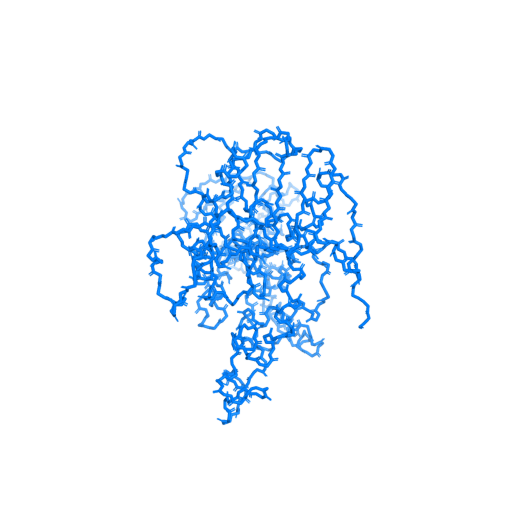N A 1 352 ? -10.068 5.383 36.439 1.00 93.31 352 GLN A C 1
ATOM 2762 O O . GLN A 1 352 ? -9.928 4.807 37.515 1.00 93.31 352 GLN A O 1
ATOM 2767 N N . TYR A 1 353 ? -9.105 5.402 35.515 1.00 90.81 353 TYR A N 1
ATOM 2768 C CA . TYR A 1 353 ? -7.824 4.705 35.677 1.00 90.81 353 TYR A CA 1
ATOM 2769 C C . TYR A 1 353 ? -6.717 5.590 36.267 1.00 90.81 353 TYR A C 1
ATOM 2771 O O . TYR A 1 353 ? -5.653 5.073 36.613 1.00 90.81 353 TYR A O 1
ATOM 2779 N N . SER A 1 354 ? -6.958 6.903 36.402 1.00 92.38 354 SER A N 1
ATOM 2780 C CA . SER A 1 354 ? -5.991 7.889 36.913 1.00 92.38 354 SER A CA 1
ATOM 2781 C C . SER A 1 354 ? -4.633 7.800 36.204 1.00 92.38 354 SER A C 1
ATOM 2783 O O . SER A 1 354 ? -3.578 7.765 36.837 1.00 92.38 354 SER A O 1
ATOM 2785 N N . CYS A 1 355 ? -4.658 7.689 34.875 1.00 92.19 355 CYS A N 1
ATOM 2786 C CA . CYS A 1 355 ? -3.472 7.422 34.069 1.00 92.19 355 CYS A CA 1
ATOM 2787 C C . CYS A 1 355 ? -3.571 8.041 32.665 1.00 92.19 355 CYS A C 1
ATOM 2789 O O . CYS A 1 355 ? -4.605 8.603 32.291 1.00 92.19 355 CYS A O 1
ATOM 2791 N N . GLU A 1 356 ? -2.487 7.988 31.885 1.00 91.12 356 GLU A N 1
ATOM 2792 C CA . GLU A 1 356 ? -2.508 8.521 30.522 1.00 91.12 356 GLU A CA 1
ATOM 2793 C C . GLU A 1 356 ? -3.442 7.678 29.638 1.00 91.12 356 GLU A C 1
ATOM 2795 O O . GLU A 1 356 ? -3.385 6.451 29.653 1.00 91.12 356 GLU A O 1
ATOM 2800 N N . VAL A 1 357 ? -4.281 8.334 28.830 1.00 91.75 357 VAL A N 1
ATOM 2801 C CA . VAL A 1 357 ? -5.153 7.672 27.850 1.00 91.75 357 VAL A CA 1
ATOM 2802 C C . VAL A 1 357 ? -4.854 8.215 26.462 1.00 91.75 357 VAL A C 1
ATOM 2804 O O . VAL A 1 357 ? -4.932 9.428 26.242 1.00 91.75 357 VAL A O 1
ATOM 2807 N N . ARG A 1 358 ? -4.539 7.320 25.522 1.00 92.38 358 ARG A N 1
ATOM 2808 C CA . ARG A 1 358 ? -4.289 7.644 24.112 1.00 92.38 358 ARG A CA 1
ATOM 2809 C C . ARG A 1 358 ? -5.346 7.008 23.226 1.00 92.38 358 ARG A C 1
ATOM 2811 O O . ARG A 1 358 ? -5.561 5.800 23.269 1.00 92.38 358 ARG A O 1
ATOM 2818 N N . PHE A 1 359 ? -5.961 7.828 22.384 1.00 90.69 359 PHE A N 1
ATOM 2819 C CA . PHE A 1 359 ? -6.899 7.379 21.364 1.00 90.69 359 PHE A CA 1
ATOM 2820 C C . PHE A 1 359 ? -6.190 7.181 20.022 1.00 90.69 359 PHE A C 1
ATOM 2822 O O . PHE A 1 359 ? -5.444 8.057 19.583 1.00 90.69 359 PHE A O 1
ATOM 2829 N N . ILE A 1 360 ? -6.417 6.035 19.379 1.00 90.25 360 ILE A N 1
ATOM 2830 C CA . ILE A 1 360 ? -5.713 5.593 18.171 1.00 90.25 360 ILE A CA 1
ATOM 2831 C C . ILE A 1 360 ? -6.747 5.197 17.096 1.00 90.25 360 ILE A C 1
ATOM 2833 O O . ILE A 1 360 ? -7.232 4.061 17.088 1.00 90.25 360 ILE A O 1
ATOM 2837 N N . PRO A 1 361 ? -7.122 6.128 16.198 1.00 89.69 361 PRO A N 1
ATOM 2838 C CA . PRO A 1 361 ? -8.060 5.871 15.107 1.00 89.69 361 PRO A CA 1
ATOM 2839 C C . PRO A 1 361 ? -7.370 5.233 13.889 1.00 89.69 361 PRO A C 1
ATOM 2841 O O . PRO A 1 361 ? -6.917 5.918 12.965 1.00 89.69 361 PRO A O 1
ATOM 2844 N N . VAL A 1 362 ? -7.403 3.907 13.822 1.00 89.31 362 VAL A N 1
ATOM 2845 C CA . VAL A 1 362 ? -6.811 3.111 12.748 1.00 89.31 362 VAL A CA 1
ATOM 2846 C C . VAL A 1 362 ? -7.747 3.055 11.536 1.00 89.31 362 VAL A C 1
ATOM 2848 O O . VAL A 1 362 ? -8.588 2.165 11.389 1.00 89.31 362 VAL A O 1
ATOM 2851 N N . VAL A 1 363 ? -7.580 4.005 10.617 1.00 89.50 363 VAL A N 1
ATOM 2852 C CA . VAL A 1 363 ? -8.380 4.083 9.385 1.00 89.50 363 VAL A CA 1
ATOM 2853 C C . VAL A 1 363 ? -7.584 3.596 8.178 1.00 89.50 363 VAL A C 1
ATOM 2855 O O . VAL A 1 363 ? -6.572 4.192 7.807 1.00 89.50 363 VAL A O 1
ATOM 2858 N N . VAL A 1 364 ? -8.074 2.540 7.525 1.00 89.62 364 VAL A N 1
ATOM 2859 C CA . VAL A 1 364 ? -7.440 1.941 6.341 1.00 89.62 364 VAL A CA 1
ATOM 2860 C C . VAL A 1 364 ? -8.344 1.978 5.112 1.00 89.62 364 VAL A C 1
ATOM 2862 O O . VAL A 1 364 ? -9.572 1.911 5.177 1.00 89.62 364 VAL A O 1
ATOM 2865 N N . GLY A 1 365 ? -7.720 2.065 3.947 1.00 89.75 365 GLY A N 1
ATOM 2866 C CA . GLY A 1 365 ? -8.375 1.966 2.656 1.00 89.75 365 GLY A CA 1
ATOM 2867 C C . GLY A 1 365 ? -8.946 0.580 2.408 1.00 89.75 365 GLY A C 1
ATOM 2868 O O . GLY A 1 365 ? -8.282 -0.427 2.648 1.00 89.75 365 GLY A O 1
ATOM 2869 N N . ALA A 1 366 ? -10.127 0.513 1.797 1.00 88.75 366 ALA A N 1
ATOM 2870 C CA . ALA A 1 366 ? -10.734 -0.729 1.314 1.00 88.75 366 ALA A CA 1
ATOM 2871 C C . ALA A 1 366 ? -9.825 -1.521 0.353 1.00 88.75 366 ALA A C 1
ATOM 2873 O O . ALA A 1 366 ? -10.031 -2.714 0.143 1.00 88.75 366 ALA A O 1
ATOM 2874 N N . THR A 1 367 ? -8.823 -0.857 -0.226 1.00 88.25 367 THR A N 1
ATOM 2875 C CA . THR A 1 367 ? -7.815 -1.438 -1.116 1.00 88.25 367 THR A CA 1
ATOM 2876 C C . THR A 1 367 ? -6.386 -1.267 -0.584 1.00 88.25 367 THR A C 1
ATOM 2878 O O . THR A 1 367 ? -5.442 -1.254 -1.369 1.00 88.25 367 THR A O 1
ATOM 2881 N N . GLY A 1 368 ? -6.216 -1.116 0.733 1.00 84.50 368 GLY A N 1
ATOM 2882 C CA . GLY A 1 368 ? -4.908 -1.096 1.398 1.00 84.50 368 GLY A CA 1
ATOM 2883 C C . GLY A 1 368 ? -4.237 0.274 1.520 1.00 84.50 368 GLY A C 1
ATOM 2884 O O . GLY A 1 368 ? -3.064 0.324 1.870 1.00 84.50 368 GLY A O 1
ATOM 2885 N N . GLN A 1 369 ? -4.941 1.374 1.238 1.00 86.38 369 GLN A N 1
ATOM 2886 C CA . GLN A 1 369 ? -4.407 2.721 1.457 1.00 86.38 369 GLN A CA 1
ATOM 2887 C C . GLN A 1 369 ? -4.188 2.991 2.943 1.00 86.38 369 GLN A C 1
ATOM 2889 O O . GLN A 1 369 ? -5.050 2.700 3.771 1.00 86.38 369 GLN A O 1
ATOM 2894 N N . VAL A 1 370 ? -3.069 3.617 3.263 1.00 85.25 370 VAL A N 1
ATOM 2895 C CA . VAL A 1 370 ? -2.723 4.073 4.604 1.00 85.25 370 VAL A CA 1
ATOM 2896 C C . VAL A 1 370 ? -2.348 5.544 4.500 1.00 85.25 370 VAL A C 1
ATOM 2898 O O . VAL A 1 370 ? -1.605 5.925 3.597 1.00 85.25 370 VAL A O 1
ATOM 2901 N N . ARG A 1 371 ? -2.879 6.384 5.393 1.00 80.94 371 ARG A N 1
ATOM 2902 C CA . ARG A 1 371 ? -2.494 7.798 5.457 1.00 80.94 371 ARG A CA 1
ATOM 2903 C C . ARG A 1 371 ? -1.319 7.994 6.412 1.00 80.94 371 ARG A C 1
ATOM 2905 O O . ARG A 1 371 ? -1.263 7.352 7.457 1.00 80.94 371 ARG A O 1
ATOM 2912 N N . VAL A 1 372 ? -0.421 8.910 6.068 1.00 69.69 372 VAL A N 1
ATOM 2913 C CA . VAL A 1 372 ? 0.577 9.495 6.957 1.00 69.69 372 VAL A CA 1
ATOM 2914 C C . VAL A 1 372 ? -0.163 10.124 8.129 1.00 69.69 372 VAL A C 1
ATOM 2916 O O . VAL A 1 372 ? -1.039 10.976 7.962 1.00 69.69 372 VAL A O 1
ATOM 2919 N N . VAL A 1 373 ? 0.192 9.690 9.329 1.00 60.09 373 VAL A N 1
ATOM 2920 C CA . VAL A 1 373 ? -0.309 10.286 10.561 1.00 60.09 373 VAL A CA 1
ATOM 2921 C C . VAL A 1 373 ? 0.639 11.422 10.913 1.00 60.09 373 VAL A C 1
ATOM 2923 O O . VAL A 1 373 ? 1.762 11.187 11.352 1.00 60.09 373 VAL A O 1
ATOM 2926 N N . LEU A 1 374 ? 0.207 12.662 10.676 1.00 37.22 374 LEU A N 1
ATOM 2927 C CA . LEU A 1 374 ? 0.898 13.834 11.203 1.00 37.22 374 LEU A CA 1
ATOM 2928 C C . LEU A 1 374 ? 0.671 13.854 12.715 1.00 37.22 374 LEU A C 1
ATOM 2930 O O . LEU A 1 374 ? -0.388 14.261 13.193 1.00 37.22 374 LEU A O 1
ATOM 2934 N N . ILE A 1 375 ? 1.656 13.370 13.467 1.00 32.72 375 ILE A N 1
ATOM 2935 C CA . ILE A 1 375 ? 1.745 13.654 14.895 1.00 32.72 375 ILE A CA 1
ATOM 2936 C C . ILE A 1 375 ? 2.090 15.140 14.978 1.00 32.72 375 ILE A C 1
ATOM 2938 O O . ILE A 1 375 ? 3.205 15.540 14.650 1.00 32.72 375 ILE A O 1
ATOM 2942 N N . THR A 1 376 ? 1.129 15.978 15.359 1.00 23.55 376 THR A N 1
ATOM 2943 C CA . THR A 1 376 ? 1.418 17.357 15.757 1.00 23.55 376 THR A CA 1
ATOM 2944 C C . THR A 1 376 ? 2.251 17.287 17.031 1.00 23.55 376 THR A C 1
ATOM 2946 O O . THR A 1 376 ? 1.727 17.109 18.129 1.00 23.55 376 THR A O 1
ATOM 2949 N N . SER A 1 377 ? 3.568 17.326 16.858 1.00 27.36 377 SER A N 1
ATOM 2950 C CA . SER A 1 377 ? 4.561 17.291 17.919 1.00 27.36 377 SER A CA 1
ATOM 2951 C C . SER A 1 377 ? 4.484 18.567 18.752 1.00 27.36 377 SER A C 1
ATOM 2953 O O . SER A 1 377 ? 4.916 19.631 18.313 1.00 27.36 377 SER A O 1
ATOM 2955 N N . GLY A 1 378 ? 4.008 18.440 19.986 1.00 23.42 378 GLY A N 1
ATOM 2956 C CA . GLY A 1 378 ? 4.704 19.069 21.097 1.00 23.42 378 GLY A CA 1
ATOM 2957 C C . GLY A 1 378 ? 5.869 18.156 21.475 1.00 23.42 378 GLY A C 1
ATOM 2958 O O . GLY A 1 378 ? 5.639 17.011 21.847 1.00 23.42 378 GLY A O 1
ATOM 2959 N N . THR A 1 379 ? 7.090 18.682 21.379 1.00 24.86 379 THR A N 1
ATOM 2960 C CA . THR A 1 379 ? 8.405 18.094 21.717 1.00 24.86 379 THR A CA 1
ATOM 2961 C C . THR A 1 379 ? 9.157 17.371 20.590 1.00 24.86 379 THR A C 1
ATOM 2963 O O . THR A 1 379 ? 8.713 16.395 19.993 1.00 24.86 379 THR A O 1
ATOM 2966 N N . ALA A 1 380 ? 10.318 17.953 20.282 1.00 25.14 380 ALA A N 1
ATOM 2967 C CA . ALA A 1 380 ? 11.273 17.583 19.254 1.00 25.14 380 ALA A CA 1
ATOM 2968 C C . ALA A 1 380 ? 12.254 16.514 19.758 1.00 25.14 380 ALA A C 1
ATOM 2970 O O . ALA A 1 380 ? 12.677 16.566 20.910 1.00 25.14 380 ALA A O 1
ATOM 2971 N N . GLY A 1 381 ? 12.686 15.611 18.874 1.00 23.44 381 GLY A N 1
ATOM 2972 C CA . GLY A 1 381 ? 13.830 14.743 19.149 1.00 23.44 381 GLY A CA 1
ATOM 2973 C C . GLY A 1 381 ? 13.876 13.449 18.339 1.00 23.44 381 GLY A C 1
ATOM 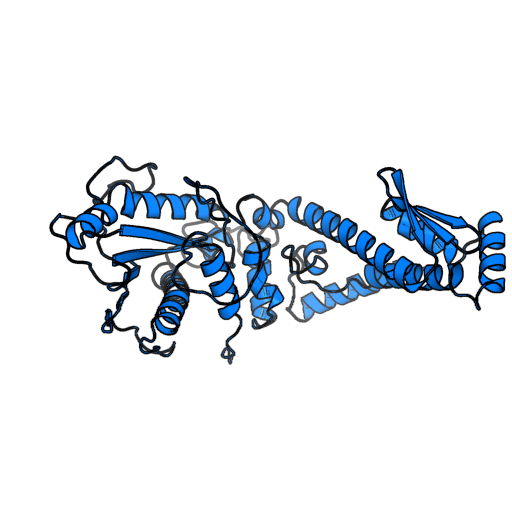2974 O O . GLY A 1 381 ? 13.173 12.501 18.649 1.00 23.44 381 GLY A O 1
ATOM 2975 N N . PHE A 1 382 ? 14.808 13.418 17.387 1.00 25.00 382 PHE A N 1
ATOM 2976 C CA . PHE A 1 382 ? 15.506 12.246 16.843 1.00 25.00 382 PHE A CA 1
ATOM 2977 C C . PHE A 1 382 ? 14.830 11.334 15.809 1.00 25.00 382 PHE A C 1
ATOM 2979 O O . PHE A 1 382 ? 13.783 10.720 15.989 1.00 25.00 382 PHE A O 1
ATOM 2986 N N . GLY A 1 383 ? 15.561 11.202 14.699 1.00 23.92 383 GLY A N 1
ATOM 2987 C CA . GLY A 1 383 ? 15.440 10.127 13.735 1.00 23.92 383 GLY A CA 1
ATOM 2988 C C . GLY A 1 383 ? 16.667 9.211 13.745 1.00 23.92 383 GLY A C 1
ATOM 2989 O O . GLY A 1 383 ? 17.730 9.570 14.246 1.00 23.92 383 GLY A O 1
ATOM 2990 N N . LYS A 1 384 ? 16.467 8.093 13.037 1.00 22.92 384 LYS A N 1
ATOM 2991 C CA . LYS A 1 384 ? 17.381 7.030 12.579 1.00 22.92 384 LYS A CA 1
ATOM 2992 C C . LYS A 1 384 ? 17.572 5.792 13.471 1.00 22.92 384 LYS A C 1
ATOM 2994 O O . LYS A 1 384 ? 18.165 5.842 14.534 1.00 22.92 384 LYS A O 1
ATOM 2999 N N . ALA A 1 385 ? 17.251 4.681 12.797 1.00 24.45 385 ALA A N 1
ATOM 3000 C CA . ALA A 1 385 ? 17.797 3.325 12.857 1.00 24.45 385 ALA A CA 1
ATOM 3001 C C . ALA A 1 385 ? 16.880 2.246 13.458 1.00 24.45 385 ALA A C 1
ATOM 3003 O O . ALA A 1 385 ? 16.337 2.348 14.546 1.00 24.45 385 ALA A O 1
ATOM 3004 N N . ILE A 1 386 ? 16.700 1.209 12.640 1.00 32.19 386 ILE A N 1
ATOM 3005 C CA . ILE A 1 386 ? 15.894 0.011 12.845 1.00 32.19 386 ILE A CA 1
ATOM 3006 C C . ILE A 1 386 ? 16.683 -0.960 13.726 1.00 32.19 386 ILE A C 1
ATOM 3008 O O . ILE A 1 386 ? 17.807 -1.313 13.378 1.00 32.19 386 ILE A O 1
ATOM 3012 N N . GLY A 1 387 ? 16.057 -1.455 14.791 1.00 24.11 387 GLY A N 1
ATOM 3013 C CA . GLY A 1 387 ? 16.551 -2.569 15.598 1.00 24.11 387 GLY A CA 1
ATOM 3014 C C . GLY A 1 387 ? 15.981 -2.505 17.011 1.00 24.11 387 GLY A C 1
ATOM 3015 O O . GLY A 1 387 ? 16.245 -1.546 17.715 1.00 24.11 387 GLY A O 1
ATOM 3016 N N . CYS A 1 388 ? 15.219 -3.529 17.406 1.00 23.42 388 CYS A N 1
ATOM 3017 C CA . CYS A 1 388 ? 14.759 -3.777 18.780 1.00 23.42 388 CYS A CA 1
ATOM 3018 C C . CYS A 1 388 ? 13.782 -2.728 19.361 1.00 23.42 388 CYS A C 1
ATOM 3020 O O . CYS A 1 388 ? 14.177 -1.686 19.868 1.00 23.42 388 CYS A O 1
ATOM 3022 N N . TRP A 1 389 ? 12.479 -3.036 19.348 1.00 27.52 389 TRP A N 1
ATOM 3023 C CA . TRP A 1 389 ? 11.479 -2.269 20.100 1.00 27.52 389 TRP A CA 1
ATOM 3024 C C . TRP A 1 389 ? 11.689 -2.479 21.607 1.00 27.52 389 TRP A C 1
ATOM 3026 O O . TRP A 1 389 ? 11.321 -3.525 22.140 1.00 27.52 389 TRP A O 1
ATOM 3036 N N . ASN A 1 390 ? 12.276 -1.482 22.275 1.00 23.14 390 ASN A N 1
ATOM 3037 C CA . ASN A 1 390 ? 12.319 -1.365 23.731 1.00 23.14 390 ASN A CA 1
ATOM 3038 C C . ASN A 1 390 ? 11.099 -0.565 24.241 1.00 23.14 390 ASN A C 1
ATOM 3040 O O . ASN A 1 390 ? 10.644 0.357 23.562 1.00 23.14 390 ASN A O 1
ATOM 3044 N N . PRO A 1 391 ? 10.559 -0.848 25.443 1.00 29.28 391 PRO A N 1
ATOM 3045 C CA . PRO A 1 391 ? 9.259 -0.326 25.886 1.00 29.28 391 PRO A CA 1
ATOM 3046 C C . PRO A 1 391 ? 9.242 1.157 26.308 1.00 29.28 391 PRO A C 1
ATOM 3048 O O . PRO A 1 391 ? 8.197 1.611 26.782 1.00 29.28 391 PRO A O 1
ATOM 3051 N N . GLY A 1 392 ? 10.354 1.886 26.157 1.00 28.97 392 GLY A N 1
ATOM 3052 C CA . GLY A 1 392 ? 10.549 3.265 26.629 1.00 28.97 392 GLY A CA 1
ATOM 3053 C C . GLY A 1 392 ? 10.415 4.374 25.575 1.00 28.97 392 GLY A C 1
ATOM 3054 O O . GLY A 1 392 ? 10.486 5.540 25.937 1.00 28.97 392 GLY A O 1
ATOM 3055 N N . GLU A 1 393 ? 10.188 4.056 24.297 1.00 29.25 393 GLU A N 1
ATOM 3056 C CA . GLU A 1 393 ? 10.154 5.054 23.212 1.00 29.25 393 GLU A CA 1
ATOM 3057 C C . GLU A 1 393 ? 8.815 5.027 22.461 1.00 29.25 393 GLU A C 1
ATOM 3059 O O . GLU A 1 393 ? 8.671 4.498 21.362 1.00 29.25 393 GLU A O 1
ATOM 3064 N N . LEU A 1 394 ? 7.789 5.617 23.073 1.00 35.84 394 LEU A N 1
ATOM 3065 C CA . LEU A 1 394 ? 6.459 5.809 22.483 1.00 35.84 394 LEU A CA 1
ATOM 3066 C C . LEU A 1 394 ? 6.355 7.222 21.878 1.00 35.84 394 LEU A C 1
ATOM 3068 O O . LEU A 1 394 ? 5.511 8.020 22.282 1.00 35.84 394 LEU A O 1
ATOM 3072 N N . GLY A 1 395 ? 7.252 7.517 20.926 1.00 33.47 395 GLY A N 1
ATOM 3073 C CA . GLY A 1 395 ? 7.359 8.799 20.204 1.00 33.47 395 GLY A CA 1
ATOM 3074 C C . GLY A 1 395 ? 7.073 8.736 18.693 1.00 33.47 395 GLY A C 1
ATOM 3075 O O . GLY A 1 395 ? 7.108 9.758 18.019 1.00 33.47 395 GLY A O 1
ATOM 3076 N N . GLN A 1 396 ? 6.763 7.561 18.137 1.00 35.03 396 GLN A N 1
ATOM 3077 C CA . GLN A 1 396 ? 6.384 7.392 16.724 1.00 35.03 396 GLN A CA 1
ATOM 3078 C C . GLN A 1 396 ? 5.220 6.395 16.618 1.00 35.03 396 GLN A C 1
ATOM 3080 O O . GLN A 1 396 ? 5.394 5.224 16.279 1.00 35.03 396 GLN A O 1
ATOM 3085 N N . SER A 1 397 ? 4.017 6.830 16.994 1.00 51.84 397 SER A N 1
ATOM 3086 C CA . SER A 1 397 ? 2.820 5.986 17.038 1.00 51.84 397 SER A CA 1
ATOM 3087 C C . SER A 1 397 ? 2.012 6.023 15.731 1.00 51.84 397 SER A C 1
ATOM 3089 O O . SER A 1 397 ? 1.996 7.000 14.990 1.00 51.84 397 SER A O 1
ATOM 3091 N N . GLU A 1 398 ? 1.337 4.903 15.461 1.00 38.84 398 GLU A N 1
ATOM 3092 C CA . GLU A 1 398 ? 0.414 4.636 14.348 1.00 38.84 398 GLU A CA 1
ATOM 3093 C C . GLU A 1 398 ? 1.053 4.316 12.980 1.00 38.84 398 GLU A C 1
ATOM 3095 O O . GLU A 1 398 ? 0.784 3.235 12.469 1.00 38.84 398 GLU A O 1
ATOM 3100 N N . SER A 1 399 ? 1.968 5.123 12.421 1.00 33.91 399 SER A N 1
ATOM 3101 C CA . SER A 1 399 ? 2.647 4.801 11.136 1.00 33.91 399 SER A CA 1
ATOM 3102 C C . SER A 1 399 ? 3.510 3.530 11.216 1.00 33.91 399 SER A C 1
ATOM 3104 O O . SER A 1 399 ? 3.440 2.664 10.343 1.00 33.91 399 SER A O 1
ATOM 3106 N N . ALA A 1 400 ? 4.273 3.363 12.301 1.00 38.22 400 ALA A N 1
ATOM 3107 C CA . ALA A 1 400 ? 5.087 2.169 12.517 1.00 38.22 400 ALA A CA 1
ATOM 3108 C C . ALA A 1 400 ? 4.221 0.926 12.786 1.00 38.22 400 ALA A C 1
ATOM 3110 O O . ALA A 1 400 ? 4.520 -0.152 12.274 1.00 38.22 400 ALA A O 1
ATOM 3111 N N . LEU A 1 401 ? 3.112 1.091 13.518 1.00 40.31 401 LEU A N 1
ATOM 3112 C CA . LEU A 1 401 ? 2.146 0.026 13.788 1.00 40.31 401 LEU A CA 1
ATOM 3113 C C . LEU A 1 401 ? 1.418 -0.385 12.498 1.00 40.31 401 LEU A C 1
ATOM 3115 O O . LEU A 1 401 ? 1.378 -1.565 12.177 1.00 40.31 401 LEU A O 1
ATOM 3119 N N . LEU A 1 402 ? 0.920 0.572 11.708 1.00 38.78 402 LEU A N 1
ATOM 3120 C CA . LEU A 1 402 ? 0.262 0.358 10.413 1.00 38.78 402 LEU A CA 1
ATOM 3121 C C . LEU A 1 402 ? 1.216 -0.224 9.376 1.00 38.78 402 LEU A C 1
ATOM 3123 O O . LEU A 1 402 ? 0.859 -1.200 8.723 1.00 38.78 402 LEU A O 1
ATOM 3127 N N . GLY A 1 403 ? 2.435 0.308 9.272 1.00 37.38 403 GLY A N 1
ATOM 3128 C CA . GLY A 1 403 ? 3.503 -0.235 8.440 1.00 37.38 403 GLY A CA 1
ATOM 3129 C C . GLY A 1 403 ? 3.879 -1.657 8.852 1.00 37.38 403 GLY A C 1
ATOM 3130 O O . GLY A 1 403 ? 4.142 -2.499 8.000 1.00 37.38 403 GLY A O 1
ATOM 3131 N N . GLU A 1 404 ? 3.858 -1.987 10.143 1.00 39.34 404 GLU A N 1
ATOM 3132 C CA . GLU A 1 404 ? 4.120 -3.340 10.636 1.00 39.34 404 GLU A CA 1
ATOM 3133 C C . GLU A 1 404 ? 2.917 -4.301 10.497 1.00 39.34 404 GLU A C 1
ATOM 3135 O O . GLU A 1 404 ? 3.090 -5.511 10.273 1.00 39.34 404 GLU A O 1
ATOM 3140 N N . LEU A 1 405 ? 1.696 -3.769 10.533 1.00 36.75 405 LEU A N 1
ATOM 3141 C CA . LEU A 1 405 ? 0.456 -4.482 10.230 1.00 36.75 405 LEU A CA 1
ATOM 3142 C C . LEU A 1 405 ? 0.392 -4.849 8.746 1.00 36.75 405 LEU A C 1
ATOM 3144 O O . LEU A 1 405 ? 0.185 -6.023 8.429 1.00 36.75 405 LEU A O 1
ATOM 3148 N N . THR A 1 406 ? 0.711 -3.929 7.830 1.00 34.44 406 THR A N 1
ATOM 3149 C CA . THR A 1 406 ? 0.914 -4.267 6.411 1.00 34.44 406 THR A CA 1
ATOM 3150 C C . THR A 1 406 ? 2.150 -5.149 6.202 1.00 34.44 406 THR A C 1
ATOM 3152 O O . THR A 1 406 ? 2.137 -5.988 5.296 1.00 34.44 406 THR A O 1
ATOM 3155 N N . ARG A 1 407 ? 3.188 -5.089 7.066 1.00 35.28 407 ARG A N 1
ATOM 3156 C CA . ARG A 1 407 ? 4.324 -6.036 6.995 1.00 35.28 407 ARG A CA 1
ATOM 3157 C C . ARG A 1 407 ? 3.872 -7.475 7.238 1.00 35.28 407 ARG A C 1
ATOM 3159 O O . ARG A 1 407 ? 4.440 -8.362 6.608 1.00 35.28 407 ARG A O 1
ATOM 3166 N N . ARG A 1 408 ? 2.920 -7.777 8.120 1.00 38.62 408 ARG A N 1
ATOM 3167 C CA . ARG A 1 408 ? 2.554 -9.187 8.394 1.00 38.62 408 ARG A CA 1
ATOM 3168 C C . ARG A 1 408 ? 1.179 -9.641 7.908 1.00 38.62 408 ARG A C 1
ATOM 3170 O O . ARG A 1 408 ? 1.014 -10.854 7.787 1.00 38.62 408 ARG A O 1
ATOM 3177 N N . TYR A 1 409 ? 0.281 -8.744 7.484 1.00 35.12 409 TYR A N 1
ATOM 3178 C CA . TYR A 1 409 ? -0.921 -9.124 6.714 1.00 35.12 409 TYR A CA 1
ATOM 3179 C C . TYR A 1 409 ? -0.556 -9.970 5.478 1.00 35.12 409 TYR A C 1
ATOM 3181 O O . TYR A 1 409 ? -1.298 -10.849 5.059 1.00 35.12 409 TYR A O 1
ATOM 3189 N N . VAL A 1 410 ? 0.655 -9.761 4.950 1.00 36.00 410 VAL A N 1
ATOM 3190 C CA . VAL A 1 410 ? 1.202 -10.434 3.765 1.00 36.00 410 VAL A CA 1
ATOM 3191 C C . VAL A 1 410 ? 2.292 -11.452 4.129 1.00 36.00 410 VAL A C 1
ATOM 3193 O O . VAL A 1 410 ? 3.139 -11.754 3.311 1.00 36.00 410 VAL A O 1
ATOM 3196 N N . ASN A 1 411 ? 2.339 -11.984 5.354 1.00 28.27 411 ASN A N 1
ATOM 3197 C CA . ASN A 1 411 ? 3.288 -13.057 5.713 1.00 28.27 411 ASN A CA 1
ATOM 3198 C C . ASN A 1 411 ? 2.613 -14.357 6.165 1.00 28.27 411 ASN A C 1
ATOM 3200 O O . ASN A 1 411 ? 3.291 -15.256 6.662 1.00 28.27 411 ASN A O 1
ATOM 3204 N N . ARG A 1 412 ? 1.300 -14.510 5.964 1.00 31.47 412 ARG A N 1
ATOM 3205 C CA . ARG A 1 412 ? 0.639 -15.803 6.146 1.00 31.47 412 ARG A CA 1
ATOM 3206 C C . ARG A 1 412 ? 0.195 -16.376 4.801 1.00 31.47 412 ARG A C 1
ATOM 3208 O O . ARG A 1 412 ? -0.609 -15.788 4.087 1.00 31.47 412 ARG A O 1
ATOM 3215 N N . LYS A 1 413 ? 0.740 -17.570 4.510 1.00 32.00 413 LYS A N 1
ATOM 3216 C CA . LYS A 1 413 ? 0.092 -18.649 3.744 1.00 32.00 413 LYS A CA 1
ATOM 3217 C C . LYS A 1 413 ? -1.373 -18.782 4.205 1.00 32.00 413 LYS A C 1
ATOM 3219 O O . LYS A 1 413 ? -1.719 -18.272 5.258 1.00 32.00 413 LYS A O 1
ATOM 3224 N N . TYR A 1 414 ? -2.192 -19.526 3.468 1.00 34.28 414 TYR A N 1
ATOM 3225 C CA . TYR A 1 414 ? -3.612 -19.809 3.754 1.00 34.28 414 TYR A CA 1
ATOM 3226 C C . TYR A 1 414 ? -4.608 -18.876 3.053 1.00 34.28 414 TYR A C 1
ATOM 3228 O O . TYR A 1 414 ? -5.515 -18.312 3.651 1.00 34.28 414 TYR A O 1
ATOM 3236 N N . ILE A 1 415 ? -4.487 -18.822 1.726 1.00 26.20 415 ILE A N 1
ATOM 3237 C CA . ILE A 1 415 ? -5.669 -18.946 0.870 1.00 26.20 415 ILE A CA 1
ATOM 3238 C C . ILE A 1 415 ? -5.459 -20.225 0.056 1.00 26.20 415 ILE A C 1
ATOM 3240 O O . ILE A 1 415 ? -4.542 -20.305 -0.763 1.00 26.20 415 ILE A O 1
ATOM 3244 N N . LYS A 1 416 ? -6.267 -21.245 0.327 1.00 21.02 416 LYS A N 1
ATOM 3245 C CA . LYS A 1 416 ? -6.532 -22.360 -0.588 1.00 21.02 416 LYS A CA 1
ATOM 3246 C C . LYS A 1 416 ? -8.057 -22.439 -0.751 1.00 21.02 416 LYS A C 1
ATOM 3248 O O . LYS A 1 416 ? -8.754 -22.066 0.188 1.00 21.02 416 LYS A O 1
ATOM 3253 N N . PRO A 1 417 ? -8.510 -22.943 -1.904 1.00 33.50 417 PRO A N 1
ATOM 3254 C CA . PRO A 1 417 ? -9.078 -22.203 -3.038 1.00 33.50 417 PRO A CA 1
ATOM 3255 C C . PRO A 1 417 ? -10.381 -21.451 -2.769 1.00 33.50 417 PRO A C 1
ATOM 3257 O O . PRO A 1 417 ? -11.181 -21.923 -1.938 1.00 33.50 417 PRO A O 1
#

pLDDT: mean 82.83, std 18.96, range [21.02, 96.75]

Solvent-accessible surface area (backbone atoms only — not comparable to full-atom values): 23446 Å² total; per-residue (Å²): 108,71,64,56,54,24,47,53,50,46,50,50,51,54,51,49,33,36,76,71,59,48,40,60,87,79,48,66,70,43,38,42,47,17,46,28,66,76,57,17,68,48,42,86,47,48,41,58,52,52,52,47,52,41,39,41,54,29,29,38,39,63,36,37,82,92,26,53,70,60,32,54,50,52,53,54,39,44,75,69,72,46,90,46,61,60,54,52,29,50,59,55,32,51,76,69,48,37,46,82,50,78,46,95,66,34,41,32,38,36,43,80,86,71,51,76,49,77,34,60,48,29,65,61,45,31,53,51,51,50,51,51,50,50,53,55,50,40,49,54,25,48,51,58,38,49,68,32,88,54,45,9,56,67,64,66,54,83,50,51,33,44,50,53,33,16,36,48,65,67,60,55,56,58,55,61,58,56,50,33,52,41,53,25,49,52,33,50,51,47,93,31,39,51,26,88,88,50,82,48,88,65,32,51,21,95,80,68,60,79,50,66,16,38,59,59,32,72,70,57,64,39,73,75,41,45,86,48,64,48,47,55,53,42,51,54,54,52,48,56,51,52,50,50,53,22,64,73,72,72,42,87,76,74,60,90,90,55,82,77,64,54,61,50,71,62,96,51,37,38,38,35,36,71,37,76,56,92,61,95,64,94,56,65,57,34,58,47,52,31,37,38,40,34,64,78,78,44,37,35,40,40,34,40,76,45,66,26,38,77,93,42,42,69,59,55,36,50,45,50,47,29,37,36,67,31,23,5,55,87,67,96,62,84,79,61,77,80,55,70,81,54,67,23,44,45,64,50,50,26,64,75,69,69,36,54,61,47,81,44,67,52,49,36,25,69,70,50,42,34,58,60,68,81,75,84,70,83,78,88,83,88,85,89,82,90,76,80,95,62,99,84,71,93,81,68,76,60,52,58,55,51,42,49,48,39,58,48,74,31,68,55,84,86,86,75,136

Radius of gyration: 27.48 Å; Cα contacts (8 Å, |Δi|>4): 612; chains: 1; bounding box: 72×44×76 Å

Organism: NCBI:txid451379

Secondary structure (DSSP, 8-state):
-HHHHHHHHHHHHHHHHHHTTSS-TTS-HHHHHS-GGGTS--PPPHHHHHHHHHHHHHHHHHH-GGGHHHHHHHHHHHHTT---HHHHHHHHHHTTT-EEEEETTEEEEE-TTS-EEEE--HHHHHHHHHHHHHHHHHHHHHHHHHH-TTGGGGG--TTB-HHHHTHHHHH--S-HHHHHHHHHHHTT-S--TTSGGG--S--B-TTTSSSB--HHIIIII-TTTIIIIIHHHHHHHHHHHHHHHHHHHTPPPPPTTSPPPSEEE-SSEEEEES-PPP-SS--SS---SEEEEETTTTEEEEEEEEEE-GGGHHHHHHHHHIIIII--S--S-TTSSSPPP---HHHHHHHHHTSEEEEEEEEEETTS-BB------SS-----------TT--SS-SHHHHHHHHHHHTS------

Sequence (417 aa):
MMMHFAAEIDDALRKLMVECKVRYKAAAVKRLYLDRSMGGLGFPSVVSVAQESVVEAAAYVLLHPQMEAVRKFHNAVRKSGKRNIISDCDAVLKGFGIQLDPEDVIVNVVDGNGGRVSFSDCRELSKMLRKQMKIVRNQEYLDEWKAMPLAGKFLQDPMVDLDASSLWLKKGATSPRVVRNIVAAQEGCLLTRACPGSGSSDKACRKCGAAMETVSHVLSHCAVWLPNLYVERHDKVARCVYYRLCEQYGLPIVHYSNQIPPCASNESVEVSWDTIIPTAGRIYHNRPDIVVYDKVKKLVLVFEFAVAFVSGLARQRLMKINRYTINSSRMDDDMDLPYPPGPNLVEELRRQYSCEVRFIPVVVGATGQVRVVLITSGTAGFGKAIGCWNPGELGQSESALLGELTRRYVNRKYIKP

Nearest PDB structures (foldseek):
  8gh6-assembly1_A  TM=7.066E-01  e=5.508E-07  Bombyx mori
  8ibz-assembly1_C  TM=7.072E-01  e=8.414E-07  Bombyx mori
  8ibx-assembly1_C  TM=7.196E-01  e=3.162E-06  Bombyx mori
  7ope-assembly1_0  TM=2.012E-01  e=1.516E+00  Bacillus subtilis subsp. subtilis str. 168